Protein AF-A0A2M8CGV4-F1 (afdb_monomer_lite)

pLDDT: mean 88.1, std 16.62, range [22.59, 98.75]

Sequence (521 aa):
MKKNLQKATGMLLLMMVVGSAWGQTTLAPGDLILVTVNSDSPDNFDFVPLVDIASGTVISFTDKPWTGTEISTSSGEGIKIYTASSSINAGTVISFSGITEGDWLPGGGTFNIANNGDNILVFQGSSATPSFILGFGFGSSTPWISVGTPGTENSYIPSTLSEVANTIVTFGTIDNYQYKISSGLTGTKIELLTKAATASNFIGNNTTTYPALDVSFNVISADTPGLWKSTAASSDWSTESNWNTENIPTSGTNVILPTGASNYPTISAAATCNNIIIEDDASLIGVENLTIGGTATMQRSIPAYTTSADGWHLLSSPVGTFSIDGSPFDPAANDDFYGWSEDSYTWMNHKVGDPSQIAPGVGYLV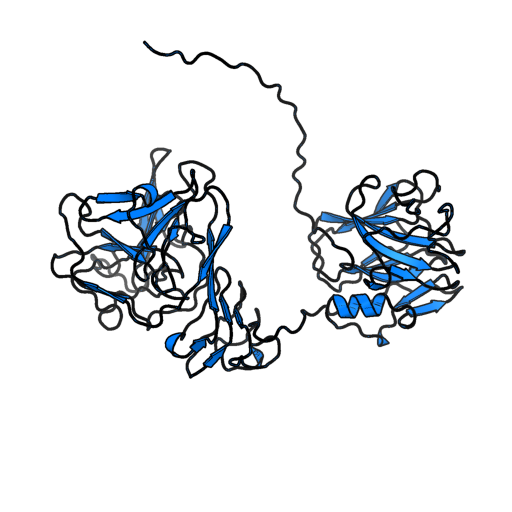SYETTATKDFTGNFNDTDITLSNLSLTAGQGNGWHLLGNPFQSALHWTNNISTWEPTAIGIAAKILNSGGGYTDITSDGINQYIPANQGFFVQATDATNSLTIPLDERTHNSTAFYKSPVQNSLTLKASDGEFYVETWIQMMEGATADFDEQYDV

Structure (mmCIF, N/CA/C/O backbone):
data_AF-A0A2M8CGV4-F1
#
_entry.id   AF-A0A2M8CGV4-F1
#
loop_
_atom_site.group_PDB
_atom_site.id
_atom_site.type_symbol
_atom_site.label_atom_id
_atom_site.label_alt_id
_atom_site.label_comp_id
_atom_site.label_asym_id
_atom_site.label_entity_id
_atom_site.label_seq_id
_atom_site.pdbx_PDB_ins_code
_atom_site.Cartn_x
_atom_site.Cartn_y
_atom_site.Cartn_z
_atom_site.occupancy
_atom_site.B_iso_or_equiv
_atom_site.auth_seq_id
_atom_site.auth_comp_id
_atom_site.auth_asym_id
_atom_site.auth_atom_id
_atom_site.pdbx_PDB_model_num
ATOM 1 N N . MET A 1 1 ? -12.653 32.358 -45.668 1.00 31.91 1 MET A N 1
ATOM 2 C CA . MET A 1 1 ? -12.293 31.138 -44.908 1.00 31.91 1 MET A CA 1
ATOM 3 C C . MET A 1 1 ? -11.135 31.508 -44.005 1.00 31.91 1 MET A C 1
ATOM 5 O O . MET A 1 1 ? -10.209 32.083 -44.543 1.00 31.91 1 MET A O 1
ATOM 9 N N . LYS A 1 2 ? -11.052 31.266 -42.700 1.00 32.47 2 LYS A N 1
ATOM 10 C CA . LYS A 1 2 ? -11.862 30.766 -41.559 1.00 32.47 2 LYS A CA 1
ATOM 11 C C . LYS A 1 2 ? -10.796 30.835 -40.424 1.00 32.47 2 LYS A C 1
ATOM 13 O O . LYS A 1 2 ? -9.673 30.453 -40.702 1.00 32.47 2 LYS A O 1
ATOM 18 N N . LYS A 1 3 ? -10.978 31.261 -39.177 1.00 28.38 3 LYS A N 1
ATOM 19 C CA . LYS A 1 3 ? -12.096 31.762 -38.380 1.00 28.38 3 LYS A CA 1
ATOM 20 C C . LYS A 1 3 ? -11.455 32.372 -37.109 1.00 28.38 3 LYS A C 1
ATOM 22 O O . LYS A 1 3 ? -10.655 31.718 -36.462 1.00 28.38 3 LYS A O 1
ATOM 27 N N . ASN A 1 4 ? -11.819 33.615 -36.824 1.00 29.14 4 ASN A N 1
ATOM 28 C CA . ASN A 1 4 ? -11.877 34.352 -35.556 1.00 29.14 4 ASN A CA 1
ATOM 29 C C . ASN A 1 4 ? -11.573 33.612 -34.233 1.00 29.14 4 ASN A C 1
ATOM 31 O O . ASN A 1 4 ? -12.268 32.654 -33.901 1.00 29.14 4 ASN A O 1
ATOM 35 N N . LEU A 1 5 ? -10.720 34.212 -33.393 1.00 25.80 5 LEU A N 1
ATOM 36 C CA . LEU A 1 5 ? -10.818 34.108 -31.934 1.00 25.80 5 LEU A CA 1
ATOM 37 C C . LEU A 1 5 ? -11.338 35.456 -31.398 1.00 25.80 5 LEU A C 1
ATOM 39 O O . LEU A 1 5 ? -10.634 36.464 -31.416 1.00 25.80 5 LEU A O 1
ATOM 43 N N . GLN A 1 6 ? -12.607 35.495 -30.988 1.00 27.12 6 GLN A N 1
ATOM 44 C CA . GLN A 1 6 ? -13.202 36.600 -30.234 1.00 27.12 6 GLN A CA 1
ATOM 45 C C . GLN A 1 6 ? -13.895 36.037 -28.986 1.00 27.12 6 GLN A C 1
ATOM 47 O O . GLN A 1 6 ? -14.830 35.258 -29.114 1.00 27.12 6 GLN A O 1
ATOM 52 N N . LYS A 1 7 ? -13.446 36.544 -27.829 1.00 26.58 7 LYS A N 1
ATOM 53 C CA . LYS A 1 7 ? -14.195 36.924 -26.613 1.00 26.58 7 LYS A CA 1
ATOM 54 C C . LYS A 1 7 ? -15.044 35.882 -25.855 1.00 26.58 7 LYS A C 1
ATOM 56 O O . LYS A 1 7 ? -16.102 35.481 -26.319 1.00 26.58 7 LYS A O 1
ATOM 61 N N . ALA A 1 8 ? -14.688 35.693 -24.581 1.00 24.66 8 ALA A N 1
ATOM 62 C CA . ALA A 1 8 ? -15.602 35.606 -23.429 1.00 24.66 8 ALA A CA 1
ATOM 63 C C . ALA A 1 8 ? -14.799 36.053 -22.181 1.00 24.66 8 ALA A C 1
ATOM 65 O O . ALA A 1 8 ? -13.858 35.379 -21.793 1.00 24.66 8 ALA A O 1
ATOM 66 N N . THR A 1 9 ? -14.812 37.324 -21.770 1.00 24.84 9 THR A N 1
ATOM 67 C CA . THR A 1 9 ? -15.759 38.004 -20.858 1.00 24.84 9 THR A CA 1
ATOM 68 C C . THR A 1 9 ? -15.929 37.324 -19.492 1.00 24.84 9 THR A C 1
ATOM 70 O O . THR A 1 9 ? -16.678 36.368 -19.373 1.00 24.84 9 THR A O 1
ATOM 73 N N . GLY A 1 10 ? -15.267 37.904 -18.482 1.00 24.58 10 GLY A N 1
ATOM 74 C CA . GLY A 1 10 ? -15.728 38.100 -17.100 1.00 24.58 10 GLY A CA 1
ATOM 75 C C . GLY A 1 10 ? -16.296 36.907 -16.332 1.00 24.58 10 GLY A C 1
ATOM 76 O O . GLY A 1 10 ? -17.476 36.599 -16.465 1.00 24.58 10 GLY A O 1
ATOM 77 N N . MET A 1 11 ? -15.509 36.375 -15.394 1.00 24.06 11 MET A N 1
ATOM 78 C CA . MET A 1 11 ? -16.040 35.623 -14.258 1.00 24.06 11 MET A CA 1
ATOM 79 C C . MET A 1 11 ? -15.674 36.339 -12.957 1.00 24.06 11 MET A C 1
ATOM 81 O O . MET A 1 11 ? -14.519 36.663 -12.691 1.00 24.06 11 MET A O 1
ATOM 85 N N . LEU A 1 12 ? -16.727 36.657 -12.212 1.00 22.59 12 LEU A N 1
ATOM 86 C CA . LEU A 1 12 ? -16.747 37.273 -10.897 1.00 22.59 12 LEU A CA 1
ATOM 87 C C . LEU A 1 12 ? -15.904 36.429 -9.927 1.00 22.59 12 LEU A C 1
ATOM 89 O O . LEU A 1 12 ? -16.210 35.258 -9.708 1.00 22.59 12 LEU A O 1
ATOM 93 N N . LEU A 1 13 ? -14.854 37.021 -9.353 1.00 22.67 13 LEU A N 1
ATOM 94 C CA . LEU A 1 13 ? -14.062 36.412 -8.288 1.00 22.67 13 LEU A CA 1
ATOM 95 C C . LEU A 1 13 ? -14.915 36.382 -7.012 1.00 22.67 13 LEU A C 1
ATOM 97 O O . LEU A 1 13 ? -14.909 37.322 -6.218 1.00 22.67 13 LEU A O 1
ATOM 101 N N . LEU A 1 14 ? -15.693 35.316 -6.834 1.00 24.22 14 LEU A N 1
ATOM 102 C CA . LEU A 1 14 ? -16.221 34.955 -5.528 1.00 24.22 14 LEU A CA 1
ATOM 103 C C . LEU A 1 14 ? -15.023 34.431 -4.728 1.00 24.22 14 LEU A C 1
ATOM 105 O O . LEU A 1 14 ? -14.598 33.295 -4.920 1.00 24.22 14 LEU A O 1
ATOM 109 N N . MET A 1 15 ? -14.435 35.277 -3.878 1.00 23.83 15 MET A N 1
ATOM 110 C CA . MET A 1 15 ? -13.526 34.828 -2.822 1.00 23.83 15 MET A CA 1
ATOM 111 C C . MET A 1 15 ? -14.324 33.922 -1.874 1.00 23.83 15 MET A C 1
ATOM 113 O O . MET A 1 15 ? -14.835 34.365 -0.848 1.00 23.83 15 MET A O 1
ATOM 117 N N . MET A 1 16 ? -14.458 32.643 -2.229 1.00 24.58 16 MET A N 1
ATOM 118 C CA . MET A 1 16 ? -14.548 31.603 -1.220 1.00 24.58 16 MET A CA 1
ATOM 119 C C . MET A 1 16 ? -13.214 31.641 -0.492 1.00 24.58 16 MET A C 1
ATOM 121 O O . MET A 1 16 ? -12.165 31.373 -1.077 1.00 24.58 16 MET A O 1
ATOM 125 N N . VAL A 1 17 ? -13.258 32.018 0.781 1.00 25.62 17 VAL A N 1
ATOM 126 C CA . VAL A 1 17 ? -12.214 31.649 1.727 1.00 25.62 17 VAL A CA 1
ATOM 127 C C . VAL A 1 17 ? -12.246 30.125 1.772 1.00 25.62 17 VAL A C 1
ATOM 129 O O . VAL A 1 17 ? -12.989 29.528 2.544 1.00 25.62 17 VAL A O 1
ATOM 132 N N . VAL A 1 18 ? -11.500 29.487 0.872 1.00 30.05 18 VAL A N 1
ATOM 133 C CA . VAL A 1 18 ? -11.080 28.106 1.052 1.00 30.05 18 VAL A CA 1
ATOM 134 C C . VAL A 1 18 ? -10.082 28.193 2.193 1.00 30.05 18 VAL A C 1
ATOM 136 O O . VAL A 1 18 ? -8.901 28.463 1.992 1.00 30.05 18 VAL A O 1
ATOM 139 N N . GLY A 1 19 ? -10.593 28.101 3.422 1.00 27.34 19 GLY A N 1
ATOM 140 C CA . GLY A 1 19 ? -9.747 27.757 4.546 1.00 27.34 19 GLY A CA 1
ATOM 141 C C . GLY A 1 19 ? -9.072 26.454 4.159 1.00 27.34 19 GLY A C 1
ATOM 142 O O . GLY A 1 19 ? -9.760 25.491 3.825 1.00 27.34 19 GLY A O 1
ATOM 143 N N . SER A 1 20 ? -7.746 26.465 4.093 1.00 31.00 20 SER A N 1
ATOM 144 C CA . SER A 1 20 ? -6.943 25.276 3.866 1.00 31.00 20 SER A CA 1
ATOM 145 C C . SER A 1 20 ? -7.449 24.186 4.808 1.00 31.00 20 SER A C 1
ATOM 147 O O . SER A 1 20 ? -7.295 24.305 6.022 1.00 31.00 20 SER A O 1
ATOM 149 N N . ALA A 1 21 ? -8.114 23.164 4.273 1.00 34.72 21 ALA A N 1
ATOM 150 C CA . ALA A 1 21 ? -8.440 21.978 5.041 1.00 34.72 21 ALA A CA 1
ATOM 151 C C . ALA A 1 21 ? -7.125 21.217 5.204 1.00 34.72 21 ALA A C 1
ATOM 153 O O . ALA A 1 21 ? -6.721 20.452 4.332 1.00 34.72 21 ALA A O 1
ATOM 154 N N . TRP A 1 22 ? -6.406 21.498 6.287 1.00 42.44 22 TRP A N 1
ATOM 155 C CA . TRP A 1 22 ? -5.392 20.575 6.774 1.00 42.44 22 TRP A CA 1
ATOM 156 C C . TRP A 1 22 ? -6.134 19.266 7.063 1.00 42.44 22 TRP A C 1
ATOM 158 O O . TRP A 1 22 ? -7.148 19.283 7.761 1.00 42.44 22 TRP A O 1
ATOM 168 N N . GLY A 1 23 ? -5.722 18.171 6.423 1.00 61.88 23 GLY A N 1
ATOM 169 C CA . GLY A 1 23 ? -6.430 16.896 6.516 1.00 61.88 23 GLY A CA 1
ATOM 170 C C . GLY A 1 23 ? -6.499 16.423 7.967 1.00 61.88 23 GLY A C 1
ATOM 171 O O . GLY A 1 23 ? -5.467 16.122 8.556 1.00 61.88 23 GLY A O 1
ATOM 172 N N . GLN A 1 24 ? -7.702 16.375 8.540 1.00 86.00 24 GLN A N 1
ATOM 173 C CA . GLN A 1 24 ? -7.955 15.677 9.801 1.00 86.00 24 GLN A CA 1
ATOM 174 C C . GLN A 1 24 ? -8.194 14.187 9.549 1.00 86.00 24 GLN A C 1
ATOM 176 O O . GLN A 1 24 ? -8.643 13.805 8.463 1.00 86.00 24 GLN A O 1
ATOM 181 N N . THR A 1 25 ? -7.981 13.350 10.566 1.00 93.50 25 THR A N 1
ATOM 182 C CA . THR A 1 25 ? -8.409 11.949 10.503 1.00 93.50 25 THR A CA 1
ATOM 183 C C . THR A 1 25 ? -9.932 11.895 10.360 1.00 93.50 25 THR A C 1
ATOM 185 O O . THR A 1 25 ? -10.665 12.486 11.156 1.00 93.50 25 THR A O 1
ATOM 188 N N . THR A 1 26 ? -10.418 11.184 9.340 1.00 95.06 26 THR A N 1
ATOM 189 C CA . THR A 1 26 ? -11.845 10.852 9.206 1.00 95.06 26 THR A CA 1
ATOM 190 C C . THR A 1 26 ? -12.115 9.578 9.993 1.00 95.06 26 THR A C 1
ATOM 192 O O . THR A 1 26 ? -11.531 8.544 9.684 1.00 95.06 26 THR A O 1
ATOM 195 N N . LEU A 1 27 ? -12.981 9.659 11.001 1.00 96.62 27 LEU A N 1
ATOM 196 C CA . LEU A 1 27 ? -13.314 8.550 11.891 1.00 96.62 27 LEU A CA 1
ATOM 197 C C . LEU A 1 27 ? -14.604 7.858 11.434 1.00 96.62 27 LEU A C 1
ATOM 199 O O . LEU A 1 27 ? -15.629 8.498 11.183 1.00 96.62 27 LEU A O 1
ATOM 203 N N . ALA A 1 28 ? -14.551 6.535 11.352 1.00 96.12 28 ALA A N 1
ATOM 204 C CA . ALA A 1 28 ? -15.660 5.642 11.060 1.00 96.12 28 ALA A CA 1
ATOM 205 C C . ALA A 1 28 ? -16.309 5.105 12.354 1.00 96.12 28 ALA A C 1
ATOM 207 O O . ALA A 1 28 ? -15.678 5.098 13.416 1.00 96.12 28 ALA A O 1
ATOM 208 N N . PRO A 1 29 ? -17.555 4.593 12.288 1.00 97.75 29 PRO A N 1
ATOM 209 C CA . PRO A 1 29 ? -18.167 3.869 13.397 1.00 97.75 29 PRO A CA 1
ATOM 210 C C . PRO A 1 29 ? -17.233 2.814 14.010 1.00 97.75 29 PRO A C 1
ATOM 212 O O . PRO A 1 29 ? -16.675 1.972 13.302 1.00 97.75 29 PRO A O 1
ATOM 215 N N . GLY A 1 30 ? -17.060 2.870 15.332 1.00 95.00 30 GLY A N 1
ATOM 216 C CA . GLY A 1 30 ? -16.191 1.955 16.079 1.00 95.00 30 GLY A CA 1
ATOM 217 C C . GLY A 1 30 ? -14.695 2.297 16.076 1.00 95.00 30 GLY A C 1
ATOM 218 O O . GLY A 1 30 ? -13.901 1.492 16.556 1.00 95.00 30 GLY A O 1
ATOM 219 N N . ASP A 1 31 ? -14.285 3.461 15.559 1.00 98.19 31 ASP A N 1
ATOM 220 C CA . ASP A 1 31 ? -12.907 3.969 15.710 1.00 98.19 31 ASP A CA 1
ATOM 221 C C . ASP A 1 31 ? -12.596 4.494 17.114 1.00 98.19 31 ASP A C 1
ATOM 223 O O . ASP A 1 31 ? -11.433 4.724 17.432 1.00 98.19 31 ASP A O 1
ATOM 227 N N . LEU A 1 32 ? -13.607 4.676 17.962 1.00 98.25 32 LEU A N 1
ATOM 228 C CA . LEU A 1 32 ? -13.461 5.126 19.342 1.00 98.25 32 LEU A CA 1
ATOM 229 C C . LEU A 1 32 ? -14.182 4.154 20.283 1.00 98.25 32 LEU A C 1
ATOM 231 O O . LEU A 1 32 ? -15.190 3.554 19.909 1.00 98.25 32 LEU A O 1
ATOM 235 N N . ILE A 1 33 ? -13.707 4.067 21.523 1.00 98.12 33 ILE A N 1
ATOM 236 C CA . ILE A 1 33 ? -14.414 3.451 22.654 1.00 98.12 33 ILE A CA 1
ATOM 237 C C . ILE A 1 33 ? -14.500 4.454 23.806 1.00 98.12 33 ILE A C 1
ATOM 239 O O . ILE A 1 33 ? -13.585 5.250 23.986 1.00 98.12 33 ILE A O 1
ATOM 243 N N . LEU A 1 34 ? -15.570 4.418 24.599 1.00 96.38 34 LEU A N 1
ATOM 244 C CA . LEU A 1 34 ? -15.689 5.187 25.844 1.00 96.38 34 LEU A CA 1
ATOM 245 C C . LEU A 1 34 ? -15.466 4.219 27.010 1.00 96.38 34 LEU A C 1
ATOM 247 O O . LEU A 1 34 ? -16.005 3.110 27.022 1.00 96.38 34 LEU A O 1
ATOM 251 N N . VAL A 1 35 ? -14.601 4.601 27.945 1.00 97.88 35 VAL A N 1
ATOM 252 C CA . VAL A 1 35 ? -14.066 3.704 28.985 1.00 97.88 35 VAL A CA 1
ATOM 253 C C . VAL A 1 35 ? -14.383 4.170 30.401 1.00 97.88 35 VAL A C 1
ATOM 255 O O . VAL A 1 35 ? -14.336 3.354 31.318 1.00 97.88 35 VAL A O 1
ATOM 258 N N . THR A 1 36 ? -14.787 5.427 30.569 1.00 97.25 36 THR A N 1
ATOM 259 C CA . THR A 1 36 ? -15.300 5.974 31.829 1.00 97.25 36 THR A CA 1
ATOM 260 C C . THR A 1 36 ? -16.442 6.928 31.518 1.00 97.25 36 THR A C 1
ATOM 262 O O . THR A 1 36 ? -16.317 7.725 30.592 1.00 97.25 36 THR A O 1
ATOM 265 N N . VAL A 1 37 ? -17.519 6.885 32.298 1.00 95.62 37 VAL A N 1
ATOM 266 C CA . VAL A 1 37 ? -18.547 7.930 32.337 1.00 95.62 37 VAL A CA 1
ATOM 267 C C . VAL A 1 37 ? -19.009 8.129 33.774 1.00 95.62 37 VAL A C 1
ATOM 269 O O . VAL A 1 37 ? -19.225 7.152 34.488 1.00 95.62 37 VAL A O 1
ATOM 272 N N . ASN A 1 38 ? -19.139 9.380 34.199 1.00 95.75 38 ASN A N 1
ATOM 273 C CA . ASN A 1 38 ? -19.638 9.757 35.513 1.00 95.75 38 ASN A CA 1
ATOM 274 C C . ASN A 1 38 ? -20.675 10.873 35.361 1.00 95.75 38 ASN A C 1
ATOM 276 O O . ASN A 1 38 ? -20.386 11.878 34.708 1.00 95.75 38 ASN A O 1
ATOM 280 N N . SER A 1 39 ? -21.842 10.702 35.978 1.00 93.69 39 SER A N 1
ATOM 281 C CA . SER A 1 39 ? -22.861 11.749 36.139 1.00 93.69 39 SER A CA 1
ATOM 282 C C . SER A 1 39 ? -22.835 12.388 37.526 1.00 93.69 39 SER A C 1
ATOM 284 O O . SER A 1 39 ? -23.351 13.481 37.719 1.00 93.69 39 SER A O 1
ATOM 286 N N . ASP A 1 40 ? -22.276 11.706 38.531 1.00 92.69 40 ASP A N 1
ATOM 287 C CA . ASP A 1 40 ? -22.024 12.345 39.817 1.00 92.69 40 ASP A CA 1
ATOM 288 C C . ASP A 1 40 ? -20.855 13.331 39.691 1.00 92.69 40 ASP A C 1
ATOM 290 O O . ASP A 1 40 ? -19.903 13.112 38.945 1.00 92.69 40 ASP A O 1
ATOM 294 N N . SER A 1 41 ? -20.894 14.417 40.468 1.00 89.38 41 SER A N 1
ATOM 295 C CA . SER A 1 41 ? -19.894 15.483 40.363 1.00 89.38 41 SER A CA 1
ATOM 296 C C . SER A 1 41 ? -18.471 14.984 40.698 1.00 89.38 41 SER A C 1
ATOM 298 O O . SER A 1 41 ? -18.246 14.480 41.805 1.00 89.38 41 SER A O 1
ATOM 300 N N . PRO A 1 42 ? -17.463 15.251 39.844 1.00 89.25 42 PRO A N 1
ATOM 301 C CA . PRO A 1 42 ? -17.573 15.968 38.572 1.00 89.25 42 PRO A CA 1
ATOM 302 C C . PRO A 1 42 ? -18.081 15.081 37.425 1.00 89.25 42 PRO A C 1
ATOM 304 O O . PRO A 1 42 ? -17.526 14.003 37.209 1.00 89.25 42 PRO A O 1
ATOM 307 N N . ASP A 1 43 ? -19.026 15.596 36.635 1.00 91.81 43 ASP A N 1
ATOM 308 C CA . ASP A 1 43 ? -19.474 14.994 35.377 1.00 91.81 43 ASP A CA 1
ATOM 309 C C . ASP A 1 43 ? -18.286 14.865 34.423 1.00 91.81 43 ASP A C 1
ATOM 311 O O . ASP A 1 43 ? -17.681 15.864 34.029 1.00 91.81 43 ASP A O 1
ATOM 315 N N . ASN A 1 44 ? -17.905 13.646 34.061 1.00 94.38 44 ASN A N 1
ATOM 316 C CA . ASN A 1 44 ? -16.702 13.421 33.267 1.00 94.38 44 ASN A CA 1
ATOM 317 C C . ASN A 1 44 ? -16.816 12.146 32.431 1.00 94.38 44 ASN A C 1
ATOM 319 O O . ASN A 1 44 ? -17.649 11.279 32.700 1.00 94.38 44 ASN A O 1
ATOM 323 N N . PHE A 1 45 ? -15.976 12.037 31.407 1.00 96.38 45 PHE A N 1
ATOM 324 C CA . PHE A 1 45 ? -15.852 10.813 30.631 1.00 96.38 45 PHE A CA 1
ATOM 325 C C . PHE A 1 45 ? -14.461 10.679 30.018 1.00 96.38 45 PHE A C 1
ATOM 327 O O . PHE A 1 45 ? -13.766 11.669 29.780 1.00 96.38 45 PHE A O 1
ATOM 334 N N . ASP A 1 46 ? -14.103 9.440 29.702 1.00 97.81 46 ASP A N 1
ATOM 335 C CA . ASP A 1 46 ? -12.851 9.081 29.047 1.00 97.81 46 ASP A CA 1
ATOM 336 C C . ASP A 1 46 ? -13.137 8.282 27.781 1.00 97.81 46 ASP A C 1
ATOM 338 O O . ASP A 1 46 ? -13.962 7.363 27.796 1.00 97.81 46 ASP A O 1
ATOM 342 N N . PHE A 1 47 ? -12.404 8.563 26.708 1.00 98.06 47 PHE A N 1
ATOM 343 C CA . PHE A 1 47 ? -12.456 7.786 25.474 1.00 98.06 47 PHE A CA 1
ATOM 344 C C . PHE A 1 47 ? -11.062 7.374 25.002 1.00 98.06 47 PHE A C 1
ATOM 346 O O . PHE A 1 47 ? -10.051 7.939 25.412 1.00 98.06 47 PHE A O 1
ATOM 353 N N . VAL A 1 48 ? -11.013 6.362 24.140 1.00 98.62 48 VAL A N 1
ATOM 354 C CA . VAL A 1 48 ? -9.782 5.804 23.576 1.00 98.62 48 VAL A CA 1
ATOM 355 C C . VAL A 1 48 ? -9.970 5.631 22.072 1.00 98.62 48 VAL A C 1
ATOM 357 O O . VAL A 1 48 ? -10.948 4.997 21.662 1.00 98.62 48 VAL A O 1
ATOM 360 N N . PRO A 1 49 ? -9.066 6.156 21.229 1.00 98.19 49 PRO A N 1
ATOM 361 C CA . PRO A 1 49 ? -9.094 5.882 19.809 1.00 98.19 49 PRO A CA 1
ATOM 362 C C . PRO A 1 49 ? -8.499 4.504 19.511 1.00 98.19 49 PRO A C 1
ATOM 364 O O . PRO A 1 49 ? -7.493 4.107 20.089 1.00 98.19 49 PRO A O 1
ATOM 367 N N . LEU A 1 50 ? -9.124 3.760 18.605 1.00 97.50 50 LEU A N 1
ATOM 368 C CA . LEU A 1 50 ? -8.664 2.454 18.120 1.00 97.50 50 LEU A CA 1
ATOM 369 C C . LEU A 1 50 ? -7.928 2.552 16.773 1.00 97.50 50 LEU A C 1
ATOM 371 O O . LEU A 1 50 ? -7.611 1.533 16.162 1.00 97.50 50 LEU A O 1
ATOM 375 N N . VAL A 1 51 ? -7.669 3.781 16.328 1.00 94.81 51 VAL A N 1
ATOM 376 C CA . VAL A 1 51 ? -6.856 4.173 15.170 1.00 94.81 51 VAL A CA 1
ATOM 377 C C . VAL A 1 51 ? -6.039 5.411 15.547 1.00 94.81 51 VAL A C 1
ATOM 379 O O . VAL A 1 51 ? -6.414 6.129 16.475 1.00 94.81 51 VAL A O 1
ATOM 382 N N . ASP A 1 52 ? -4.939 5.678 14.847 1.00 94.25 52 ASP A N 1
ATOM 383 C CA . ASP A 1 52 ? -4.162 6.897 15.083 1.00 94.25 52 ASP A CA 1
ATOM 384 C C . ASP A 1 52 ? -4.955 8.144 14.658 1.00 94.25 52 ASP A C 1
ATOM 386 O O . ASP A 1 52 ? -5.621 8.179 13.618 1.00 94.25 52 ASP A O 1
ATOM 390 N N . ILE A 1 53 ? -4.866 9.197 15.465 1.00 96.00 53 ILE A N 1
ATOM 391 C CA . ILE A 1 53 ? -5.517 10.484 15.226 1.00 96.00 53 ILE A CA 1
ATOM 392 C C . ILE A 1 53 ? -4.454 11.516 14.846 1.00 96.00 53 ILE A C 1
ATOM 394 O O . ILE A 1 53 ? -3.497 11.742 15.583 1.00 96.00 53 ILE A O 1
ATOM 398 N N . ALA A 1 54 ? -4.634 12.190 13.713 1.00 92.12 54 ALA A N 1
ATOM 399 C CA . ALA A 1 54 ? -3.794 13.305 13.300 1.00 92.12 54 ALA A CA 1
ATOM 400 C C . ALA A 1 54 ? -4.100 14.568 14.125 1.00 92.12 54 ALA A C 1
ATOM 402 O O . ALA A 1 54 ? -5.244 14.802 14.529 1.00 92.12 54 ALA A O 1
ATOM 403 N N . SER A 1 55 ? -3.088 15.421 14.316 1.00 93.56 55 SER A N 1
ATOM 404 C CA . SER A 1 55 ? -3.278 16.766 14.881 1.00 93.56 55 SER A CA 1
ATOM 405 C C . SER A 1 55 ? -4.336 17.542 14.084 1.00 93.56 55 SER A C 1
ATOM 407 O O . SER A 1 55 ? -4.421 17.425 12.862 1.00 93.56 55 SER A O 1
ATOM 409 N N . GLY A 1 56 ? -5.160 18.320 14.779 1.00 93.62 56 GLY A N 1
ATOM 410 C CA . GLY A 1 56 ? -6.276 19.074 14.213 1.00 93.62 56 GLY A CA 1
ATOM 411 C C . GLY A 1 56 ? -7.569 18.274 14.045 1.00 93.62 56 GLY A C 1
ATOM 412 O O . GLY A 1 56 ? -8.573 18.853 13.637 1.00 93.62 56 GLY A O 1
ATOM 413 N N . THR A 1 57 ? -7.587 16.977 14.373 1.00 97.12 57 THR A N 1
ATOM 414 C CA . THR A 1 57 ? -8.821 16.180 14.319 1.00 97.12 57 THR A CA 1
ATOM 415 C C . THR A 1 57 ? -9.827 16.653 15.357 1.00 97.12 57 THR A C 1
ATOM 417 O O . THR A 1 57 ? -9.520 16.718 16.548 1.00 97.12 57 THR A O 1
ATOM 420 N N . VAL A 1 58 ? -11.039 16.958 14.892 1.00 97.12 58 VAL A N 1
ATOM 421 C CA . VAL A 1 58 ? -12.149 17.436 15.719 1.00 97.12 58 VAL A CA 1
ATOM 422 C C . VAL A 1 58 ? -13.113 16.287 16.004 1.00 97.12 58 VAL A C 1
ATOM 424 O O . VAL A 1 58 ? -13.510 15.577 15.082 1.00 97.12 58 VAL A O 1
ATOM 427 N N . ILE A 1 59 ? -13.520 16.119 17.262 1.00 98.38 59 ILE A N 1
ATOM 428 C CA . ILE A 1 59 ? -14.496 15.112 17.708 1.00 98.38 59 ILE A CA 1
ATOM 429 C C . ILE A 1 59 ? -15.533 15.809 18.587 1.00 98.38 59 ILE A C 1
ATOM 431 O O . ILE A 1 59 ? -15.178 16.526 19.519 1.00 98.38 59 ILE A O 1
ATOM 435 N N . SER A 1 60 ? -16.816 15.617 18.289 1.00 98.06 60 SER A N 1
ATOM 436 C CA . SER A 1 60 ? -17.921 16.193 19.058 1.00 98.06 60 SER A CA 1
ATOM 437 C C . SER A 1 60 ? -18.634 15.127 19.883 1.00 98.06 60 SER A C 1
ATOM 439 O O . SER A 1 60 ? -18.890 14.029 19.397 1.00 98.06 60 SER A O 1
ATOM 441 N N . PHE A 1 61 ? -18.988 15.484 21.112 1.00 97.69 61 PHE A N 1
ATOM 442 C CA . PHE A 1 61 ? -19.726 14.683 22.083 1.00 97.69 61 PHE A CA 1
ATOM 443 C C . PHE A 1 61 ? -20.994 15.443 22.452 1.00 97.69 61 PHE A C 1
ATOM 445 O O . PHE A 1 61 ? -20.932 16.650 22.695 1.00 97.69 61 PHE A O 1
ATOM 452 N N . THR A 1 62 ? -22.142 14.778 22.480 1.00 96.19 62 THR A N 1
ATOM 453 C CA . THR A 1 62 ? -23.412 15.437 22.796 1.00 96.19 62 THR A CA 1
ATOM 454 C C . THR A 1 62 ? -24.301 14.573 23.674 1.00 96.19 62 THR A C 1
ATOM 456 O O . THR A 1 62 ? -24.427 13.377 23.427 1.00 96.19 62 THR A O 1
ATOM 459 N N . ASP A 1 63 ? -24.893 15.219 24.674 1.00 93.88 63 ASP A N 1
ATOM 460 C CA . ASP A 1 63 ? -26.021 14.768 25.498 1.00 93.88 63 ASP A CA 1
ATOM 461 C C . ASP A 1 63 ? -27.368 15.010 24.783 1.00 93.88 63 ASP A C 1
ATOM 463 O O . ASP A 1 63 ? -28.397 14.452 25.142 1.00 93.88 63 ASP A O 1
ATOM 467 N N . LYS A 1 64 ? -27.375 15.769 23.674 1.00 94.50 64 LYS A N 1
ATOM 468 C CA . LYS A 1 64 ? -28.585 15.996 22.873 1.00 94.50 64 LYS A CA 1
ATOM 469 C C . LYS A 1 64 ? -29.085 14.705 22.230 1.00 94.50 64 LYS A C 1
ATOM 471 O O . LYS A 1 64 ? -28.310 14.022 21.551 1.00 94.50 64 LYS A O 1
ATOM 476 N N . PRO A 1 65 ? -30.400 14.437 22.261 1.00 94.75 65 PRO A N 1
ATOM 477 C CA . PRO A 1 65 ? -30.943 13.273 21.598 1.00 94.75 65 PRO A CA 1
ATOM 478 C C . PRO A 1 65 ? -30.920 13.428 20.077 1.00 94.75 65 PRO A C 1
ATOM 480 O O . PRO A 1 65 ? -31.183 14.500 19.513 1.00 94.75 65 PRO A O 1
ATOM 483 N N . TRP A 1 66 ? -30.686 12.313 19.397 1.00 96.75 66 TRP A N 1
ATOM 484 C CA . TRP A 1 66 ? -30.937 12.157 17.974 1.00 96.75 66 TRP A CA 1
ATOM 485 C C . TRP A 1 66 ? -32.429 11.923 17.723 1.00 96.75 66 TRP A C 1
ATOM 487 O O . TRP A 1 66 ? -33.039 11.010 18.282 1.00 96.75 66 TRP A O 1
ATOM 497 N N . THR A 1 67 ? -33.019 12.726 16.838 1.00 94.31 67 THR A N 1
ATOM 498 C CA . THR A 1 67 ? -34.456 12.676 16.509 1.00 94.31 67 THR A CA 1
ATOM 499 C C . THR A 1 67 ? -34.804 11.679 15.402 1.00 94.31 67 THR A C 1
ATOM 501 O O . THR A 1 67 ? -35.975 11.513 15.067 1.00 94.31 67 THR A O 1
ATOM 504 N N . GLY A 1 68 ? -33.805 10.993 14.841 1.00 92.88 68 GLY A N 1
ATOM 505 C CA . GLY A 1 68 ? -33.944 10.169 13.638 1.00 92.88 68 GLY A CA 1
ATOM 506 C C . GLY A 1 68 ? -33.445 10.884 12.380 1.00 92.88 68 GLY A C 1
ATOM 507 O O . GLY A 1 68 ? -33.032 10.218 11.433 1.00 92.88 68 GLY A O 1
ATOM 508 N N . THR A 1 69 ? -33.433 12.221 12.389 1.00 91.44 69 THR A N 1
ATOM 509 C CA . THR A 1 69 ? -33.008 13.051 11.248 1.00 91.44 69 THR A CA 1
ATOM 510 C C . THR A 1 69 ? -32.030 14.163 11.606 1.00 91.44 69 THR A C 1
ATOM 512 O O . THR A 1 69 ? -31.282 14.598 10.736 1.00 91.44 69 THR A O 1
ATOM 515 N N . GLU A 1 70 ? -32.028 14.637 12.852 1.00 93.81 70 GLU A N 1
ATOM 516 C CA . GLU A 1 70 ? -31.129 15.696 13.319 1.00 93.81 70 GLU A CA 1
ATOM 517 C C . GLU A 1 70 ? -30.802 15.549 14.810 1.00 93.81 70 GLU A C 1
ATOM 519 O O . GLU A 1 70 ? -31.544 14.918 15.570 1.00 93.81 70 GLU A O 1
ATOM 524 N N . ILE A 1 71 ? -29.692 16.153 15.241 1.00 95.38 71 ILE A N 1
ATOM 525 C CA . ILE A 1 71 ? -29.403 16.332 16.666 1.00 95.38 71 ILE A CA 1
ATOM 526 C C . ILE A 1 71 ? -30.335 17.427 17.193 1.00 95.38 71 ILE A C 1
ATOM 528 O O . ILE A 1 71 ? -30.383 18.525 16.635 1.00 95.38 71 ILE A O 1
ATOM 532 N N . SER A 1 72 ? -31.072 17.140 18.268 1.00 92.31 72 SER A N 1
ATOM 533 C CA . SER A 1 72 ? -32.118 18.030 18.777 1.00 92.31 72 SER A CA 1
ATOM 534 C C . SER A 1 72 ? -31.614 19.445 19.089 1.00 92.31 72 SER A C 1
ATOM 536 O O . SER A 1 72 ? -30.623 19.671 19.797 1.00 92.31 72 SER A O 1
ATOM 538 N N . THR A 1 73 ? -32.341 20.442 18.583 1.00 88.06 73 THR A N 1
ATOM 539 C CA . THR A 1 73 ? -32.072 21.865 18.844 1.00 88.06 73 THR A CA 1
ATOM 540 C C . THR A 1 73 ? -32.866 22.414 20.030 1.00 88.06 73 THR A C 1
ATOM 542 O O . THR A 1 73 ? -32.538 23.490 20.526 1.00 88.06 73 THR A O 1
ATOM 545 N N . SER A 1 74 ? -33.862 21.672 20.524 1.00 82.88 74 SER A N 1
ATOM 546 C CA . SER A 1 74 ? -34.822 22.137 21.532 1.00 82.88 74 SER A CA 1
ATOM 547 C C . SER A 1 74 ? -34.687 21.485 22.912 1.00 82.88 74 SER A C 1
ATOM 549 O O . SER A 1 74 ? -35.493 21.801 23.782 1.00 82.88 74 SER A O 1
ATOM 551 N N . SER A 1 75 ? -33.723 20.583 23.133 1.00 79.38 75 SER A N 1
ATOM 552 C CA . SER A 1 75 ? -33.603 19.857 24.411 1.00 79.38 75 SER A CA 1
ATOM 553 C C . SER A 1 75 ? -33.008 20.681 25.561 1.00 79.38 75 SER A C 1
ATOM 555 O O . SER A 1 75 ? -33.216 20.346 26.719 1.00 79.38 75 SER A O 1
ATOM 557 N N . GLY A 1 76 ? -32.314 21.787 25.271 1.00 82.12 76 GLY A N 1
ATOM 558 C CA . GLY A 1 76 ? -31.603 22.584 26.285 1.00 82.12 76 GLY A CA 1
ATOM 559 C C . GLY A 1 76 ? -30.224 22.031 26.683 1.00 82.12 76 GLY A C 1
ATOM 560 O O . GLY A 1 76 ? -29.478 22.732 27.363 1.00 82.12 76 GLY A O 1
ATOM 561 N N . GLU A 1 77 ? -29.876 20.840 26.197 1.00 91.88 77 GLU A N 1
ATOM 562 C CA . GLU A 1 77 ? -28.573 20.163 26.326 1.00 91.88 77 GLU A CA 1
ATOM 563 C C . GLU A 1 77 ? -27.523 20.750 25.379 1.00 91.88 77 GLU A C 1
ATOM 565 O O . GLU A 1 77 ? -27.789 21.734 24.669 1.00 91.88 77 GLU A O 1
ATOM 570 N N . GLY A 1 78 ? -26.322 20.165 25.334 1.00 93.06 78 GLY A N 1
ATOM 571 C CA . GLY A 1 78 ? -25.185 20.756 24.651 1.00 93.06 78 GLY A CA 1
ATOM 572 C C . GLY A 1 78 ? -24.276 19.822 23.866 1.00 93.06 78 GLY A C 1
ATOM 573 O O . GLY A 1 78 ? -24.586 18.693 23.502 1.00 93.06 78 GLY A O 1
ATOM 574 N N . ILE A 1 79 ? -23.148 20.396 23.464 1.00 95.25 79 ILE A N 1
ATOM 575 C CA . ILE A 1 79 ? -22.097 19.728 22.705 1.00 95.25 79 ILE A CA 1
ATOM 576 C C . ILE A 1 79 ? -20.759 20.108 23.336 1.00 95.25 79 ILE A C 1
ATOM 578 O O . ILE A 1 79 ? -20.500 21.289 23.611 1.00 95.25 79 ILE A O 1
ATOM 582 N N . LYS A 1 80 ? -19.888 19.119 23.523 1.00 96.19 80 LYS A N 1
ATOM 583 C CA . LYS A 1 80 ? -18.465 19.307 23.809 1.00 96.19 80 LYS A CA 1
ATOM 584 C C . LYS A 1 80 ? -17.630 18.895 22.619 1.00 96.19 80 LYS A C 1
ATOM 586 O O . LYS A 1 80 ? -17.920 17.904 21.964 1.00 96.19 80 LYS A O 1
ATOM 591 N N . ILE A 1 81 ? -16.609 19.690 22.331 1.00 96.81 81 ILE A N 1
ATOM 592 C CA . ILE A 1 81 ? -15.722 19.496 21.192 1.00 96.81 81 ILE A CA 1
ATOM 593 C C . ILE A 1 81 ? -14.322 19.244 21.729 1.00 96.81 81 ILE A C 1
ATOM 595 O O . ILE A 1 81 ? -13.801 20.069 22.474 1.00 96.81 81 ILE A O 1
ATOM 599 N N . TYR A 1 82 ? -13.723 18.136 21.321 1.00 97.88 82 TYR A N 1
ATOM 600 C CA . TYR A 1 82 ? -12.302 17.860 21.470 1.00 97.88 82 TYR A CA 1
ATOM 601 C C . TYR A 1 82 ? -11.586 18.177 20.156 1.00 97.88 82 TYR A C 1
ATOM 603 O O . TYR A 1 82 ? -12.064 17.783 19.091 1.00 97.88 82 TYR A O 1
ATOM 611 N N . THR A 1 83 ? -10.453 18.877 20.210 1.00 97.12 83 THR A N 1
ATOM 612 C CA . THR A 1 83 ? -9.561 19.069 19.055 1.00 97.12 83 THR A CA 1
ATOM 613 C C . THR A 1 83 ? -8.163 18.586 19.406 1.00 97.12 83 THR A C 1
ATOM 615 O O . THR A 1 83 ? -7.521 19.163 20.276 1.00 97.12 83 THR A O 1
ATOM 618 N N . ALA A 1 84 ? -7.677 17.555 18.715 1.00 96.50 84 ALA A N 1
ATOM 619 C CA . ALA A 1 84 ? -6.354 16.994 18.967 1.00 96.50 84 ALA A CA 1
ATOM 620 C C . ALA A 1 84 ? -5.254 18.036 18.693 1.00 96.50 84 ALA A C 1
ATOM 622 O O . ALA A 1 84 ? -5.022 18.411 17.544 1.00 96.50 84 ALA A O 1
ATOM 623 N N . SER A 1 85 ? -4.556 18.511 19.726 1.00 94.56 85 SER A N 1
ATOM 624 C CA . SER A 1 85 ? -3.464 19.484 19.562 1.00 94.56 85 SER A CA 1
ATOM 625 C C . SER A 1 85 ? -2.205 18.873 18.930 1.00 94.56 85 SER A C 1
ATOM 627 O O . SER A 1 85 ? -1.462 19.561 18.227 1.00 94.56 85 SER A O 1
ATOM 629 N N . SER A 1 86 ? -1.999 17.564 19.079 1.00 93.81 86 SER A N 1
ATOM 630 C CA . SER A 1 86 ? -0.929 16.784 18.441 1.00 93.81 86 SER A CA 1
ATOM 631 C C . SER A 1 86 ? -1.464 15.480 17.846 1.00 93.81 86 SER A C 1
ATOM 633 O O . SER A 1 86 ? -2.631 15.144 18.030 1.00 93.81 86 SER A O 1
ATOM 635 N N . SER A 1 87 ? -0.619 14.737 17.124 1.00 92.06 87 SER A N 1
ATOM 636 C CA . SER A 1 87 ? -0.945 13.358 16.753 1.00 92.06 87 SER A CA 1
ATOM 637 C C . SER A 1 87 ? -1.107 12.498 18.010 1.00 92.06 87 SER A C 1
ATOM 639 O O . SER A 1 87 ? -0.326 12.643 18.954 1.00 92.06 87 SER A O 1
ATOM 641 N N . ILE A 1 88 ? -2.098 11.612 18.013 1.00 95.94 88 ILE A N 1
ATOM 642 C CA . ILE A 1 88 ? -2.418 10.713 19.123 1.00 95.94 88 ILE A CA 1
ATOM 643 C C . ILE A 1 88 ? -2.379 9.283 18.603 1.00 95.94 88 ILE A C 1
ATOM 645 O O . ILE A 1 88 ? -3.075 8.953 17.645 1.00 95.94 88 ILE A O 1
ATOM 649 N N . ASN A 1 89 ? -1.592 8.436 19.257 1.00 94.69 89 ASN A N 1
ATOM 650 C CA . ASN A 1 89 ? -1.526 7.022 18.913 1.00 94.69 89 ASN A CA 1
ATOM 651 C C . ASN A 1 89 ? -2.799 6.299 19.370 1.00 94.69 89 ASN A C 1
ATOM 653 O O . ASN A 1 89 ? -3.337 6.591 20.450 1.00 94.69 89 ASN A O 1
ATOM 657 N N . ALA A 1 90 ? -3.228 5.306 18.595 1.00 96.31 90 ALA A N 1
ATOM 658 C CA . ALA A 1 90 ? -4.265 4.365 18.985 1.00 96.31 90 ALA A CA 1
ATOM 659 C C . ALA A 1 90 ? -3.971 3.781 20.380 1.00 96.31 90 ALA A C 1
ATOM 661 O O . ALA A 1 90 ? -2.835 3.452 20.723 1.00 96.31 90 ALA A O 1
ATOM 662 N N . GLY A 1 91 ? -5.010 3.663 21.199 1.00 97.38 91 GLY A N 1
ATOM 663 C CA . GLY A 1 91 ? -4.941 3.134 22.554 1.00 97.38 91 GLY A CA 1
ATOM 664 C C . GLY A 1 91 ? -4.659 4.162 23.656 1.00 97.38 91 GLY A C 1
ATOM 665 O O . GLY A 1 91 ? -4.670 3.803 24.834 1.00 97.38 91 GLY A O 1
ATOM 666 N N . THR A 1 92 ? -4.457 5.435 23.311 1.00 98.12 92 THR A N 1
ATOM 667 C CA . THR A 1 92 ? -4.276 6.523 24.290 1.00 98.12 92 THR A CA 1
ATOM 668 C C . THR A 1 92 ? -5.603 6.902 24.957 1.00 98.12 92 THR A C 1
ATOM 670 O O . THR A 1 92 ? -6.569 7.203 24.264 1.00 98.12 92 THR A O 1
ATOM 673 N N . VAL A 1 93 ? -5.666 6.939 26.292 1.00 98.25 93 VAL A N 1
ATOM 674 C CA . VAL A 1 93 ? -6.849 7.450 27.009 1.00 98.25 93 VAL A CA 1
ATOM 675 C C . VAL A 1 93 ? -6.869 8.979 26.971 1.00 98.25 93 VAL A C 1
ATOM 677 O O . VAL A 1 93 ? -5.883 9.629 27.315 1.00 98.25 93 VAL A O 1
ATOM 680 N N . ILE A 1 94 ? -8.003 9.546 26.560 1.00 97.88 94 ILE A N 1
ATOM 681 C CA . ILE A 1 94 ? -8.261 10.987 26.510 1.00 97.88 94 ILE A CA 1
ATOM 682 C C . ILE A 1 94 ? -9.443 11.297 27.425 1.00 97.88 94 ILE A C 1
ATOM 684 O O . ILE A 1 94 ? -10.532 10.744 27.259 1.00 97.88 94 ILE A O 1
ATOM 688 N N . SER A 1 95 ? -9.228 12.218 28.360 1.00 96.50 95 SER A N 1
ATOM 689 C CA . SER A 1 95 ? -10.195 12.571 29.400 1.00 96.50 95 SER A CA 1
ATOM 690 C C . SER A 1 95 ? -10.839 13.932 29.165 1.00 96.50 95 SER A C 1
ATOM 692 O O . SER A 1 95 ? -10.148 14.928 28.930 1.00 96.50 95 SER A O 1
ATOM 694 N N . PHE A 1 96 ? -12.159 13.994 29.332 1.00 95.94 96 PHE A N 1
ATOM 695 C CA . PHE A 1 96 ? -12.882 15.224 29.639 1.00 95.94 96 PHE A CA 1
ATOM 696 C C . PHE A 1 96 ? -13.157 15.265 31.140 1.00 95.94 96 PHE A C 1
ATOM 698 O O . PHE A 1 96 ? -13.979 14.505 31.630 1.00 95.94 96 PHE A O 1
ATOM 705 N N . SER A 1 97 ? -12.508 16.166 31.877 1.00 91.88 97 SER A N 1
ATOM 706 C CA . SER A 1 97 ? -12.561 16.231 33.349 1.00 91.88 97 SER A CA 1
ATOM 707 C C . SER A 1 97 ? -13.786 16.957 33.928 1.00 91.88 97 SER A C 1
ATOM 709 O O . SER A 1 97 ? -13.814 17.254 35.123 1.00 91.88 97 SER A O 1
ATOM 711 N N . GLY A 1 98 ? -14.766 17.305 33.091 1.00 87.75 98 GLY A N 1
ATOM 712 C CA . GLY A 1 98 ? -15.926 18.120 33.473 1.00 87.75 98 GLY A CA 1
ATOM 713 C C . GLY A 1 98 ? -15.709 19.628 33.365 1.00 87.75 98 GLY A C 1
ATOM 714 O O . GLY A 1 98 ? -16.650 20.409 33.503 1.00 87.75 98 GLY A O 1
ATOM 715 N N . ILE A 1 99 ? -14.486 20.068 33.059 1.00 86.31 99 ILE A N 1
ATOM 716 C CA . ILE A 1 99 ? -14.159 21.477 32.819 1.00 86.31 99 ILE A CA 1
ATOM 717 C C . ILE A 1 99 ? -13.711 21.704 31.377 1.00 86.31 99 ILE A C 1
ATOM 719 O O . ILE A 1 99 ? -13.091 20.858 30.742 1.00 86.31 99 ILE A O 1
ATOM 723 N N . THR A 1 100 ? -14.057 22.872 30.837 1.00 88.31 100 THR A N 1
ATOM 724 C CA . THR A 1 100 ? -13.654 23.280 29.484 1.00 88.31 100 THR A CA 1
ATOM 725 C C . THR A 1 100 ? -12.300 23.978 29.559 1.00 88.31 100 THR A C 1
ATOM 727 O O . THR A 1 100 ? -12.233 25.162 29.886 1.00 88.31 100 THR A O 1
ATOM 730 N N . GLU A 1 101 ? -11.236 23.228 29.293 1.00 89.31 101 GLU A N 1
ATOM 731 C CA . GLU A 1 101 ? -9.849 23.694 29.304 1.00 89.31 101 GLU A CA 1
ATOM 732 C C . GLU A 1 101 ? -9.018 22.912 28.270 1.00 89.31 101 GLU A C 1
ATOM 734 O O . GLU A 1 101 ? -9.379 21.800 27.880 1.00 89.31 101 GLU A O 1
ATOM 739 N N . GLY A 1 102 ? -7.902 23.494 27.823 1.00 92.56 102 GLY A N 1
ATOM 740 C CA . GLY A 1 102 ? -6.977 22.851 26.890 1.00 92.56 102 GLY A CA 1
ATOM 741 C C . GLY A 1 102 ? -7.629 22.559 25.539 1.00 92.56 102 GLY A C 1
ATOM 742 O O . GLY A 1 102 ? -8.149 23.465 24.889 1.00 92.56 102 GLY A O 1
ATOM 743 N N . ASP A 1 103 ? -7.607 21.288 25.145 1.00 93.81 103 ASP A N 1
ATOM 744 C CA . ASP A 1 103 ? -8.119 20.783 23.864 1.00 93.81 103 ASP A CA 1
ATOM 745 C C . ASP A 1 103 ? -9.661 20.713 23.796 1.00 93.81 103 ASP A C 1
ATOM 747 O O . ASP A 1 103 ? -10.224 20.336 22.763 1.00 93.81 103 ASP A O 1
ATOM 751 N N . TRP A 1 104 ? -10.356 21.073 24.883 1.00 96.19 104 TRP A N 1
ATOM 752 C CA . TRP A 1 104 ? -11.812 21.014 24.997 1.00 96.19 104 TRP A CA 1
ATOM 753 C C . TRP A 1 104 ? -12.475 22.382 24.827 1.00 96.19 104 TRP A C 1
ATOM 755 O O . TRP A 1 104 ? -12.172 23.340 25.539 1.00 96.19 104 TRP A O 1
ATOM 765 N N . LEU A 1 105 ? -13.465 22.454 23.936 1.00 94.56 105 LEU A N 1
ATOM 766 C CA . LEU A 1 105 ? -14.244 23.652 23.624 1.00 94.56 105 LEU A CA 1
ATOM 767 C C . LEU A 1 105 ? -15.759 23.396 23.743 1.00 94.56 105 LEU A C 1
ATOM 769 O O . LEU A 1 105 ? -16.228 22.266 23.578 1.00 94.56 105 LEU A O 1
ATOM 773 N N . PRO A 1 106 ? -16.572 24.433 24.021 1.00 92.25 106 PRO A N 1
ATOM 774 C CA . PRO A 1 106 ? -18.022 24.316 23.944 1.00 92.25 106 PRO A CA 1
ATOM 775 C C . PRO A 1 106 ? -18.484 24.319 22.475 1.00 92.25 106 PRO A C 1
ATOM 777 O O . PRO A 1 106 ? -18.040 25.149 21.687 1.00 92.25 106 PRO A O 1
ATOM 780 N N . GLY A 1 107 ? -19.412 23.426 22.120 1.00 85.62 107 GLY A N 1
ATOM 781 C CA . GLY A 1 107 ? -19.986 23.303 20.771 1.00 85.62 107 GLY A CA 1
ATOM 782 C C . GLY A 1 107 ? -21.409 23.855 20.613 1.00 85.62 107 GLY A C 1
ATOM 783 O O . GLY A 1 107 ? -21.986 23.761 19.533 1.00 85.62 107 GLY A O 1
ATOM 784 N N . GLY A 1 108 ? -21.978 24.430 21.677 1.00 85.88 108 GLY A N 1
ATOM 785 C CA . GLY A 1 108 ? -23.340 24.976 21.724 1.00 85.88 108 GLY A CA 1
ATOM 786 C C . GLY A 1 108 ? -24.207 24.283 22.776 1.00 85.88 108 GLY A C 1
ATOM 787 O O . GLY A 1 108 ? -24.035 23.096 23.026 1.00 85.88 108 GLY A O 1
ATOM 788 N N . GLY A 1 109 ? -25.132 25.028 23.392 1.00 88.38 109 GLY A N 1
ATOM 789 C CA . GLY A 1 109 ? -25.926 24.548 24.531 1.00 88.38 109 GLY A CA 1
ATOM 790 C C . GLY A 1 109 ? -25.091 24.307 25.796 1.00 88.38 109 GLY A C 1
ATOM 791 O O . GLY A 1 109 ? -23.942 24.752 25.877 1.00 88.38 109 GLY A O 1
ATOM 792 N N . THR A 1 110 ? -25.667 23.608 26.774 1.00 89.50 110 THR A N 1
ATOM 793 C CA . THR A 1 110 ? -24.978 23.223 28.015 1.00 89.50 110 THR A CA 1
ATOM 794 C C . THR A 1 110 ? -24.883 21.708 28.066 1.00 89.50 110 THR A C 1
ATOM 796 O O . THR A 1 110 ? -25.902 21.057 28.238 1.00 89.50 110 THR A O 1
ATOM 799 N N . PHE A 1 111 ? -23.674 21.178 27.885 1.00 90.62 111 PHE A N 1
ATOM 800 C CA . PHE A 1 111 ? -23.414 19.744 28.000 1.00 90.62 111 PHE A CA 1
ATOM 801 C C . PHE A 1 111 ? -23.320 19.383 29.478 1.00 90.62 111 PHE A C 1
ATOM 803 O O . PHE A 1 111 ? -22.385 19.849 30.137 1.00 90.62 111 PHE A O 1
ATOM 810 N N . ASN A 1 112 ? -24.274 18.600 29.968 1.00 87.88 112 ASN A N 1
ATOM 811 C CA . ASN A 1 112 ? -24.338 18.118 31.345 1.00 87.88 112 ASN A CA 1
ATOM 812 C C . ASN A 1 112 ? -24.712 16.643 31.322 1.00 87.88 112 ASN A C 1
ATOM 814 O O . ASN A 1 112 ? -25.571 16.265 30.540 1.00 87.88 112 ASN A O 1
ATOM 818 N N . ILE A 1 113 ? -24.118 15.838 32.198 1.00 88.31 113 ILE A N 1
ATOM 819 C CA . ILE A 1 113 ? -24.397 14.406 32.223 1.00 88.31 113 ILE A CA 1
ATOM 820 C C . ILE A 1 113 ? -25.401 14.128 33.344 1.00 88.31 113 ILE A C 1
ATOM 822 O O . ILE A 1 113 ? -25.063 14.203 34.522 1.00 88.31 113 ILE A O 1
ATOM 826 N N . ALA A 1 114 ? -26.655 13.827 33.003 1.00 85.94 114 ALA A N 1
ATOM 827 C CA . ALA A 1 114 ? -27.724 13.748 34.001 1.00 85.94 114 ALA A CA 1
ATOM 828 C C . ALA A 1 114 ? -27.702 12.456 34.852 1.00 85.94 114 ALA A C 1
ATOM 830 O O . ALA A 1 114 ? -27.687 11.344 34.327 1.00 85.94 114 ALA A O 1
ATOM 831 N N . ASN A 1 115 ? -27.844 12.581 36.183 1.00 82.12 115 ASN A N 1
ATOM 832 C CA . ASN A 1 115 ? -27.903 11.431 37.112 1.00 82.12 115 ASN A CA 1
ATOM 833 C C . ASN A 1 115 ? -29.106 10.492 36.886 1.00 82.12 115 ASN A C 1
ATOM 835 O O . ASN A 1 115 ? -29.050 9.321 37.246 1.00 82.12 115 ASN A O 1
ATOM 839 N N . ASN A 1 116 ? -30.213 10.990 36.319 1.00 80.69 116 ASN A N 1
ATOM 840 C CA . ASN A 1 116 ? -31.417 10.181 36.051 1.00 80.69 116 ASN A CA 1
ATOM 841 C C . ASN A 1 116 ? -31.407 9.523 34.660 1.00 80.69 116 ASN A C 1
ATOM 843 O O . ASN A 1 116 ? -32.419 8.973 34.221 1.00 80.69 116 ASN A O 1
ATOM 847 N N . GLY A 1 117 ? -30.255 9.566 33.996 1.00 76.25 117 GLY A N 1
ATOM 848 C CA . GLY A 1 117 ? -29.998 8.892 32.744 1.00 76.25 117 GLY A CA 1
ATOM 849 C C . GLY A 1 117 ? -29.868 9.819 31.560 1.00 76.25 117 GLY A C 1
ATOM 850 O O . GLY A 1 117 ? -30.498 10.869 31.486 1.00 76.25 117 GLY A O 1
ATOM 851 N N . ASP A 1 118 ? -29.001 9.390 30.655 1.00 82.75 118 ASP A N 1
ATOM 852 C CA . ASP A 1 118 ? -28.502 10.192 29.555 1.00 82.75 118 ASP A CA 1
ATOM 853 C C . ASP A 1 118 ? -27.964 9.278 28.443 1.00 82.75 118 ASP A C 1
ATOM 855 O O . ASP A 1 118 ? -27.766 8.064 28.615 1.00 82.75 118 ASP A O 1
ATOM 859 N N . ASN A 1 119 ? -27.698 9.887 27.297 1.00 91.62 119 ASN A N 1
ATOM 860 C CA . ASN A 1 119 ? -26.991 9.300 26.183 1.00 91.62 119 ASN A CA 1
ATOM 861 C C . ASN A 1 119 ? -25.862 10.225 25.724 1.00 91.62 119 ASN A C 1
ATOM 863 O O . ASN A 1 119 ? -26.087 11.378 25.390 1.00 91.62 119 ASN A O 1
ATOM 867 N N . ILE A 1 120 ? -24.658 9.694 25.556 1.00 95.62 120 ILE A N 1
ATOM 868 C CA . ILE A 1 120 ? -23.583 10.418 24.878 1.00 95.62 120 ILE A CA 1
ATOM 869 C C . ILE A 1 120 ? -23.461 9.872 23.462 1.00 95.62 120 ILE A C 1
ATOM 871 O O . ILE A 1 120 ? -23.130 8.701 23.271 1.00 95.62 120 ILE A O 1
ATOM 875 N N . LEU A 1 121 ? -23.703 10.721 22.464 1.00 97.56 121 LEU A N 1
ATOM 876 C CA . LEU A 1 121 ? -23.411 10.439 21.060 1.00 97.56 121 LEU A CA 1
ATOM 877 C C . LEU A 1 121 ? -22.115 11.134 20.642 1.00 97.56 121 LEU A C 1
ATOM 879 O O . LEU A 1 121 ? -21.906 12.314 20.929 1.00 97.56 121 LEU A O 1
ATOM 883 N N . VAL A 1 122 ? -21.262 10.405 19.924 1.00 98.44 122 VAL A N 1
ATOM 884 C CA . VAL A 1 122 ? -19.969 10.888 19.427 1.00 98.44 122 VAL A CA 1
ATOM 885 C C . VAL A 1 122 ? -20.011 10.991 17.909 1.00 98.44 122 VAL A C 1
ATOM 887 O O . VAL A 1 122 ? -20.430 10.046 17.234 1.00 98.44 122 VAL A O 1
ATOM 890 N N . PHE A 1 123 ? -19.582 12.123 17.355 1.00 98.38 123 PHE A N 1
ATOM 891 C CA . PHE A 1 123 ? -19.646 12.370 15.917 1.00 98.38 123 PHE A CA 1
ATOM 892 C C . PHE A 1 123 ? -18.582 13.349 15.408 1.00 98.38 123 PHE A C 1
ATOM 894 O O . PHE A 1 123 ? -18.000 14.138 16.154 1.00 98.38 123 PHE A O 1
ATOM 901 N N . GLN A 1 124 ? -18.372 13.313 14.094 1.00 97.44 124 GLN A N 1
ATOM 902 C CA . GLN A 1 124 ? -17.652 14.319 13.317 1.00 97.44 124 GLN A CA 1
ATOM 903 C C . GLN A 1 124 ? -18.608 15.126 12.432 1.00 97.44 124 GLN A C 1
ATOM 905 O O . GLN A 1 124 ? -19.703 14.675 12.098 1.00 97.44 124 GLN A O 1
ATOM 910 N N . GLY A 1 125 ? -18.181 16.318 12.013 1.00 92.75 125 GLY A N 1
ATOM 911 C CA . GLY A 1 125 ? -18.979 17.207 11.166 1.00 92.75 125 GLY A CA 1
ATOM 912 C C . GLY A 1 125 ? -19.902 18.137 11.956 1.00 92.75 125 GLY A C 1
ATOM 913 O O . GLY A 1 125 ? -19.694 18.397 13.138 1.00 92.75 125 GLY A O 1
ATOM 914 N N . SER A 1 126 ? -20.902 18.699 11.274 1.00 91.00 126 SER A N 1
ATOM 915 C CA . SER A 1 126 ? -21.854 19.636 11.884 1.00 91.00 126 SER A CA 1
ATOM 916 C C . SER A 1 126 ? -23.035 18.902 12.521 1.00 91.00 126 SER A C 1
ATOM 918 O O . SER A 1 126 ? -23.365 17.792 12.113 1.00 91.00 126 SER A O 1
ATOM 920 N N . SER A 1 127 ? -23.748 19.546 13.448 1.00 89.62 127 SER A N 1
ATOM 921 C CA . SER A 1 127 ? -24.983 18.986 14.020 1.00 89.62 127 SER A CA 1
ATOM 922 C C . SER A 1 127 ? -26.107 18.771 12.996 1.00 89.62 127 SER A C 1
ATOM 924 O O . SER A 1 127 ? -27.003 17.964 13.239 1.00 89.62 127 SER A O 1
ATOM 926 N N . ALA A 1 128 ? -26.055 19.460 11.850 1.00 88.25 128 ALA A N 1
ATOM 927 C CA . ALA A 1 128 ? -26.993 19.281 10.742 1.00 88.25 128 ALA A CA 1
ATOM 928 C C . ALA A 1 128 ? -26.644 18.076 9.852 1.00 88.25 128 ALA A C 1
ATOM 930 O O . ALA A 1 128 ? -27.515 17.528 9.183 1.00 88.25 128 ALA A O 1
ATOM 931 N N . THR A 1 129 ? -25.372 17.671 9.822 1.00 90.31 129 THR A N 1
ATOM 932 C CA . THR A 1 129 ? -24.866 16.559 9.002 1.00 90.31 129 THR A CA 1
ATOM 933 C C . THR A 1 129 ? -23.822 15.743 9.781 1.00 90.31 129 THR A C 1
ATOM 935 O O . THR A 1 129 ? -22.644 15.739 9.399 1.00 90.31 129 THR A O 1
ATOM 938 N N . PRO A 1 130 ? -24.207 15.111 10.903 1.00 96.38 130 PRO A N 1
ATOM 939 C CA . PRO A 1 130 ? -23.264 14.399 11.755 1.00 96.38 130 PRO A CA 1
ATOM 940 C C . PRO A 1 130 ? -22.840 13.064 11.129 1.00 96.38 130 PRO A C 1
ATOM 942 O O . PRO A 1 130 ? -23.671 12.296 10.645 1.00 96.38 130 PRO A O 1
ATOM 945 N N . SER A 1 131 ? -21.545 12.760 11.192 1.00 96.81 131 SER A N 1
ATOM 946 C CA . SER A 1 131 ? -20.998 11.420 10.971 1.00 96.81 131 SER A CA 1
ATOM 947 C C . SER A 1 131 ? -20.791 10.754 12.326 1.00 96.81 131 SER A C 1
ATOM 949 O O . SER A 1 131 ? -19.835 11.072 13.033 1.00 96.81 131 SER A O 1
ATOM 951 N N . PHE A 1 132 ? -21.718 9.884 12.724 1.00 98.38 132 PHE A N 1
ATOM 952 C CA . PHE A 1 132 ? -21.685 9.230 14.033 1.00 98.38 132 PHE A CA 1
ATOM 953 C C . PHE A 1 132 ? -20.615 8.143 14.112 1.00 98.38 132 PHE A C 1
ATOM 955 O O . PHE A 1 132 ? -20.463 7.343 13.191 1.00 98.38 132 PHE A O 1
ATOM 962 N N . ILE A 1 133 ? -19.924 8.094 15.248 1.00 98.44 133 ILE A N 1
ATOM 963 C CA . ILE A 1 133 ? -18.791 7.199 15.508 1.00 98.44 133 ILE A CA 1
ATOM 964 C C . ILE A 1 133 ? -19.152 6.163 16.580 1.00 98.44 133 ILE A C 1
ATOM 966 O O . ILE A 1 133 ? -18.772 4.997 16.475 1.00 98.44 133 ILE A O 1
ATOM 970 N N . LEU A 1 134 ? -19.873 6.587 17.622 1.00 98.31 134 LEU A N 1
ATOM 971 C CA . LEU A 1 134 ? -20.077 5.806 18.841 1.00 98.31 134 LEU A CA 1
ATOM 972 C C . LEU A 1 134 ? -21.240 6.374 19.674 1.00 98.31 134 LEU A C 1
ATOM 974 O O . LEU A 1 134 ? -21.530 7.568 19.580 1.00 98.31 134 LEU A O 1
ATOM 978 N N . GLY A 1 135 ? -21.882 5.547 20.506 1.00 97.31 135 GLY A N 1
ATOM 979 C CA . GLY A 1 135 ? -22.886 6.001 21.472 1.00 97.31 135 GLY A CA 1
ATOM 980 C C . GLY A 1 135 ? -22.909 5.202 22.778 1.00 97.31 135 GLY A C 1
ATOM 981 O O . GLY A 1 135 ? -22.682 3.994 22.782 1.00 97.31 135 GLY A O 1
ATOM 982 N N . PHE A 1 136 ? -23.203 5.881 23.887 1.00 95.81 136 PHE A N 1
ATOM 983 C CA . PHE A 1 136 ? -23.287 5.312 25.238 1.00 95.81 136 PHE A CA 1
ATOM 984 C C . PHE A 1 136 ? -24.585 5.738 25.909 1.00 95.81 136 PHE A C 1
ATOM 986 O O . PHE A 1 136 ? -24.883 6.922 25.913 1.00 95.81 136 PHE A O 1
ATOM 993 N N . GLY A 1 137 ? -25.339 4.797 26.476 1.00 95.31 137 GLY A N 1
ATOM 994 C CA . GLY A 1 137 ? -26.554 5.078 27.244 1.00 95.31 137 GLY A CA 1
ATOM 995 C C . GLY A 1 137 ? -26.439 4.540 28.667 1.00 95.31 137 GLY A C 1
ATOM 996 O O . GLY A 1 137 ? -26.028 3.394 28.836 1.00 95.31 137 GLY A O 1
ATOM 997 N N . PHE A 1 138 ? -26.776 5.339 29.681 1.00 94.25 138 PHE A N 1
ATOM 998 C CA . PHE A 1 138 ? -26.617 5.003 31.108 1.00 94.25 138 PHE A CA 1
ATOM 999 C C . PHE A 1 138 ? -27.612 5.772 31.987 1.00 94.25 138 PHE A C 1
ATOM 1001 O O . PHE A 1 138 ? -28.383 6.579 31.478 1.00 94.25 138 PHE A O 1
ATOM 1008 N N . GLY A 1 139 ? -27.657 5.467 33.291 1.00 91.25 139 GLY A N 1
ATOM 1009 C CA . GLY A 1 139 ? -28.511 6.114 34.302 1.00 91.25 139 GLY A CA 1
ATOM 1010 C C . GLY A 1 139 ? -30.024 5.921 34.114 1.00 91.25 139 GLY A C 1
ATOM 1011 O O . GLY A 1 139 ? -30.805 6.283 34.985 1.00 91.25 139 GLY A O 1
ATOM 1012 N N . SER A 1 140 ? -30.457 5.279 33.025 1.00 90.62 140 SER A N 1
ATOM 1013 C CA . SER A 1 140 ? -31.858 5.025 32.677 1.00 90.62 140 SER A CA 1
ATOM 1014 C C . SER A 1 140 ? -32.070 3.566 32.273 1.00 90.62 140 SER A C 1
ATOM 1016 O O . SER A 1 140 ? -31.164 2.880 31.807 1.00 90.62 140 SER A O 1
ATOM 1018 N N . SER A 1 141 ? -33.300 3.069 32.435 1.00 88.50 141 SER A N 1
ATOM 1019 C CA . SER A 1 141 ? -33.702 1.760 31.900 1.00 88.50 141 SER A CA 1
ATOM 1020 C C . SER A 1 141 ? -33.964 1.778 30.390 1.00 88.50 141 SER A C 1
ATOM 1022 O O . SER A 1 141 ? -34.089 0.719 29.779 1.00 88.50 141 SER A O 1
ATOM 1024 N N . THR A 1 142 ? -34.102 2.968 29.799 1.00 91.31 142 THR A N 1
ATOM 1025 C CA . THR A 1 142 ? -34.431 3.164 28.381 1.00 91.31 142 THR A CA 1
ATOM 1026 C C . THR A 1 142 ? -33.669 4.360 27.792 1.00 91.31 142 THR A C 1
ATOM 1028 O O . THR A 1 142 ? -34.312 5.278 27.284 1.00 91.31 142 THR A O 1
ATOM 1031 N N . PRO A 1 143 ? -32.321 4.386 27.846 1.00 93.62 143 PRO A N 1
ATOM 1032 C CA . PRO A 1 143 ? -31.533 5.479 27.262 1.00 93.62 143 PRO A CA 1
ATOM 1033 C C . PRO A 1 143 ? -31.631 5.502 25.726 1.00 93.62 143 PRO A C 1
ATOM 1035 O O . PRO A 1 143 ? -31.375 6.515 25.080 1.00 93.62 143 PRO A O 1
ATOM 1038 N N . TRP A 1 144 ? -32.062 4.387 25.132 1.00 95.25 144 TRP A N 1
ATOM 1039 C CA . TRP A 1 144 ? -32.353 4.268 23.713 1.00 95.25 144 TRP A CA 1
ATOM 1040 C C . TRP A 1 144 ? -33.816 3.893 23.505 1.00 95.25 144 TRP A C 1
ATOM 1042 O O . TRP A 1 144 ? -34.315 2.938 24.105 1.00 95.25 144 TRP A O 1
ATOM 1052 N N . ILE A 1 145 ? -34.498 4.619 22.623 1.00 95.00 145 ILE A N 1
ATOM 1053 C CA . ILE A 1 145 ? -35.873 4.319 22.214 1.00 95.00 145 ILE A CA 1
ATOM 1054 C C . ILE A 1 145 ? -35.930 3.984 20.724 1.00 95.00 145 ILE A C 1
ATOM 1056 O O . ILE A 1 145 ? -35.017 4.293 19.966 1.00 95.00 145 ILE A O 1
ATOM 1060 N N . SER A 1 146 ? -37.006 3.327 20.295 1.00 92.38 146 SER A N 1
ATOM 1061 C CA . SER A 1 146 ? -37.312 3.047 18.879 1.00 92.38 146 SER A CA 1
ATOM 1062 C C . SER A 1 146 ? -38.710 3.520 18.468 1.00 92.38 146 SER A C 1
ATOM 1064 O O . SER A 1 146 ? -39.056 3.511 17.289 1.00 92.38 146 SER A O 1
ATOM 1066 N N . VAL A 1 147 ? -39.503 3.977 19.442 1.00 90.94 147 VAL A N 1
ATOM 1067 C CA . VAL A 1 147 ? -40.832 4.567 19.274 1.00 90.94 147 VAL A CA 1
ATOM 1068 C C . VAL A 1 147 ? -40.987 5.686 20.304 1.00 90.94 147 VAL A C 1
ATOM 1070 O O . VAL A 1 147 ? -40.619 5.501 21.461 1.00 90.94 147 VAL A O 1
ATOM 1073 N N . GLY A 1 148 ? -41.575 6.816 19.907 1.00 92.62 148 GLY A N 1
ATOM 1074 C CA . GLY A 1 148 ? -41.887 7.934 20.801 1.00 92.62 148 GLY A CA 1
ATOM 1075 C C . GLY A 1 148 ? -41.251 9.249 20.355 1.00 92.62 148 GLY A C 1
ATOM 1076 O O . GLY A 1 148 ? -41.006 9.463 19.169 1.00 92.62 148 GLY A O 1
ATOM 1077 N N . THR A 1 149 ? -41.008 10.140 21.311 1.00 92.50 149 THR A N 1
ATOM 1078 C CA . THR A 1 149 ? -40.298 11.402 21.080 1.00 92.50 149 THR A CA 1
ATOM 1079 C C . THR A 1 149 ? -39.050 11.399 21.954 1.00 92.50 149 THR A C 1
ATOM 1081 O O . THR A 1 149 ? -39.213 11.359 23.175 1.00 92.50 149 THR A O 1
ATOM 1084 N N . PRO A 1 150 ? -37.842 11.439 21.365 1.00 94.00 150 PRO A N 1
ATOM 1085 C CA . PRO A 1 150 ? -36.608 11.568 22.127 1.00 94.00 150 PRO A CA 1
ATOM 1086 C C . PRO A 1 150 ? -36.610 12.817 23.006 1.00 94.00 150 PRO A C 1
ATOM 1088 O O . PRO A 1 150 ? -37.143 13.860 22.612 1.00 94.00 150 PRO A O 1
ATOM 1091 N N . GLY A 1 151 ? -36.029 12.701 24.193 1.00 89.94 151 GLY A N 1
ATOM 1092 C CA . GLY A 1 151 ? -36.039 13.741 25.218 1.00 89.94 151 GLY A CA 1
ATOM 1093 C C . GLY A 1 151 ? -34.687 13.873 25.901 1.00 89.94 151 GLY A C 1
ATOM 1094 O O . GLY A 1 151 ? -33.684 13.414 25.376 1.00 89.94 151 GLY A O 1
ATOM 1095 N N . THR A 1 152 ? -34.672 14.476 27.086 1.00 88.00 152 THR A N 1
ATOM 1096 C CA . THR A 1 152 ? -33.428 14.792 27.807 1.00 88.00 152 THR A CA 1
ATOM 1097 C C . THR A 1 152 ? -32.781 13.608 28.536 1.00 88.00 152 THR A C 1
ATOM 1099 O O . THR A 1 152 ? -31.919 13.781 29.381 1.00 88.00 152 THR A O 1
ATOM 1102 N N . GLU A 1 153 ? -33.309 12.401 28.334 1.00 88.56 153 GLU A N 1
ATOM 1103 C CA . GLU A 1 153 ? -32.887 11.181 29.045 1.00 88.56 153 GLU A CA 1
ATOM 1104 C C . GLU A 1 153 ? -32.827 9.975 28.091 1.00 88.56 153 GLU A C 1
ATOM 1106 O O . GLU A 1 153 ? -32.638 8.833 28.519 1.00 88.56 153 GLU A O 1
ATOM 1111 N N . ASN A 1 154 ? -33.118 10.190 26.801 1.00 92.62 154 ASN A N 1
ATOM 1112 C CA . ASN A 1 154 ? -33.133 9.131 25.802 1.00 92.62 154 ASN A CA 1
ATOM 1113 C C . ASN A 1 154 ? -33.037 9.652 24.369 1.00 92.62 154 ASN A C 1
ATOM 1115 O O . ASN A 1 154 ? -33.570 10.706 24.021 1.00 92.62 154 ASN A O 1
ATOM 1119 N N . SER A 1 155 ? -32.462 8.819 23.507 1.00 95.50 155 SER A N 1
ATOM 1120 C CA . SER A 1 155 ? -32.239 9.115 22.097 1.00 95.50 155 SER A CA 1
ATOM 1121 C C . SER A 1 155 ? -32.697 7.967 21.200 1.00 95.50 155 SER A C 1
ATOM 1123 O O . SER A 1 155 ? -32.746 6.806 21.611 1.00 95.50 155 SER A O 1
ATOM 1125 N N . TYR A 1 156 ? -32.981 8.256 19.927 1.00 97.50 156 TYR A N 1
ATOM 1126 C CA . TYR A 1 156 ? -32.893 7.206 18.912 1.00 97.50 156 TYR A CA 1
ATOM 1127 C C . TYR A 1 156 ? -31.427 6.820 18.694 1.00 97.50 156 TYR A C 1
ATOM 1129 O O . TYR A 1 156 ? -30.538 7.668 18.776 1.00 97.50 156 TYR A O 1
ATOM 1137 N N . ILE A 1 157 ? -31.167 5.558 18.360 1.00 97.56 157 ILE A N 1
ATOM 1138 C CA . ILE A 1 157 ? -29.851 5.145 17.860 1.00 97.56 157 ILE A CA 1
ATOM 1139 C C . ILE A 1 157 ? -29.733 5.612 16.398 1.00 97.56 157 ILE A C 1
ATOM 1141 O O . ILE A 1 157 ? -30.606 5.275 15.590 1.00 97.56 157 ILE A O 1
ATOM 1145 N N . PRO A 1 158 ? -28.695 6.385 16.020 1.00 97.38 158 PRO A N 1
ATOM 1146 C CA . PRO A 1 158 ? -28.443 6.710 14.620 1.00 97.38 158 PRO A CA 1
ATOM 1147 C C . PRO A 1 158 ? -28.281 5.447 13.771 1.00 97.38 158 PRO A C 1
ATOM 1149 O O . PRO A 1 158 ? -27.628 4.501 14.192 1.00 97.38 158 PRO A O 1
ATOM 1152 N N . SER A 1 159 ? -28.817 5.435 12.548 1.00 95.81 159 SER A N 1
ATOM 1153 C CA . SER A 1 159 ? -28.849 4.237 11.687 1.00 95.81 159 SER A CA 1
ATOM 1154 C C . SER A 1 159 ? -27.478 3.669 11.307 1.00 95.81 159 SER A C 1
ATOM 1156 O O . SER A 1 159 ? -27.399 2.540 10.831 1.00 95.81 159 SER A O 1
ATOM 1158 N N . THR A 1 160 ? -26.410 4.451 11.464 1.00 95.94 160 THR A N 1
ATOM 1159 C CA . THR A 1 160 ? -25.026 4.018 11.230 1.00 95.94 160 THR A CA 1
ATOM 1160 C C . THR A 1 160 ? -24.408 3.312 12.437 1.00 95.94 160 THR A C 1
ATOM 1162 O O . THR A 1 160 ? -23.324 2.750 12.308 1.00 95.94 160 THR A O 1
ATOM 1165 N N . LEU A 1 161 ? -25.076 3.335 13.595 1.00 97.81 161 LEU A N 1
ATOM 1166 C CA . LEU A 1 161 ? -24.645 2.701 14.833 1.00 97.81 161 LEU A CA 1
ATOM 1167 C C . LEU A 1 161 ? -25.600 1.565 15.220 1.00 97.81 161 LEU A C 1
ATOM 1169 O O . LEU A 1 161 ? -26.787 1.588 14.902 1.00 97.81 161 LEU A O 1
ATOM 1173 N N . SER A 1 162 ? -25.097 0.558 15.934 1.00 96.81 162 SER A N 1
ATOM 1174 C CA . SER A 1 162 ? -25.938 -0.477 16.545 1.00 96.81 162 SER A CA 1
ATOM 1175 C C . SER A 1 162 ? -25.197 -1.239 17.643 1.00 96.81 162 SER A C 1
ATOM 1177 O O . SER A 1 162 ? -23.967 -1.270 17.667 1.00 96.81 162 SER A O 1
ATOM 1179 N N . GLU A 1 163 ? -25.950 -1.918 18.511 1.00 94.44 163 GLU A N 1
ATOM 1180 C CA . GLU A 1 163 ? -25.384 -2.860 19.487 1.00 94.44 163 GLU A CA 1
ATOM 1181 C C . GLU A 1 163 ? -24.702 -4.050 18.790 1.00 94.44 163 GLU A C 1
ATOM 1183 O O . GLU A 1 163 ? -23.635 -4.482 19.206 1.00 94.44 163 GLU A O 1
ATOM 1188 N N . VAL A 1 164 ? -25.262 -4.539 17.674 1.00 92.44 164 VAL A N 1
ATOM 1189 C CA . VAL A 1 164 ? -24.692 -5.665 16.904 1.00 92.44 164 VAL A CA 1
ATOM 1190 C C . VAL A 1 164 ? -23.334 -5.309 16.293 1.00 92.44 164 VAL A C 1
ATOM 1192 O O . VAL A 1 164 ? -22.459 -6.164 16.193 1.00 92.44 164 VAL A O 1
ATOM 1195 N N . ALA A 1 165 ? -23.144 -4.048 15.900 1.00 92.75 165 ALA A N 1
ATOM 1196 C CA . ALA A 1 165 ? -21.865 -3.543 15.408 1.00 92.75 165 ALA A CA 1
ATOM 1197 C C . ALA A 1 165 ? -20.891 -3.152 16.537 1.00 92.75 165 ALA A C 1
ATOM 1199 O O . ALA A 1 165 ? -19.794 -2.687 16.242 1.00 92.75 165 ALA A O 1
ATOM 1200 N N . ASN A 1 166 ? -21.274 -3.323 17.810 1.00 97.69 166 ASN A N 1
ATOM 1201 C CA . ASN A 1 166 ? -20.511 -2.902 18.989 1.00 97.69 166 ASN A CA 1
ATOM 1202 C C . ASN A 1 166 ? -20.210 -1.390 19.039 1.00 97.69 166 ASN A C 1
ATOM 1204 O O . ASN A 1 166 ? -19.282 -0.963 19.716 1.00 97.69 166 ASN A O 1
ATOM 1208 N N . THR A 1 167 ? -20.986 -0.561 18.336 1.00 97.56 167 THR A N 1
ATOM 1209 C CA . THR A 1 167 ? -20.817 0.904 18.329 1.00 97.56 167 THR A CA 1
ATOM 1210 C C . THR A 1 167 ? -21.814 1.618 19.245 1.00 97.56 167 THR A C 1
ATOM 1212 O O . THR A 1 167 ? -21.857 2.847 19.274 1.00 97.56 167 THR A O 1
ATOM 1215 N N . ILE A 1 168 ? -22.647 0.853 19.951 1.00 97.12 168 ILE A N 1
ATOM 1216 C CA . ILE A 1 168 ? -23.537 1.312 21.015 1.00 97.12 168 ILE A CA 1
ATOM 1217 C C . ILE A 1 168 ? -23.269 0.470 22.252 1.00 97.12 168 ILE A C 1
ATOM 1219 O O . ILE A 1 168 ? -23.173 -0.755 22.158 1.00 97.12 168 ILE A O 1
ATOM 1223 N N . VAL A 1 169 ? -23.199 1.132 23.403 1.00 94.38 169 VAL A N 1
ATOM 1224 C CA . VAL A 1 169 ? -23.130 0.483 24.713 1.00 94.38 169 VAL A CA 1
ATOM 1225 C C . VAL A 1 169 ? -24.334 0.918 25.525 1.00 94.38 169 VAL A C 1
ATOM 1227 O O . VAL A 1 169 ? -24.577 2.114 25.701 1.00 94.38 169 VAL A O 1
ATOM 1230 N N . THR A 1 170 ? -25.092 -0.056 26.012 1.00 94.12 170 THR A N 1
ATOM 1231 C CA . THR A 1 170 ? -26.294 0.184 26.810 1.00 94.12 170 THR A CA 1
ATOM 1232 C C . THR A 1 170 ? -26.058 -0.318 28.225 1.00 94.12 170 THR A C 1
ATOM 1234 O O . THR A 1 170 ? -25.898 -1.517 28.465 1.00 94.12 170 THR A O 1
ATOM 1237 N N . PHE A 1 171 ? -26.035 0.612 29.168 1.00 92.62 171 PHE A N 1
ATOM 1238 C CA . PHE A 1 171 ? -25.966 0.343 30.592 1.00 92.62 171 PHE A CA 1
ATOM 1239 C C . PHE A 1 171 ? -27.359 0.375 31.241 1.00 92.62 171 PHE A C 1
ATOM 1241 O O . PHE A 1 171 ? -28.365 0.660 30.595 1.00 92.62 171 PHE A O 1
ATOM 1248 N N . GLY A 1 172 ? -27.419 0.023 32.529 1.00 90.50 172 GLY A N 1
ATOM 1249 C CA . GLY A 1 172 ? -28.646 0.087 33.326 1.00 90.50 172 GLY A CA 1
ATOM 1250 C C . GLY A 1 172 ? -28.832 1.431 34.033 1.00 90.50 172 GLY A C 1
ATOM 1251 O O . GLY A 1 172 ? -28.229 2.434 33.674 1.00 90.50 172 GLY A O 1
ATOM 1252 N N . THR A 1 173 ? -29.608 1.416 35.118 1.00 93.50 173 THR A N 1
ATOM 1253 C CA . THR A 1 173 ? -29.982 2.604 35.911 1.00 93.50 173 THR A CA 1
ATOM 1254 C C . THR A 1 173 ? -28.883 3.137 36.836 1.00 93.50 173 THR A C 1
ATOM 1256 O O . THR A 1 173 ? -29.160 4.018 37.637 1.00 93.50 173 THR A O 1
ATOM 1259 N N . ILE A 1 174 ? -27.682 2.555 36.804 1.00 94.12 174 ILE A N 1
ATOM 1260 C CA . ILE A 1 174 ? -26.507 3.133 37.471 1.00 94.12 174 ILE A CA 1
ATOM 1261 C C . ILE A 1 174 ? -25.942 4.215 36.550 1.00 94.12 174 ILE A C 1
ATOM 1263 O O . ILE A 1 174 ? -26.084 4.118 35.332 1.00 94.12 174 ILE A O 1
ATOM 1267 N N . ASP A 1 175 ? -25.314 5.225 37.129 1.00 92.25 175 ASP A N 1
ATOM 1268 C CA . ASP A 1 175 ? -25.018 6.498 36.481 1.00 92.25 175 ASP A CA 1
ATOM 1269 C C . ASP A 1 175 ? -23.505 6.823 36.433 1.00 92.25 175 ASP A C 1
ATOM 1271 O O . ASP A 1 175 ? -23.076 7.675 35.658 1.00 92.25 175 ASP A O 1
ATOM 1275 N N . ASN A 1 176 ? -22.666 6.039 37.127 1.00 95.69 176 ASN A N 1
ATOM 1276 C CA . ASN A 1 176 ? -21.208 6.051 36.964 1.00 95.69 176 ASN A CA 1
ATOM 1277 C C . ASN A 1 176 ? -20.667 4.671 36.571 1.00 95.69 176 ASN A C 1
ATOM 1279 O O . ASN A 1 176 ? -20.960 3.678 37.246 1.00 95.69 176 ASN A O 1
ATOM 1283 N N . TYR A 1 177 ? -19.822 4.607 35.538 1.00 96.94 177 TYR A N 1
ATOM 1284 C CA . TYR A 1 177 ? -19.168 3.383 35.070 1.00 96.94 177 TYR A CA 1
ATOM 1285 C C . TYR A 1 177 ? -17.703 3.592 34.689 1.00 96.94 177 TYR A C 1
ATOM 1287 O O . TYR A 1 177 ? -17.330 4.614 34.121 1.00 96.94 177 TYR A O 1
ATOM 1295 N N . GLN A 1 178 ? -16.888 2.559 34.912 1.00 98.00 178 GLN A N 1
ATOM 1296 C CA . GLN A 1 178 ? -15.518 2.478 34.405 1.00 98.00 178 GLN A CA 1
ATOM 1297 C C . GLN A 1 178 ? -15.195 1.072 33.892 1.00 98.00 178 GLN A C 1
ATOM 1299 O O . GLN A 1 178 ? -15.598 0.061 34.479 1.00 98.00 178 GLN A O 1
ATOM 1304 N N . TYR A 1 179 ? -14.462 1.000 32.784 1.00 98.44 179 TYR A N 1
ATOM 1305 C CA . TYR A 1 179 ? -14.004 -0.240 32.176 1.00 98.44 179 TYR A CA 1
ATOM 1306 C C . TYR A 1 179 ? -13.061 -0.990 33.124 1.00 98.44 179 TYR A C 1
ATOM 1308 O O . TYR A 1 179 ? -12.112 -0.434 33.679 1.00 98.44 179 TYR A O 1
ATOM 1316 N N . LYS A 1 180 ? -13.298 -2.290 33.311 1.00 98.19 180 LYS A N 1
ATOM 1317 C CA . LYS A 1 180 ? -12.425 -3.143 34.118 1.00 98.19 180 LYS A CA 1
ATOM 1318 C C . LYS A 1 180 ? -11.148 -3.422 33.341 1.00 98.19 180 LYS A C 1
ATOM 1320 O O . LYS A 1 180 ? -11.176 -4.143 32.349 1.00 98.19 180 LYS A O 1
ATOM 1325 N N . ILE A 1 181 ? -10.008 -2.990 33.870 1.00 96.69 181 ILE A N 1
ATOM 1326 C CA . ILE A 1 181 ? -8.685 -3.348 33.330 1.00 96.69 181 ILE A CA 1
ATOM 1327 C C . ILE A 1 181 ? -8.515 -4.879 33.216 1.00 96.69 181 ILE A C 1
ATOM 1329 O O . ILE A 1 181 ? -7.877 -5.373 32.287 1.00 96.69 181 ILE A O 1
ATOM 1333 N N . SER A 1 182 ? -9.149 -5.654 34.106 1.00 97.06 182 SER A N 1
ATOM 1334 C CA . SER A 1 182 ? -9.153 -7.123 34.053 1.00 97.06 182 SER A CA 1
ATOM 1335 C C . SER A 1 182 ? -9.901 -7.724 32.854 1.00 97.06 182 SER A C 1
ATOM 1337 O O . SER A 1 182 ? -9.697 -8.899 32.559 1.00 97.06 182 SER A O 1
ATOM 1339 N N . SER A 1 183 ? -10.712 -6.944 32.133 1.00 97.25 183 SER A N 1
ATOM 1340 C CA . SER A 1 183 ? -11.328 -7.335 30.853 1.00 97.25 183 SER A CA 1
ATOM 1341 C C . SER A 1 183 ? -10.332 -7.283 29.679 1.00 97.25 183 SER A C 1
ATOM 1343 O O . SER A 1 183 ? -10.644 -7.696 28.560 1.00 97.25 183 SER A O 1
ATOM 1345 N N . GLY A 1 184 ? -9.101 -6.829 29.941 1.00 96.44 184 GLY A N 1
ATOM 1346 C CA . GLY A 1 184 ? -7.982 -6.807 29.009 1.00 96.44 184 GLY A CA 1
ATOM 1347 C C . GLY A 1 184 ? -7.837 -5.469 28.290 1.00 96.44 184 GLY A C 1
ATOM 1348 O O . GLY A 1 184 ? -8.822 -4.859 27.880 1.00 96.44 184 GLY A O 1
ATOM 1349 N N . LEU A 1 185 ? -6.583 -5.056 28.113 1.00 97.06 185 LEU A N 1
ATOM 1350 C CA . LEU A 1 185 ? -6.184 -3.803 27.462 1.00 97.06 185 LEU A CA 1
ATOM 1351 C C . LEU A 1 185 ? -5.496 -4.032 26.109 1.00 97.06 185 LEU A C 1
ATOM 1353 O O . LEU A 1 185 ? -5.063 -3.085 25.469 1.00 97.06 185 LEU A O 1
ATOM 1357 N N . THR A 1 186 ? -5.368 -5.285 25.671 1.00 95.94 186 THR A N 1
ATOM 1358 C CA . THR A 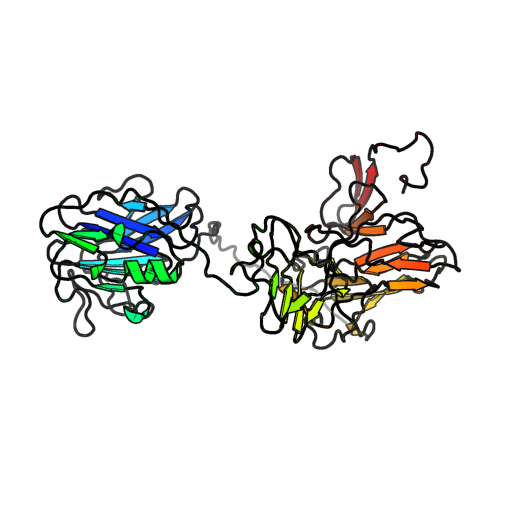1 186 ? -4.718 -5.658 24.410 1.00 95.94 186 THR A CA 1
ATOM 1359 C C . THR A 1 186 ? -5.697 -6.395 23.510 1.00 95.94 186 THR A C 1
ATOM 1361 O O . THR A 1 186 ? -6.496 -7.214 23.987 1.00 95.94 186 THR A O 1
ATOM 1364 N N . GLY A 1 187 ? -5.640 -6.082 22.221 1.00 93.06 187 GLY A N 1
ATOM 1365 C CA . GLY A 1 187 ? -6.431 -6.729 21.186 1.00 93.06 187 GLY A CA 1
ATOM 1366 C C . GLY A 1 187 ? -6.485 -5.892 19.918 1.00 93.06 187 GLY A C 1
ATOM 1367 O O . GLY A 1 187 ? -6.038 -4.745 19.881 1.00 93.06 187 GLY A O 1
ATOM 1368 N N . THR A 1 188 ? -7.039 -6.484 18.875 1.00 91.94 188 THR A N 1
ATOM 1369 C CA . THR A 1 188 ? -7.384 -5.771 17.651 1.00 91.94 188 THR A CA 1
ATOM 1370 C C . THR A 1 188 ? -8.439 -4.705 17.921 1.00 91.94 188 THR A C 1
ATOM 1372 O O . THR A 1 188 ? -9.171 -4.774 18.915 1.00 91.94 188 THR A O 1
ATOM 1375 N N . LYS A 1 189 ? -8.582 -3.740 17.004 1.00 92.94 189 LYS A N 1
ATOM 1376 C CA . LYS A 1 189 ? -9.681 -2.761 17.037 1.00 92.94 189 LYS A CA 1
ATOM 1377 C C . LYS A 1 189 ? -11.036 -3.437 17.304 1.00 92.94 189 LYS A C 1
ATOM 1379 O O . LYS A 1 189 ? -11.771 -3.010 18.185 1.00 92.94 189 LYS A O 1
ATOM 1384 N N . ILE A 1 190 ? -11.356 -4.523 16.597 1.00 92.00 190 ILE A N 1
ATOM 1385 C CA . ILE A 1 190 ? -12.645 -5.221 16.744 1.00 92.00 190 ILE A CA 1
ATOM 1386 C C . ILE A 1 190 ? -12.780 -5.870 18.127 1.00 92.00 190 ILE A C 1
ATOM 1388 O O . ILE A 1 190 ? -13.842 -5.786 18.746 1.00 92.00 190 ILE A O 1
ATOM 1392 N N . GLU A 1 191 ? -11.723 -6.502 18.636 1.00 95.75 191 GLU A N 1
ATOM 1393 C CA . GLU A 1 191 ? -11.748 -7.139 19.957 1.00 95.75 191 GLU A CA 1
ATOM 1394 C C . GLU A 1 191 ? -11.905 -6.113 21.081 1.00 95.75 191 GLU A C 1
ATOM 1396 O O . GLU A 1 191 ? -12.706 -6.324 21.992 1.00 95.75 191 GLU A O 1
ATOM 1401 N N . LEU A 1 192 ? -11.175 -4.996 21.018 1.00 97.69 192 LEU A N 1
ATOM 1402 C CA . LEU A 1 192 ? -11.272 -3.921 22.007 1.00 97.69 192 LEU A CA 1
ATOM 1403 C C . LEU A 1 192 ? -12.625 -3.203 21.935 1.00 97.69 192 LEU A C 1
ATOM 1405 O O . LEU A 1 192 ? -13.230 -2.970 22.980 1.00 97.69 192 LEU A O 1
ATOM 1409 N N . LEU A 1 193 ? -13.149 -2.948 20.730 1.00 97.38 193 LEU A N 1
ATOM 1410 C CA . LEU A 1 193 ? -14.497 -2.410 20.529 1.00 97.38 193 LEU A CA 1
ATOM 1411 C C . LEU A 1 193 ? -15.563 -3.333 21.134 1.00 97.38 193 LEU A C 1
ATOM 1413 O O . LEU A 1 193 ? -16.405 -2.886 21.904 1.00 97.38 193 LEU A O 1
ATOM 1417 N N . THR A 1 194 ? -15.483 -4.639 20.866 1.00 97.00 194 THR A N 1
ATOM 1418 C CA . THR A 1 194 ? -16.414 -5.638 21.423 1.00 97.00 194 THR A CA 1
ATOM 1419 C C . THR A 1 194 ? -16.339 -5.684 22.950 1.00 97.00 194 THR A C 1
ATOM 1421 O O . THR A 1 194 ? -17.365 -5.722 23.635 1.00 97.00 194 THR A O 1
ATOM 1424 N N . LYS A 1 195 ? -15.125 -5.645 23.515 1.00 97.75 195 LYS A N 1
ATOM 1425 C CA . LYS A 1 195 ? -14.927 -5.610 24.968 1.00 97.75 195 LYS A CA 1
ATOM 1426 C C . LYS A 1 195 ? -15.532 -4.353 25.589 1.00 97.75 195 LYS A C 1
ATOM 1428 O O . LYS A 1 195 ? -16.194 -4.475 26.619 1.00 97.75 195 LYS A O 1
ATOM 1433 N N . ALA A 1 196 ? -15.332 -3.188 24.978 1.00 97.06 196 ALA A N 1
ATOM 1434 C CA . ALA A 1 196 ? -15.871 -1.917 25.456 1.00 97.06 196 ALA A CA 1
ATOM 1435 C C . ALA A 1 196 ? -17.384 -1.769 25.213 1.00 97.06 196 ALA A C 1
ATOM 1437 O O . ALA A 1 196 ? -18.035 -1.027 25.936 1.00 97.06 196 ALA A O 1
ATOM 1438 N N . ALA A 1 197 ? -17.965 -2.516 24.269 1.00 96.56 197 ALA A N 1
ATOM 1439 C CA . ALA A 1 197 ? -19.414 -2.577 24.070 1.00 96.56 197 ALA A CA 1
ATOM 1440 C C . ALA A 1 197 ? -20.144 -3.539 25.016 1.00 96.56 197 ALA A C 1
ATOM 1442 O O . ALA A 1 197 ? -21.369 -3.524 25.132 1.00 96.56 197 ALA A O 1
ATOM 1443 N N . THR A 1 198 ? -19.396 -4.372 25.735 1.00 97.06 198 THR A N 1
ATOM 1444 C CA . THR A 1 198 ? -19.959 -5.364 26.646 1.00 97.06 198 THR A CA 1
ATOM 1445 C C . THR A 1 198 ? -20.125 -4.768 28.045 1.00 97.06 198 THR A C 1
ATOM 1447 O O . THR A 1 198 ? -19.161 -4.670 28.803 1.00 97.06 198 THR A O 1
ATOM 1450 N N . ALA A 1 199 ? -21.359 -4.445 28.444 1.00 95.31 199 ALA A N 1
ATOM 1451 C CA . ALA A 1 199 ? -21.647 -3.810 29.737 1.00 95.31 199 ALA A CA 1
ATOM 1452 C C . ALA A 1 199 ? -21.079 -4.570 30.959 1.00 95.31 199 ALA A C 1
ATOM 1454 O O . ALA A 1 199 ? -20.637 -3.953 31.928 1.00 95.31 199 ALA A O 1
ATOM 1455 N N . SER A 1 200 ? -21.004 -5.909 30.922 1.00 96.44 200 SER A N 1
ATOM 1456 C CA . SER A 1 200 ? -20.419 -6.700 32.020 1.00 96.44 200 SER A CA 1
ATOM 1457 C C . SER A 1 200 ? -18.917 -6.471 32.224 1.00 96.44 200 SER A C 1
ATOM 1459 O O . SER A 1 200 ? -18.388 -6.805 33.289 1.00 96.44 200 SER A O 1
ATOM 1461 N N . ASN A 1 201 ? -18.227 -5.883 31.245 1.00 98.06 201 ASN A N 1
ATOM 1462 C CA . ASN A 1 201 ? -16.815 -5.519 31.341 1.00 98.06 201 ASN A CA 1
ATOM 1463 C C . ASN A 1 201 ? -16.590 -4.203 32.094 1.00 98.06 201 ASN A C 1
ATOM 1465 O O . ASN A 1 201 ? -15.439 -3.842 32.317 1.00 98.06 201 ASN A O 1
ATOM 1469 N N . PHE A 1 202 ? -17.652 -3.537 32.554 1.00 98.00 202 PHE A N 1
ATOM 1470 C CA . PHE A 1 202 ? -17.584 -2.334 33.378 1.00 98.00 202 PHE A CA 1
ATOM 1471 C C . PHE A 1 202 ? -17.924 -2.643 34.838 1.00 98.00 202 PHE A C 1
ATOM 1473 O O . PHE A 1 202 ? -18.639 -3.601 35.160 1.00 98.00 202 PHE A O 1
ATOM 1480 N N . ILE A 1 203 ? -17.360 -1.854 35.747 1.00 97.44 203 ILE A N 1
ATOM 1481 C CA . ILE A 1 203 ? -17.868 -1.681 37.112 1.00 97.44 203 ILE A CA 1
ATOM 1482 C C . ILE A 1 203 ? -18.752 -0.439 37.138 1.00 97.44 203 ILE A C 1
ATOM 1484 O O . ILE A 1 203 ? -18.459 0.514 36.423 1.00 97.44 203 ILE A O 1
ATOM 1488 N N . GLY A 1 204 ? -19.817 -0.465 37.939 1.00 96.38 204 GLY A N 1
ATOM 1489 C CA . GLY A 1 204 ? -20.704 0.681 38.112 1.00 96.38 204 GLY A CA 1
ATOM 1490 C C . GLY A 1 204 ? -20.959 1.004 39.581 1.00 96.38 204 GLY A C 1
ATOM 1491 O O . GLY A 1 204 ? -20.969 0.102 40.426 1.00 96.38 204 GLY A O 1
ATOM 1492 N N . ASN A 1 205 ? -21.182 2.283 39.880 1.00 95.81 205 ASN A N 1
ATOM 1493 C CA . ASN A 1 205 ? -21.547 2.786 41.203 1.00 95.81 205 ASN A CA 1
ATOM 1494 C C . ASN A 1 205 ? -22.533 3.958 41.071 1.00 95.81 205 ASN A C 1
ATOM 1496 O O . ASN A 1 205 ? -22.376 4.783 40.188 1.00 95.81 205 ASN A O 1
ATOM 1500 N N . ASN A 1 206 ? -23.539 4.037 41.946 1.00 93.69 206 ASN A N 1
ATOM 1501 C CA . ASN A 1 206 ? -24.598 5.055 41.860 1.00 93.69 206 ASN A CA 1
ATOM 1502 C C . ASN A 1 206 ? -24.324 6.339 42.675 1.00 93.69 206 ASN A C 1
ATOM 1504 O O . ASN A 1 206 ? -25.241 7.095 42.973 1.00 93.69 206 ASN A O 1
ATOM 1508 N N . THR A 1 207 ? -23.133 6.460 43.256 1.00 92.88 207 THR A N 1
ATOM 1509 C CA . THR A 1 207 ? -22.811 7.537 44.216 1.00 92.88 207 THR A CA 1
ATOM 1510 C C . THR A 1 207 ? -21.363 7.994 44.155 1.00 92.88 207 THR A C 1
ATOM 1512 O O . THR A 1 207 ? -21.028 9.086 44.605 1.00 92.88 207 THR A O 1
ATOM 1515 N N . THR A 1 208 ? -20.464 7.099 43.747 1.00 94.88 208 THR A N 1
ATOM 1516 C CA . THR A 1 208 ? -19.023 7.318 43.757 1.00 94.88 208 THR A CA 1
ATOM 1517 C C . THR A 1 208 ? -18.544 7.344 42.324 1.00 94.88 208 THR A C 1
ATOM 1519 O O . THR A 1 208 ? -18.656 6.337 41.624 1.00 94.88 208 THR A O 1
ATOM 1522 N N . THR A 1 209 ? -17.973 8.475 41.930 1.00 95.94 209 THR A N 1
ATOM 1523 C CA . THR A 1 209 ? -17.340 8.636 40.628 1.00 95.94 209 THR A CA 1
ATOM 1524 C C . THR A 1 209 ? -16.060 7.816 40.528 1.00 95.94 209 THR A C 1
ATOM 1526 O O . THR A 1 209 ? -15.386 7.520 41.522 1.00 95.94 209 THR A O 1
ATOM 1529 N N . TYR A 1 210 ? -15.703 7.470 39.300 1.00 96.44 210 TYR A N 1
ATOM 1530 C CA . TYR A 1 210 ? -14.410 6.897 38.969 1.00 96.44 210 TYR A CA 1
ATOM 1531 C C . TYR A 1 210 ? -13.434 7.999 38.537 1.00 96.44 210 TYR A C 1
ATOM 1533 O O . TYR A 1 210 ? -13.837 8.919 37.824 1.00 96.44 210 TYR A O 1
ATOM 1541 N N . PRO A 1 211 ? -12.153 7.933 38.942 1.00 95.12 211 PRO A N 1
ATOM 1542 C CA . PRO A 1 211 ? -11.132 8.818 38.390 1.00 95.12 211 PRO A CA 1
ATOM 1543 C C . PRO A 1 211 ? -10.898 8.502 36.909 1.00 95.12 211 PRO A C 1
ATOM 1545 O O . PRO A 1 211 ? -11.272 7.423 36.447 1.00 95.12 211 PRO A O 1
ATOM 1548 N N . ALA A 1 212 ? -10.208 9.400 36.203 1.00 93.44 212 ALA A N 1
ATOM 1549 C CA . ALA A 1 212 ? -9.740 9.132 34.846 1.00 93.44 212 ALA A CA 1
ATOM 1550 C C . ALA A 1 212 ? -8.986 7.792 34.773 1.00 93.44 212 ALA A C 1
ATOM 1552 O O . ALA A 1 212 ? -8.196 7.460 35.666 1.00 93.44 212 ALA A O 1
ATOM 1553 N N . LEU A 1 213 ? -9.246 7.014 33.725 1.00 95.88 213 LEU A N 1
ATOM 1554 C CA . LEU A 1 213 ? -8.641 5.702 33.545 1.00 95.88 213 LEU A CA 1
ATOM 1555 C C . LEU A 1 213 ? -7.159 5.842 33.140 1.00 95.88 213 LEU A C 1
ATOM 1557 O O . LEU A 1 213 ? -6.829 5.964 31.967 1.00 95.88 213 LEU A O 1
ATOM 1561 N N . ASP A 1 214 ? -6.260 5.801 34.124 1.00 94.62 214 ASP A N 1
ATOM 1562 C CA . ASP A 1 214 ? -4.811 6.005 33.944 1.00 94.62 214 ASP A CA 1
ATOM 1563 C C . ASP A 1 214 ? -4.080 4.730 33.467 1.00 94.62 214 ASP A C 1
ATOM 1565 O O . ASP A 1 214 ? -3.294 4.114 34.191 1.00 94.62 214 ASP A O 1
ATOM 1569 N N . VAL A 1 215 ? -4.397 4.281 32.248 1.00 95.62 215 VAL A N 1
ATOM 1570 C CA . VAL A 1 215 ? -3.698 3.202 31.524 1.00 95.62 215 VAL A CA 1
ATOM 1571 C C . VAL A 1 215 ? -3.640 3.509 30.025 1.00 95.62 215 VAL A C 1
ATOM 1573 O O . VAL A 1 215 ? -4.301 4.421 29.540 1.00 95.62 215 VAL A O 1
ATOM 1576 N N . SER A 1 216 ? -2.890 2.713 29.261 1.00 94.56 216 SER A N 1
ATOM 1577 C CA . SER A 1 216 ? -2.997 2.672 27.801 1.00 94.56 216 SER A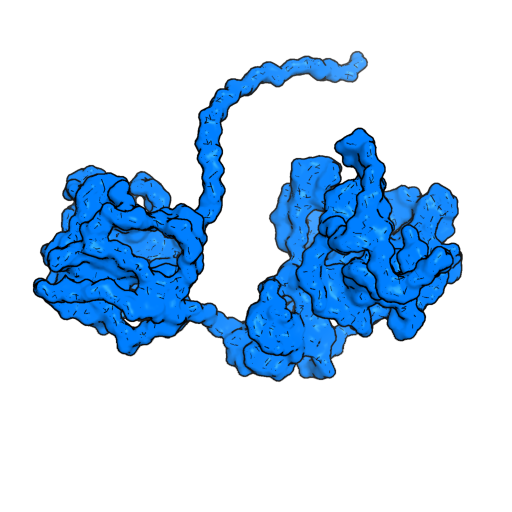 CA 1
ATOM 1578 C C . SER A 1 216 ? -3.532 1.324 27.328 1.00 94.56 216 SER A C 1
ATOM 1580 O O . SER A 1 216 ? -3.310 0.278 27.946 1.00 94.56 216 SER A O 1
ATOM 1582 N N . PHE A 1 217 ? -4.240 1.350 26.205 1.00 97.50 217 PHE A N 1
ATOM 1583 C CA . PHE A 1 217 ? -4.589 0.158 25.452 1.00 97.50 217 PHE A CA 1
ATOM 1584 C C . PHE A 1 217 ? -3.487 -0.136 24.432 1.00 97.50 217 PHE A C 1
ATOM 1586 O O . PHE A 1 217 ? -2.898 0.767 23.847 1.00 97.50 217 PHE A O 1
ATOM 1593 N N . ASN A 1 218 ? -3.218 -1.417 24.206 1.00 95.75 218 ASN A N 1
ATOM 1594 C CA . ASN A 1 218 ? -2.338 -1.887 23.147 1.00 95.75 218 ASN A CA 1
ATOM 1595 C C . ASN A 1 218 ? -3.203 -2.383 21.985 1.00 95.75 218 ASN A C 1
ATOM 1597 O O . ASN A 1 218 ? -3.666 -3.530 21.993 1.00 95.75 218 ASN A O 1
ATOM 1601 N N . VAL A 1 219 ? -3.465 -1.494 21.028 1.00 92.44 219 VAL A N 1
ATOM 1602 C CA . VAL A 1 219 ? -4.216 -1.822 19.814 1.00 92.44 219 VAL A CA 1
ATOM 1603 C C . VAL A 1 219 ? -3.271 -2.534 18.853 1.00 92.44 219 VAL A C 1
ATOM 1605 O O . VAL A 1 219 ? -2.327 -1.935 18.347 1.00 92.44 219 VAL A O 1
ATOM 1608 N N . ILE A 1 220 ? -3.511 -3.821 18.619 1.00 85.56 220 ILE A N 1
ATOM 1609 C CA . ILE A 1 220 ? -2.714 -4.624 17.685 1.00 85.56 220 ILE A CA 1
ATOM 1610 C C . ILE A 1 220 ? -3.422 -4.737 16.332 1.00 85.56 220 ILE A C 1
ATOM 1612 O O . ILE A 1 220 ? -4.642 -4.598 16.230 1.00 85.56 220 ILE A O 1
ATOM 1616 N N . SER A 1 221 ? -2.663 -4.990 15.271 1.00 79.38 221 SER A N 1
ATOM 1617 C CA . SER A 1 221 ? -3.255 -5.352 13.980 1.00 79.38 221 SER A CA 1
ATOM 1618 C C . SER A 1 221 ? -3.800 -6.779 14.037 1.00 79.38 221 SER A C 1
ATOM 1620 O O . SER A 1 221 ? -3.318 -7.593 14.820 1.00 79.38 221 SER A O 1
ATOM 1622 N N . ALA A 1 222 ? -4.815 -7.089 13.231 1.00 75.94 222 ALA A N 1
ATOM 1623 C CA . ALA A 1 222 ? -5.305 -8.459 13.130 1.00 75.94 222 ALA A CA 1
ATOM 1624 C C . ALA A 1 222 ? -4.263 -9.361 12.457 1.00 75.94 222 ALA A C 1
ATOM 1626 O O . ALA A 1 222 ? -3.678 -8.992 11.431 1.00 75.94 222 ALA A O 1
ATOM 1627 N N . ASP A 1 223 ? -4.074 -10.558 13.008 1.00 81.19 223 ASP A N 1
ATOM 1628 C CA . ASP A 1 223 ? -3.236 -11.583 12.400 1.00 81.19 223 ASP A CA 1
ATOM 1629 C C . ASP A 1 223 ? -3.779 -11.937 11.013 1.00 81.19 223 ASP A C 1
ATOM 1631 O O . ASP A 1 223 ? -4.935 -12.320 10.834 1.00 81.19 223 ASP A O 1
ATOM 1635 N N . THR A 1 224 ? -2.924 -11.788 10.009 1.00 86.38 224 THR A N 1
ATOM 1636 C CA . THR A 1 224 ? -3.254 -12.014 8.602 1.00 86.38 224 THR A CA 1
ATOM 1637 C C . THR A 1 224 ? -2.295 -13.070 8.061 1.00 86.38 224 THR A C 1
ATOM 1639 O O . THR A 1 224 ? -1.104 -12.779 7.907 1.00 86.38 224 THR A O 1
ATOM 1642 N N . PRO A 1 225 ? -2.757 -14.311 7.810 1.00 91.38 225 PRO A N 1
ATOM 1643 C CA . PRO A 1 225 ? -1.924 -15.347 7.209 1.00 91.38 225 PRO A CA 1
ATOM 1644 C C . PRO A 1 225 ? -1.276 -14.859 5.911 1.00 91.38 225 PRO A C 1
ATOM 1646 O O . PRO A 1 225 ? -1.964 -14.317 5.052 1.00 91.38 225 PRO A O 1
ATOM 1649 N N . GLY A 1 226 ? 0.039 -15.050 5.781 1.00 95.38 226 GLY A N 1
ATOM 1650 C CA . GLY A 1 226 ? 0.806 -14.632 4.602 1.00 95.38 226 GLY A CA 1
ATOM 1651 C C . GLY A 1 226 ? 1.080 -13.131 4.471 1.00 95.38 226 GLY A C 1
ATOM 1652 O O . GLY A 1 226 ? 1.687 -12.728 3.484 1.00 95.38 226 GLY A O 1
ATOM 1653 N N . LEU A 1 227 ? 0.701 -12.297 5.444 1.00 96.62 227 LEU A N 1
ATOM 1654 C CA . LEU A 1 227 ? 1.172 -10.911 5.490 1.00 96.62 227 LEU A CA 1
ATOM 1655 C C . LEU A 1 227 ? 2.606 -10.865 6.029 1.00 96.62 227 LEU A C 1
ATOM 1657 O O . LEU A 1 227 ? 2.865 -11.317 7.149 1.00 96.62 227 LEU A O 1
ATOM 1661 N N . TRP A 1 228 ? 3.524 -10.303 5.248 1.00 97.50 228 TRP A N 1
ATOM 1662 C CA . TRP A 1 228 ? 4.875 -9.986 5.704 1.00 97.50 228 TRP A CA 1
ATOM 1663 C C . TRP A 1 228 ? 4.840 -8.788 6.662 1.00 97.50 228 TRP A C 1
ATOM 1665 O O . TRP A 1 228 ? 4.153 -7.802 6.400 1.00 97.50 228 TRP A O 1
ATOM 1675 N N . LYS A 1 229 ? 5.547 -8.854 7.794 1.00 93.44 229 LYS A N 1
ATOM 1676 C CA . LYS A 1 229 ? 5.545 -7.765 8.781 1.00 93.44 229 LYS A CA 1
ATOM 1677 C C . LYS A 1 229 ? 6.317 -6.561 8.247 1.00 93.44 229 LYS A C 1
ATOM 1679 O O . LYS A 1 229 ? 7.458 -6.689 7.809 1.00 93.44 229 LYS A O 1
ATOM 1684 N N . SER A 1 230 ? 5.769 -5.360 8.431 1.00 91.06 230 SER A N 1
ATOM 1685 C CA . SER A 1 230 ? 6.523 -4.115 8.213 1.00 91.06 230 SER A CA 1
ATOM 1686 C C . SER A 1 230 ? 7.759 -4.007 9.123 1.00 91.06 230 SER A C 1
ATOM 1688 O O . SER A 1 230 ? 8.726 -3.315 8.811 1.00 91.06 230 SER A O 1
ATOM 1690 N N . THR A 1 231 ? 7.759 -4.747 10.233 1.00 91.75 231 THR A N 1
ATOM 1691 C CA . THR A 1 231 ? 8.839 -4.850 11.221 1.00 91.75 231 THR A CA 1
ATOM 1692 C C . THR A 1 231 ? 9.633 -6.158 11.129 1.00 91.75 231 THR A C 1
ATOM 1694 O O . THR A 1 231 ? 10.283 -6.538 12.103 1.00 91.75 231 THR A O 1
ATOM 1697 N N . ALA A 1 232 ? 9.578 -6.869 9.994 1.00 95.38 232 ALA A N 1
ATOM 1698 C CA . ALA A 1 232 ? 10.355 -8.091 9.781 1.00 95.38 232 ALA A CA 1
ATOM 1699 C C . ALA A 1 232 ? 11.831 -7.887 10.166 1.00 95.38 232 ALA A C 1
ATOM 1701 O O . ALA A 1 232 ? 12.470 -6.909 9.767 1.00 95.38 232 ALA A O 1
ATOM 1702 N N . ALA A 1 233 ? 12.365 -8.804 10.972 1.00 95.06 233 ALA A N 1
ATOM 1703 C CA . ALA A 1 233 ? 13.685 -8.669 11.586 1.00 95.06 233 ALA A CA 1
ATOM 1704 C C . ALA A 1 233 ? 14.829 -9.025 10.624 1.00 95.06 233 ALA A C 1
ATOM 1706 O O . ALA A 1 233 ? 15.982 -8.680 10.878 1.00 95.06 233 ALA A O 1
ATOM 1707 N N . SER A 1 234 ? 14.517 -9.735 9.541 1.00 98.00 234 SER A N 1
ATOM 1708 C CA . SER A 1 234 ? 15.464 -10.149 8.510 1.00 98.00 234 SER A CA 1
ATOM 1709 C C . SER A 1 234 ? 14.779 -10.202 7.145 1.00 98.00 234 SER A C 1
ATOM 1711 O O . SER A 1 234 ? 13.555 -10.170 7.054 1.00 98.00 234 SER A O 1
ATOM 1713 N N . SER A 1 235 ? 15.576 -10.337 6.087 1.00 98.25 235 SER A N 1
ATOM 1714 C CA . SER A 1 235 ? 15.088 -10.617 4.733 1.00 98.25 235 SER A CA 1
ATOM 1715 C C . SER A 1 235 ? 14.806 -12.098 4.475 1.00 98.25 235 SER A C 1
ATOM 1717 O O . SER A 1 235 ? 14.453 -12.459 3.367 1.00 98.25 235 SER A O 1
ATOM 1719 N N . ASP A 1 236 ? 14.968 -13.005 5.435 1.00 98.44 236 ASP A N 1
ATOM 1720 C CA . ASP A 1 236 ? 14.789 -14.434 5.156 1.00 98.44 236 ASP A CA 1
ATOM 1721 C C . ASP A 1 236 ? 13.299 -14.814 5.102 1.00 98.44 236 ASP A C 1
ATOM 1723 O O . ASP A 1 236 ? 12.607 -14.777 6.125 1.00 98.44 236 ASP A O 1
ATOM 1727 N N . TRP A 1 237 ? 12.814 -15.215 3.918 1.00 98.50 237 TRP A N 1
ATOM 1728 C CA . TRP A 1 237 ? 11.440 -15.697 3.706 1.00 98.50 237 TRP A CA 1
ATOM 1729 C C . TRP A 1 237 ? 11.053 -16.826 4.673 1.00 98.50 237 TRP A C 1
ATOM 1731 O O . TRP A 1 237 ? 9.901 -16.921 5.101 1.00 98.50 237 TRP A O 1
ATOM 1741 N N . SER A 1 238 ? 12.009 -17.691 5.023 1.00 97.88 238 SER A N 1
ATOM 1742 C CA . SER A 1 238 ? 11.778 -18.881 5.848 1.00 97.88 238 SER A CA 1
ATOM 1743 C C . SER A 1 238 ? 11.790 -18.612 7.356 1.00 97.88 238 SER A C 1
ATOM 1745 O O . SER A 1 238 ? 11.525 -19.514 8.148 1.00 97.88 238 SER A O 1
ATOM 1747 N N . THR A 1 239 ? 12.036 -17.371 7.782 1.00 98.12 239 THR A N 1
ATOM 1748 C CA . THR A 1 239 ? 11.949 -16.991 9.193 1.00 98.12 239 THR A CA 1
ATOM 1749 C C . THR A 1 239 ? 10.482 -16.764 9.582 1.00 98.12 239 THR A C 1
ATOM 1751 O O . THR A 1 239 ? 9.875 -15.762 9.211 1.00 98.12 239 THR A O 1
ATOM 1754 N N . GLU A 1 240 ? 9.907 -17.685 10.365 1.00 97.81 240 GLU A N 1
ATOM 1755 C CA . GLU A 1 240 ? 8.508 -17.643 10.833 1.00 97.81 240 GLU A CA 1
ATOM 1756 C C . GLU A 1 240 ? 8.115 -16.284 11.425 1.00 97.81 240 GLU A C 1
ATOM 1758 O O . GLU A 1 240 ? 7.087 -15.723 11.053 1.00 97.81 240 GLU A O 1
ATOM 1763 N N . SER A 1 241 ? 8.964 -15.702 12.277 1.00 95.31 241 SER A N 1
ATOM 1764 C CA . SER A 1 241 ? 8.674 -14.445 12.975 1.00 95.31 241 SER A CA 1
ATOM 1765 C C . SER A 1 241 ? 8.554 -13.220 12.061 1.00 95.31 241 SER A C 1
ATOM 1767 O O . SER A 1 241 ? 8.013 -12.208 12.515 1.00 95.31 241 SER A O 1
ATOM 1769 N N . ASN A 1 242 ? 8.986 -13.302 10.795 1.00 97.12 242 ASN A N 1
ATOM 1770 C CA . ASN A 1 242 ? 8.784 -12.250 9.793 1.00 97.12 242 ASN A CA 1
ATOM 1771 C C . ASN A 1 242 ? 7.342 -12.208 9.256 1.00 97.12 242 ASN A C 1
ATOM 1773 O O . ASN A 1 242 ? 6.926 -11.191 8.703 1.00 97.12 242 ASN A O 1
ATOM 1777 N N . TRP A 1 243 ? 6.555 -13.268 9.451 1.00 96.75 243 TRP A N 1
ATOM 1778 C CA . TRP A 1 243 ? 5.158 -13.352 9.025 1.00 96.75 243 TRP A CA 1
ATOM 1779 C C . TRP A 1 243 ? 4.213 -12.959 10.154 1.00 96.75 243 TRP A C 1
ATOM 1781 O O . TRP A 1 243 ? 4.443 -13.291 11.317 1.00 96.75 243 TRP A O 1
ATOM 1791 N N . ASN A 1 244 ? 3.119 -12.271 9.823 1.00 92.31 244 ASN A N 1
ATOM 1792 C CA . ASN A 1 244 ? 2.175 -11.728 10.805 1.00 92.31 244 ASN A CA 1
ATOM 1793 C C . ASN A 1 244 ? 1.567 -12.811 11.719 1.00 92.31 244 ASN A C 1
ATOM 1795 O O . ASN A 1 244 ? 1.357 -12.571 12.896 1.00 92.31 244 ASN A O 1
ATOM 1799 N N . THR A 1 245 ? 1.375 -14.025 11.195 1.00 90.62 245 THR A N 1
ATOM 1800 C CA . THR A 1 245 ? 0.865 -15.201 11.937 1.00 90.62 245 THR A CA 1
ATOM 1801 C C . THR A 1 245 ? 1.956 -16.110 12.501 1.00 90.62 245 THR A C 1
ATOM 1803 O O . THR A 1 245 ? 1.651 -17.174 13.022 1.00 90.62 245 THR A O 1
ATOM 1806 N N . GLU A 1 246 ? 3.230 -15.735 12.361 1.00 94.12 246 GLU A N 1
ATOM 1807 C CA . GLU A 1 246 ? 4.375 -16.583 12.723 1.00 94.12 246 GLU A CA 1
ATOM 1808 C C . GLU A 1 246 ? 4.381 -17.944 12.001 1.00 94.12 246 GLU A C 1
ATOM 1810 O O . GLU A 1 246 ? 4.884 -18.949 12.497 1.00 94.12 246 GLU A O 1
ATOM 1815 N N . ASN A 1 247 ? 3.813 -17.987 10.794 1.00 94.19 247 ASN A N 1
ATOM 1816 C CA . ASN A 1 247 ? 3.792 -19.167 9.943 1.00 94.19 247 ASN A CA 1
ATOM 1817 C C . ASN A 1 247 ? 4.318 -18.824 8.550 1.00 94.19 247 ASN A C 1
ATOM 1819 O O . ASN A 1 247 ? 3.844 -17.884 7.910 1.00 94.19 247 ASN A O 1
ATOM 1823 N N . ILE A 1 248 ? 5.255 -19.637 8.060 1.00 97.81 248 ILE A N 1
ATOM 1824 C CA . ILE A 1 248 ? 5.757 -19.544 6.687 1.00 97.81 248 ILE A CA 1
ATOM 1825 C C . ILE A 1 248 ? 4.608 -19.878 5.715 1.00 97.81 248 ILE A C 1
ATOM 1827 O O . ILE A 1 248 ? 3.895 -20.866 5.934 1.00 97.81 248 ILE A O 1
ATOM 1831 N N . PRO A 1 249 ? 4.412 -19.100 4.635 1.00 98.00 249 PRO A N 1
ATOM 1832 C CA . PRO A 1 249 ? 3.398 -19.376 3.631 1.00 98.00 249 PRO A CA 1
ATOM 1833 C C . PRO A 1 249 ? 3.533 -20.767 3.014 1.00 98.00 249 PRO A C 1
ATOM 1835 O O . PRO A 1 249 ? 4.626 -21.290 2.792 1.00 98.00 249 PRO A O 1
ATOM 1838 N N . THR A 1 250 ? 2.380 -21.345 2.694 1.00 97.12 250 THR A N 1
ATOM 1839 C CA . THR A 1 250 ? 2.264 -22.608 1.960 1.00 97.12 250 THR A CA 1
ATOM 1840 C C . THR A 1 250 ? 1.464 -22.382 0.681 1.00 97.12 250 THR A C 1
ATOM 1842 O O . THR A 1 250 ? 0.868 -21.324 0.496 1.00 97.12 250 THR A O 1
ATOM 1845 N N . SER A 1 251 ? 1.347 -23.402 -0.169 1.00 97.25 251 SER A N 1
ATOM 1846 C CA . SER A 1 251 ? 0.475 -23.379 -1.360 1.00 97.25 251 SER A CA 1
ATOM 1847 C C . SER A 1 251 ? -0.997 -22.992 -1.112 1.00 97.25 251 SER A C 1
ATOM 1849 O O . SER A 1 251 ? -1.693 -22.671 -2.067 1.00 97.25 251 SER A O 1
ATOM 1851 N N . GLY A 1 252 ? -1.486 -23.002 0.137 1.00 95.44 252 GLY A N 1
ATOM 1852 C CA . GLY A 1 252 ? -2.825 -22.519 0.505 1.00 95.44 252 GLY A CA 1
ATOM 1853 C C . GLY A 1 252 ? -2.876 -21.070 1.009 1.00 95.44 252 GLY A C 1
ATOM 1854 O O . GLY A 1 252 ? -3.957 -20.563 1.298 1.00 95.44 252 GLY A O 1
ATOM 1855 N N . THR A 1 253 ? -1.729 -20.404 1.144 1.00 97.81 253 THR A N 1
ATOM 1856 C CA . THR A 1 253 ? -1.595 -19.087 1.776 1.00 97.81 253 THR A CA 1
ATOM 1857 C C . THR A 1 253 ? -1.442 -17.996 0.719 1.00 97.81 253 THR A C 1
ATOM 1859 O O . THR A 1 253 ? -0.530 -18.057 -0.102 1.00 97.81 253 THR A O 1
ATOM 1862 N N . ASN A 1 254 ? -2.299 -16.974 0.749 1.00 97.75 254 ASN A N 1
ATOM 1863 C CA . ASN A 1 254 ? -2.094 -15.758 -0.044 1.00 97.75 254 ASN A CA 1
ATOM 1864 C C . ASN A 1 254 ? -1.049 -14.882 0.644 1.00 97.75 254 ASN A C 1
ATOM 1866 O O . ASN A 1 254 ? -1.179 -14.617 1.835 1.00 97.75 254 ASN A O 1
ATOM 1870 N N . VAL A 1 255 ? -0.042 -14.440 -0.097 1.00 98.62 255 VAL A N 1
ATOM 1871 C CA . VAL A 1 255 ? 1.038 -13.596 0.406 1.00 98.62 255 VAL A CA 1
ATOM 1872 C C . VAL A 1 255 ? 0.785 -12.137 0.056 1.00 98.62 255 VAL A C 1
ATOM 1874 O O . VAL A 1 255 ? 0.392 -11.825 -1.067 1.00 98.62 255 VAL A O 1
ATOM 1877 N N . ILE A 1 256 ? 1.051 -11.252 1.014 1.00 98.12 256 ILE A N 1
ATOM 1878 C CA . ILE A 1 256 ? 1.081 -9.803 0.817 1.00 98.12 256 ILE A CA 1
ATOM 1879 C C . ILE A 1 256 ? 2.418 -9.298 1.352 1.00 98.12 256 ILE A C 1
ATOM 1881 O O . ILE A 1 256 ? 2.736 -9.506 2.527 1.00 98.12 256 ILE A O 1
ATOM 1885 N N . LEU A 1 257 ? 3.197 -8.652 0.488 1.00 98.19 257 LEU A N 1
ATOM 1886 C CA . LEU A 1 257 ? 4.394 -7.910 0.861 1.00 98.19 257 LEU A CA 1
ATOM 1887 C C . LEU A 1 257 ? 4.016 -6.427 0.900 1.00 98.19 257 LEU A C 1
ATOM 1889 O O . LEU A 1 257 ? 3.836 -5.840 -0.170 1.00 98.19 257 LEU A O 1
ATOM 1893 N N . PRO A 1 258 ? 3.829 -5.843 2.096 1.00 95.00 258 PRO A N 1
ATOM 1894 C CA . PRO A 1 258 ? 3.314 -4.494 2.204 1.00 95.00 258 PRO A CA 1
ATOM 1895 C C . PRO A 1 258 ? 4.399 -3.463 1.922 1.00 95.00 258 PRO A C 1
ATOM 1897 O O . PRO A 1 258 ? 5.586 -3.722 2.137 1.00 95.00 258 PRO A O 1
ATOM 1900 N N . THR A 1 259 ? 3.981 -2.270 1.517 1.00 90.81 259 THR A N 1
ATOM 1901 C CA . THR A 1 259 ? 4.895 -1.131 1.410 1.00 90.81 259 THR A CA 1
ATOM 1902 C C . THR A 1 259 ? 5.523 -0.772 2.768 1.00 90.81 259 THR A C 1
ATOM 1904 O O . THR A 1 259 ? 4.960 -1.023 3.838 1.00 90.81 259 THR A O 1
ATOM 1907 N N . GLY A 1 260 ? 6.710 -0.164 2.740 1.00 88.12 260 GLY A N 1
ATOM 1908 C CA . GLY A 1 260 ? 7.393 0.355 3.929 1.00 88.12 260 GLY A CA 1
ATOM 1909 C C . GLY A 1 260 ? 7.953 -0.694 4.897 1.00 88.12 260 GLY A C 1
ATOM 1910 O O . GLY A 1 260 ? 8.221 -0.359 6.053 1.00 88.12 260 GLY A O 1
ATOM 1911 N N . ALA A 1 261 ? 8.134 -1.952 4.478 1.00 91.50 261 ALA A N 1
ATOM 1912 C CA . ALA A 1 261 ? 8.762 -2.951 5.339 1.00 91.50 261 ALA A CA 1
ATOM 1913 C C . ALA A 1 261 ? 10.246 -2.638 5.600 1.00 91.50 261 ALA A C 1
ATOM 1915 O O . ALA A 1 261 ? 10.982 -2.229 4.705 1.00 91.50 261 ALA A O 1
ATOM 1916 N N . SER A 1 262 ? 10.694 -2.878 6.835 1.00 92.62 262 SER A N 1
ATOM 1917 C CA . SER A 1 262 ? 12.081 -2.629 7.264 1.00 92.62 262 SER A CA 1
ATOM 1918 C C . SER A 1 262 ? 13.079 -3.537 6.543 1.00 92.62 262 SER A C 1
ATOM 1920 O O . SER A 1 262 ? 14.188 -3.118 6.231 1.00 92.62 262 SER A O 1
ATOM 1922 N N . ASN A 1 263 ? 12.673 -4.781 6.284 1.00 96.94 263 ASN A N 1
ATOM 1923 C CA . ASN A 1 263 ? 13.401 -5.750 5.477 1.00 96.94 263 ASN A CA 1
ATOM 1924 C C . ASN A 1 263 ? 12.397 -6.443 4.560 1.00 96.94 263 ASN A C 1
ATOM 1926 O O . ASN A 1 263 ? 11.373 -6.932 5.037 1.00 96.94 263 ASN A O 1
ATOM 1930 N N . TYR A 1 264 ? 12.691 -6.503 3.266 1.00 98.31 264 TYR A N 1
ATOM 1931 C CA . TYR A 1 264 ? 11.902 -7.260 2.296 1.00 98.31 264 TYR A CA 1
ATOM 1932 C C . TYR A 1 264 ? 12.435 -8.685 2.137 1.00 98.31 264 TYR A C 1
ATOM 1934 O O . TYR A 1 264 ? 13.609 -8.920 2.432 1.00 98.31 264 TYR A O 1
ATOM 1942 N N . PRO A 1 265 ? 11.599 -9.644 1.706 1.00 98.44 265 PRO A N 1
ATOM 1943 C CA . PRO A 1 265 ? 12.001 -11.036 1.638 1.00 98.44 265 PRO A CA 1
ATOM 1944 C C . PRO A 1 265 ? 12.921 -11.364 0.452 1.00 98.44 265 PRO A C 1
ATOM 1946 O O . PRO A 1 265 ? 12.682 -10.994 -0.698 1.00 98.44 265 PRO A O 1
ATOM 1949 N N . THR A 1 266 ? 13.913 -12.191 0.749 1.00 98.62 266 THR A N 1
ATOM 1950 C CA . THR A 1 266 ? 14.781 -12.941 -0.149 1.00 98.62 266 THR A CA 1
ATOM 1951 C C . THR A 1 266 ? 14.477 -14.430 0.023 1.00 98.62 266 THR A C 1
ATOM 1953 O O . THR A 1 266 ? 14.469 -14.957 1.141 1.00 98.62 266 THR A O 1
ATOM 1956 N N . ILE A 1 267 ? 14.247 -15.124 -1.088 1.00 98.69 267 ILE A N 1
ATOM 1957 C CA . ILE A 1 267 ? 13.972 -16.561 -1.135 1.00 98.69 267 ILE A CA 1
ATOM 1958 C C . ILE A 1 267 ? 15.223 -17.288 -1.637 1.00 98.69 267 ILE A C 1
ATOM 1960 O O . ILE A 1 267 ? 15.544 -17.264 -2.822 1.00 98.69 267 ILE A O 1
ATOM 1964 N N . SER A 1 268 ? 15.932 -17.956 -0.729 1.00 97.19 268 SER A N 1
ATOM 1965 C CA . SER A 1 268 ? 17.184 -18.678 -1.018 1.00 97.19 268 SER A CA 1
ATOM 1966 C C . SER A 1 268 ? 17.013 -20.197 -1.171 1.00 97.19 268 SER A C 1
ATOM 1968 O O . SER A 1 268 ? 17.974 -20.906 -1.470 1.00 97.19 268 SER A O 1
ATOM 1970 N N . ALA A 1 269 ? 15.801 -20.710 -0.948 1.00 97.62 269 ALA A N 1
ATOM 1971 C CA . ALA A 1 269 ? 15.438 -22.119 -1.064 1.00 97.62 269 ALA A CA 1
ATOM 1972 C C . ALA A 1 269 ? 13.968 -22.257 -1.485 1.00 97.62 269 ALA A C 1
ATOM 1974 O O . ALA A 1 269 ? 13.208 -21.296 -1.401 1.00 97.62 269 ALA A O 1
ATOM 1975 N N . ALA A 1 270 ? 13.563 -23.457 -1.910 1.00 98.44 270 ALA A N 1
ATOM 1976 C CA . ALA A 1 270 ? 12.213 -23.715 -2.409 1.00 98.44 270 ALA A CA 1
ATOM 1977 C C . ALA A 1 270 ? 11.115 -23.223 -1.442 1.00 98.44 270 ALA A C 1
ATOM 1979 O O . ALA A 1 270 ? 11.039 -23.664 -0.293 1.00 98.44 270 ALA A O 1
ATOM 1980 N N . ALA A 1 271 ? 10.238 -22.354 -1.941 1.00 98.44 271 ALA A N 1
ATOM 1981 C CA . ALA A 1 271 ? 9.102 -21.780 -1.230 1.00 98.44 271 ALA A CA 1
ATOM 1982 C C . ALA A 1 271 ? 7.814 -21.925 -2.052 1.00 98.44 271 ALA A C 1
ATOM 1984 O O . ALA A 1 271 ? 7.845 -22.136 -3.266 1.00 98.44 271 ALA A O 1
ATOM 1985 N N . THR A 1 272 ? 6.656 -21.810 -1.395 1.00 98.44 272 THR A N 1
ATOM 1986 C CA . THR A 1 272 ? 5.352 -21.891 -2.071 1.00 98.44 272 THR A CA 1
ATOM 1987 C C . THR A 1 272 ? 4.359 -20.885 -1.505 1.00 98.44 272 THR A C 1
ATOM 1989 O O . THR A 1 272 ? 4.339 -20.661 -0.296 1.00 98.44 272 THR A O 1
ATOM 1992 N N . CYS A 1 273 ? 3.489 -20.345 -2.354 1.00 98.56 273 CYS A N 1
ATOM 1993 C CA . CYS A 1 273 ? 2.301 -19.595 -1.946 1.00 98.56 273 CYS A CA 1
ATOM 1994 C C . CYS A 1 273 ? 1.117 -19.894 -2.882 1.00 98.56 273 CYS A C 1
ATOM 1996 O O . CYS A 1 273 ? 1.286 -20.504 -3.940 1.00 98.56 273 CYS A O 1
ATOM 1998 N N . ASN A 1 274 ? -0.094 -19.493 -2.487 1.00 98.31 274 ASN A N 1
ATOM 1999 C CA . ASN A 1 274 ? -1.256 -19.503 -3.374 1.00 98.31 274 ASN A CA 1
ATOM 2000 C C . ASN A 1 274 ? -1.183 -18.307 -4.332 1.00 98.31 274 ASN A C 1
ATOM 2002 O O . ASN A 1 274 ? -0.745 -18.452 -5.463 1.00 98.31 274 ASN A O 1
ATOM 2006 N N . ASN A 1 275 ? -1.543 -17.114 -3.858 1.00 98.19 275 ASN A N 1
ATOM 2007 C CA . ASN A 1 275 ? -1.348 -15.853 -4.576 1.00 98.19 275 ASN A CA 1
ATOM 2008 C C . ASN A 1 275 ? -0.221 -15.048 -3.922 1.00 98.19 275 ASN A C 1
ATOM 2010 O O . ASN A 1 275 ? 0.068 -15.259 -2.743 1.00 98.19 275 ASN A O 1
ATOM 2014 N N . ILE A 1 276 ? 0.351 -14.085 -4.639 1.00 98.75 276 ILE A N 1
ATOM 2015 C CA . ILE A 1 276 ? 1.258 -13.086 -4.070 1.00 98.75 276 ILE A CA 1
ATOM 2016 C C . ILE A 1 276 ? 0.946 -11.690 -4.607 1.00 98.75 276 ILE A C 1
ATOM 2018 O O . ILE A 1 276 ? 0.785 -11.502 -5.812 1.00 98.75 276 ILE A O 1
ATOM 2022 N N . ILE A 1 277 ? 0.881 -10.722 -3.695 1.00 98.56 277 ILE A N 1
ATOM 2023 C CA . ILE A 1 277 ? 0.810 -9.293 -3.993 1.00 98.56 277 ILE A CA 1
ATOM 2024 C C . ILE A 1 277 ? 2.056 -8.633 -3.409 1.00 98.56 277 ILE A C 1
ATOM 2026 O O . ILE A 1 277 ? 2.332 -8.763 -2.217 1.00 98.56 277 ILE A O 1
ATOM 2030 N N . ILE A 1 278 ? 2.797 -7.936 -4.260 1.00 98.56 278 ILE A N 1
ATOM 2031 C CA . ILE A 1 278 ? 3.896 -7.049 -3.889 1.00 98.56 278 ILE A CA 1
ATOM 2032 C C . ILE A 1 278 ? 3.354 -5.631 -4.040 1.00 98.56 278 ILE A C 1
ATOM 2034 O O . ILE A 1 278 ? 3.073 -5.209 -5.161 1.00 98.56 278 ILE A O 1
ATOM 2038 N N . GLU A 1 279 ? 3.123 -4.939 -2.926 1.00 96.81 279 GLU A N 1
ATOM 2039 C CA . GLU A 1 279 ? 2.595 -3.572 -2.948 1.00 96.81 279 GLU A CA 1
ATOM 2040 C C . GLU A 1 279 ? 3.606 -2.575 -3.542 1.00 96.81 279 GLU A C 1
ATOM 2042 O O . GLU A 1 279 ? 4.766 -2.902 -3.795 1.00 96.81 279 GLU A O 1
ATOM 2047 N N . ASP A 1 280 ? 3.154 -1.346 -3.788 1.00 92.81 280 ASP A N 1
ATOM 2048 C CA . ASP A 1 280 ? 3.996 -0.287 -4.344 1.00 92.81 280 ASP A CA 1
ATOM 2049 C C . ASP A 1 280 ? 5.247 -0.045 -3.483 1.00 92.81 280 ASP A C 1
ATOM 2051 O O . ASP A 1 280 ? 5.186 -0.029 -2.249 1.00 92.81 280 ASP A O 1
ATOM 2055 N N . ASP A 1 281 ? 6.390 0.109 -4.150 1.00 89.19 281 ASP A N 1
ATOM 2056 C CA . ASP A 1 281 ? 7.729 0.220 -3.551 1.00 89.19 281 ASP A CA 1
ATOM 2057 C C . ASP A 1 281 ? 8.156 -0.964 -2.649 1.00 89.19 281 ASP A C 1
ATOM 2059 O O . ASP A 1 281 ? 9.200 -0.903 -1.984 1.00 89.19 281 ASP A O 1
ATOM 2063 N N . ALA A 1 282 ? 7.400 -2.070 -2.644 1.00 96.06 282 ALA A N 1
ATOM 2064 C CA . ALA A 1 282 ? 7.827 -3.322 -2.036 1.00 96.06 282 ALA A CA 1
ATOM 2065 C C . ALA A 1 282 ? 8.764 -4.118 -2.952 1.00 96.06 282 ALA A C 1
ATOM 2067 O O . ALA A 1 282 ? 8.878 -3.874 -4.155 1.00 96.06 282 ALA A O 1
ATOM 2068 N N . SER A 1 283 ? 9.486 -5.070 -2.361 1.00 97.19 283 SER A N 1
ATOM 2069 C CA . SER A 1 283 ? 10.523 -5.825 -3.060 1.00 97.19 283 SER A CA 1
ATOM 2070 C C . SER A 1 283 ? 10.459 -7.318 -2.750 1.00 97.19 283 SER A C 1
ATOM 2072 O O . SER A 1 283 ? 10.106 -7.724 -1.645 1.00 97.19 283 SER A O 1
ATOM 2074 N N . LEU A 1 284 ? 10.836 -8.136 -3.731 1.00 98.38 284 LEU A N 1
ATOM 2075 C CA . LEU A 1 284 ? 11.032 -9.573 -3.598 1.00 98.38 284 LEU A CA 1
ATOM 2076 C C . LEU A 1 284 ? 12.249 -10.006 -4.419 1.00 98.38 284 LEU A C 1
ATOM 2078 O O . LEU A 1 284 ? 12.379 -9.637 -5.585 1.00 98.38 284 LEU A O 1
ATOM 2082 N N . ILE A 1 285 ? 13.116 -10.820 -3.819 1.00 98.56 285 ILE A N 1
ATOM 2083 C CA . ILE A 1 285 ? 14.264 -11.443 -4.492 1.00 98.56 285 ILE A CA 1
ATOM 2084 C C . ILE A 1 285 ? 14.142 -12.962 -4.365 1.00 98.56 285 ILE A C 1
ATOM 2086 O O . ILE A 1 285 ? 13.696 -13.465 -3.333 1.00 98.56 285 ILE A O 1
ATOM 2090 N N . GLY A 1 286 ? 14.554 -13.701 -5.397 1.00 98.00 286 GLY A N 1
ATOM 2091 C CA . GLY A 1 286 ? 14.566 -15.165 -5.370 1.00 98.00 286 GLY A CA 1
ATOM 2092 C C . GLY A 1 286 ? 13.286 -15.821 -5.894 1.00 98.00 286 GLY A C 1
ATOM 2093 O O . GLY A 1 286 ? 12.963 -16.937 -5.492 1.00 98.00 286 GLY A O 1
ATOM 2094 N N . VAL A 1 287 ? 12.528 -15.140 -6.762 1.00 97.19 287 VAL A N 1
ATOM 2095 C CA . VAL A 1 287 ? 11.300 -15.685 -7.374 1.00 97.19 287 VAL A CA 1
ATOM 2096 C C . VAL A 1 287 ? 11.536 -17.016 -8.094 1.00 97.19 287 VAL A C 1
ATOM 2098 O O . VAL A 1 287 ? 10.650 -17.862 -8.077 1.00 97.19 287 VAL A O 1
ATOM 2101 N N . GLU A 1 288 ? 12.729 -17.260 -8.633 1.00 97.88 288 GLU A N 1
ATOM 2102 C CA . GLU A 1 288 ? 13.134 -18.536 -9.237 1.00 97.88 288 GLU A CA 1
ATOM 2103 C C . GLU A 1 288 ? 13.038 -19.735 -8.269 1.00 97.88 288 GLU A C 1
ATOM 2105 O O . GLU A 1 288 ? 12.990 -20.890 -8.692 1.00 97.88 288 GLU A O 1
ATOM 2110 N N . ASN A 1 289 ? 12.969 -19.474 -6.959 1.00 98.38 289 ASN A N 1
ATOM 2111 C CA . ASN A 1 289 ? 12.768 -20.472 -5.911 1.00 98.38 289 ASN A CA 1
ATOM 2112 C C . ASN A 1 289 ? 11.313 -20.535 -5.401 1.00 98.38 289 ASN A C 1
ATOM 2114 O O . ASN A 1 289 ? 11.006 -21.349 -4.526 1.00 98.38 289 ASN A O 1
ATOM 2118 N N . LEU A 1 290 ? 10.407 -19.691 -5.906 1.00 98.56 290 LEU A N 1
ATOM 2119 C CA . LEU A 1 290 ? 9.023 -19.572 -5.449 1.00 98.56 290 LEU A CA 1
ATOM 2120 C C . LEU A 1 290 ? 8.048 -20.229 -6.430 1.00 98.56 290 LEU A C 1
ATOM 2122 O O . LEU A 1 290 ? 7.898 -19.807 -7.570 1.00 98.56 290 LEU A O 1
ATOM 2126 N N . THR A 1 291 ? 7.288 -21.215 -5.957 1.00 98.50 291 THR A N 1
ATOM 2127 C CA . THR A 1 291 ? 6.126 -21.725 -6.699 1.00 98.50 291 THR A CA 1
ATOM 2128 C C . THR A 1 291 ? 4.860 -20.980 -6.284 1.00 98.50 291 THR A C 1
ATOM 2130 O O . THR A 1 291 ? 4.428 -21.072 -5.133 1.00 98.50 291 THR A O 1
ATOM 2133 N N . ILE A 1 292 ? 4.237 -20.288 -7.236 1.00 98.56 292 ILE A N 1
ATOM 2134 C CA . ILE A 1 292 ? 2.982 -19.550 -7.050 1.00 98.56 292 ILE A CA 1
ATOM 2135 C C . ILE A 1 292 ? 1.850 -20.389 -7.656 1.00 98.56 292 ILE A C 1
ATOM 2137 O O . ILE A 1 292 ? 1.864 -20.684 -8.849 1.00 98.56 292 ILE A O 1
ATOM 2141 N N . GLY A 1 293 ? 0.896 -20.829 -6.831 1.00 97.31 293 GLY A N 1
ATOM 2142 C CA . GLY A 1 293 ? -0.219 -21.677 -7.279 1.00 97.31 293 GLY A CA 1
ATOM 2143 C C . GLY A 1 293 ? -1.325 -20.928 -8.035 1.00 97.31 293 GLY A C 1
ATOM 2144 O O . GLY A 1 293 ? -2.076 -21.539 -8.795 1.00 97.31 293 GLY A O 1
ATOM 2145 N N . GLY A 1 294 ? -1.426 -19.621 -7.813 1.00 97.50 294 GLY A N 1
ATOM 2146 C CA . GLY A 1 294 ? -2.426 -18.712 -8.356 1.00 97.50 294 GLY A CA 1
ATOM 2147 C C . GLY A 1 294 ? -1.786 -17.482 -8.998 1.00 97.50 294 GLY A C 1
ATOM 2148 O O . GLY A 1 294 ? -0.900 -17.595 -9.840 1.00 97.50 294 GLY A O 1
ATOM 2149 N N . THR A 1 295 ? -2.266 -16.298 -8.634 1.00 97.38 295 THR A N 1
ATOM 2150 C CA . THR A 1 295 ? -1.902 -15.023 -9.258 1.00 97.38 295 THR A CA 1
ATOM 2151 C C . THR A 1 295 ? -0.685 -14.386 -8.590 1.00 97.38 295 THR A C 1
ATOM 2153 O O . THR A 1 295 ? -0.613 -14.319 -7.361 1.00 97.38 295 THR A O 1
ATOM 2156 N N . ALA A 1 296 ? 0.226 -13.853 -9.405 1.00 98.62 296 ALA A N 1
ATOM 2157 C CA . ALA A 1 296 ? 1.302 -12.975 -8.966 1.00 98.62 296 ALA A CA 1
ATOM 2158 C C . ALA A 1 296 ? 1.052 -11.549 -9.469 1.00 98.62 296 ALA A C 1
ATOM 2160 O O . ALA A 1 296 ? 0.826 -11.339 -10.666 1.00 98.62 296 ALA A O 1
ATOM 2161 N N . THR A 1 297 ? 1.088 -10.588 -8.550 1.00 98.69 297 THR A N 1
ATOM 2162 C CA . THR A 1 297 ? 0.843 -9.176 -8.836 1.00 98.69 297 THR A CA 1
ATOM 2163 C C . THR A 1 297 ? 1.910 -8.315 -8.175 1.00 98.69 297 THR A C 1
ATOM 2165 O O . THR A 1 297 ? 2.187 -8.472 -6.987 1.00 98.69 297 THR A O 1
ATOM 2168 N N . MET A 1 298 ? 2.489 -7.387 -8.933 1.00 98.38 298 MET A N 1
ATOM 2169 C CA . MET A 1 298 ? 3.312 -6.303 -8.401 1.00 98.38 298 MET A CA 1
ATOM 2170 C C . MET A 1 298 ? 2.659 -4.965 -8.722 1.00 98.38 298 MET A C 1
ATOM 2172 O O . MET A 1 298 ? 2.286 -4.713 -9.869 1.00 98.38 298 MET A O 1
ATOM 2176 N N . GLN A 1 299 ? 2.515 -4.123 -7.710 1.00 97.56 299 GLN A N 1
ATOM 2177 C CA . GLN A 1 299 ? 1.864 -2.831 -7.827 1.00 97.56 299 GLN A CA 1
ATOM 2178 C C . GLN A 1 299 ? 2.876 -1.725 -8.096 1.00 97.56 299 GLN A C 1
ATOM 2180 O O . GLN A 1 299 ? 4.006 -1.764 -7.615 1.00 97.56 299 GLN A O 1
ATOM 2185 N N . ARG A 1 300 ? 2.443 -0.715 -8.850 1.00 94.44 300 ARG A N 1
ATOM 2186 C CA . ARG A 1 300 ? 3.216 0.499 -9.092 1.00 94.44 300 ARG A CA 1
ATOM 2187 C C . ARG A 1 300 ? 2.313 1.719 -9.081 1.00 94.44 300 ARG A C 1
ATOM 2189 O O . ARG A 1 300 ? 1.417 1.828 -9.920 1.00 94.44 300 ARG A O 1
ATOM 2196 N N . SER A 1 301 ? 2.553 2.653 -8.169 1.00 92.94 301 SER A N 1
ATOM 2197 C CA . SER A 1 301 ? 1.888 3.954 -8.175 1.00 92.94 301 SER A CA 1
ATOM 2198 C C . SER A 1 301 ? 2.451 4.828 -9.290 1.00 92.94 301 SER A C 1
ATOM 2200 O O . SER A 1 301 ? 3.664 5.016 -9.410 1.00 92.94 301 SER A O 1
ATOM 2202 N N . ILE A 1 302 ? 1.565 5.367 -10.128 1.00 91.94 302 ILE A N 1
ATOM 2203 C CA . ILE A 1 302 ? 1.922 6.294 -11.200 1.00 91.94 302 ILE A CA 1
ATOM 2204 C C . ILE A 1 302 ? 1.206 7.625 -10.955 1.00 91.94 302 ILE A C 1
ATOM 2206 O O . ILE A 1 302 ? 0.003 7.733 -11.208 1.00 91.94 302 ILE A O 1
ATOM 2210 N N . PRO A 1 303 ? 1.923 8.645 -10.448 1.00 88.81 303 PRO A N 1
ATOM 2211 C CA . PRO A 1 303 ? 1.403 10.001 -10.309 1.00 88.81 303 PRO A CA 1
ATOM 2212 C C . PRO A 1 303 ? 0.924 10.598 -11.635 1.00 88.81 303 PRO A C 1
ATOM 2214 O O . PRO A 1 303 ? 1.617 10.469 -12.649 1.00 88.81 303 PRO A O 1
ATOM 2217 N N . ALA A 1 304 ? -0.209 11.305 -11.594 1.00 88.88 304 ALA A N 1
ATOM 2218 C CA . ALA A 1 304 ? -0.715 12.067 -12.730 1.00 88.88 304 ALA A CA 1
ATOM 2219 C C . ALA A 1 304 ? 0.220 13.205 -13.149 1.00 88.88 304 ALA A C 1
ATOM 2221 O O . ALA A 1 304 ? 0.947 13.767 -12.323 1.00 88.88 304 ALA A O 1
ATOM 2222 N N . TYR A 1 305 ? 0.122 13.606 -14.416 1.00 84.81 305 TYR A N 1
ATOM 2223 C CA . TYR A 1 305 ? 0.604 14.917 -14.839 1.00 84.81 305 TYR A CA 1
ATOM 2224 C C . TYR A 1 305 ? -0.276 16.035 -14.262 1.00 84.81 305 TYR A C 1
ATOM 2226 O O . TYR A 1 305 ? -1.472 15.859 -14.019 1.00 84.81 305 TYR A O 1
ATOM 2234 N N . THR A 1 306 ? 0.306 17.217 -14.065 1.00 82.00 306 THR A N 1
ATOM 2235 C CA . THR A 1 306 ? -0.441 18.425 -13.667 1.00 82.00 306 THR A CA 1
ATOM 2236 C C . THR A 1 306 ? -0.459 19.483 -14.770 1.00 82.00 306 THR A C 1
ATOM 2238 O O . THR A 1 306 ? -1.332 20.352 -14.809 1.00 82.00 306 THR A O 1
ATOM 2241 N N . THR A 1 307 ? 0.479 19.378 -15.705 1.00 77.25 307 THR A N 1
ATOM 2242 C CA . THR A 1 307 ? 0.697 20.237 -16.862 1.00 77.25 307 THR A CA 1
ATOM 2243 C C . THR A 1 307 ? 1.117 19.379 -18.058 1.00 77.25 307 THR A C 1
ATOM 2245 O O . THR A 1 307 ? 1.351 18.184 -17.937 1.00 77.25 307 THR A O 1
ATOM 2248 N N . SER A 1 308 ? 1.271 19.981 -19.235 1.00 70.00 308 SER A N 1
ATOM 2249 C CA . SER A 1 308 ? 1.830 19.273 -20.395 1.00 70.00 308 SER A CA 1
ATOM 2250 C C . SER A 1 308 ? 3.346 19.031 -20.308 1.00 70.00 308 SER A C 1
ATOM 2252 O O . SER A 1 308 ? 3.908 18.421 -21.212 1.00 70.00 308 SER A O 1
ATOM 2254 N N . ALA A 1 309 ? 4.022 19.564 -19.284 1.00 66.44 309 ALA A N 1
ATOM 2255 C CA . ALA A 1 309 ? 5.477 19.521 -19.141 1.00 66.44 309 ALA A CA 1
ATOM 2256 C C . ALA A 1 309 ? 5.963 18.534 -18.060 1.00 66.44 309 ALA A C 1
ATOM 2258 O O . ALA A 1 309 ? 7.168 18.361 -17.901 1.00 66.44 309 ALA A O 1
ATOM 2259 N N . ASP A 1 310 ? 5.058 17.885 -17.321 1.00 73.50 310 ASP A N 1
ATOM 2260 C CA . ASP A 1 310 ? 5.376 16.974 -16.216 1.00 73.50 310 ASP A CA 1
ATOM 2261 C C . ASP A 1 310 ? 4.614 15.638 -16.322 1.00 73.50 310 ASP A C 1
ATOM 2263 O O . ASP A 1 310 ? 3.984 15.336 -17.331 1.00 73.50 310 ASP A O 1
ATOM 2267 N N . GLY A 1 311 ? 4.733 14.792 -15.293 1.00 77.06 311 GLY A N 1
ATOM 2268 C CA . GLY A 1 311 ? 4.008 13.515 -15.204 1.00 77.06 311 GLY A CA 1
ATOM 2269 C C . GLY A 1 311 ? 4.542 12.376 -16.074 1.00 77.06 311 GLY A C 1
ATOM 2270 O O . GLY A 1 311 ? 3.944 11.307 -16.102 1.00 77.06 311 GLY A O 1
ATOM 2271 N N . TRP A 1 312 ? 5.688 12.565 -16.724 1.00 85.75 312 TRP A N 1
ATOM 2272 C CA . TRP A 1 312 ? 6.380 11.515 -17.467 1.00 85.75 312 TRP A CA 1
ATOM 2273 C C . TRP A 1 312 ? 7.087 10.520 -16.536 1.00 85.75 312 TRP A C 1
ATOM 2275 O O . TRP A 1 312 ? 7.736 10.912 -15.556 1.00 85.75 312 TRP A O 1
ATOM 2285 N N . HIS A 1 313 ? 6.981 9.228 -16.856 1.00 89.62 313 HIS A N 1
ATOM 2286 C CA . HIS A 1 313 ? 7.645 8.138 -16.134 1.00 89.62 313 HIS A CA 1
ATOM 2287 C C . HIS A 1 313 ? 8.185 7.095 -17.114 1.00 89.62 313 HIS A C 1
ATOM 2289 O O . HIS A 1 313 ? 7.481 6.700 -18.044 1.00 89.62 313 HIS A O 1
ATOM 2295 N N . LEU A 1 314 ? 9.414 6.623 -16.889 1.00 93.50 314 LEU A N 1
ATOM 2296 C CA . LEU A 1 314 ? 9.951 5.476 -17.622 1.00 93.50 314 LEU A CA 1
ATOM 2297 C C . LEU A 1 314 ? 9.539 4.181 -16.926 1.00 93.50 314 LEU A C 1
ATOM 2299 O O . LEU A 1 314 ? 10.009 3.905 -15.830 1.00 93.50 314 LEU A O 1
ATOM 2303 N N . LEU A 1 315 ? 8.698 3.381 -17.562 1.00 95.88 315 LEU A N 1
ATOM 2304 C CA . LEU A 1 315 ? 8.076 2.182 -17.011 1.00 95.88 315 LEU A CA 1
ATOM 2305 C C . LEU A 1 315 ? 8.738 0.903 -17.547 1.00 95.88 315 LEU A C 1
ATOM 2307 O O . LEU A 1 315 ? 9.144 0.858 -18.704 1.00 95.88 315 LEU A O 1
ATOM 2311 N N . SER A 1 316 ? 8.779 -0.152 -16.736 1.00 97.31 316 SER A N 1
ATOM 2312 C CA . SER A 1 316 ? 9.177 -1.509 -17.135 1.00 97.31 316 SER A CA 1
ATOM 2313 C C . SER A 1 316 ? 8.298 -2.563 -16.463 1.00 97.31 316 SER A C 1
ATOM 2315 O O . SER A 1 316 ? 7.745 -2.319 -15.388 1.00 97.31 316 SER A O 1
ATOM 2317 N N . SER A 1 317 ? 8.181 -3.743 -17.078 1.00 97.75 317 SER A N 1
ATOM 2318 C CA . SER A 1 317 ? 7.397 -4.852 -16.536 1.00 97.75 317 SER A CA 1
ATOM 2319 C C . SER A 1 317 ? 8.232 -5.835 -15.718 1.00 97.75 317 SER A C 1
ATOM 2321 O O . SER A 1 317 ? 9.248 -6.304 -16.225 1.00 97.75 317 SER A O 1
ATOM 2323 N N . PRO A 1 318 ? 7.773 -6.228 -14.514 1.00 97.88 318 PRO A N 1
ATOM 2324 C CA . PRO A 1 318 ? 8.356 -7.312 -13.741 1.00 97.88 318 PRO A CA 1
ATOM 2325 C C . PRO A 1 318 ? 7.758 -8.686 -14.107 1.00 97.88 318 PRO A C 1
ATOM 2327 O O . PRO A 1 318 ? 8.053 -9.682 -13.452 1.00 97.88 318 PRO A O 1
ATOM 2330 N N . VAL A 1 319 ? 6.832 -8.754 -15.068 1.00 98.50 319 VAL A N 1
ATOM 2331 C CA . VAL A 1 319 ? 6.136 -9.985 -15.465 1.00 98.50 319 VAL A CA 1
ATOM 2332 C C . VAL A 1 319 ? 6.390 -10.292 -16.939 1.00 98.50 319 VAL A C 1
ATOM 2334 O O . VAL A 1 319 ? 6.874 -9.450 -17.695 1.00 98.50 319 VAL A O 1
ATOM 2337 N N . GLY A 1 320 ? 6.057 -11.512 -17.355 1.00 97.50 320 GLY A N 1
ATOM 2338 C CA . GLY A 1 320 ? 6.076 -11.911 -18.759 1.00 97.50 320 GLY A CA 1
ATOM 2339 C C . GLY A 1 320 ? 5.184 -11.032 -19.645 1.00 97.50 320 GLY A C 1
ATOM 2340 O O . GLY A 1 320 ? 4.322 -10.298 -19.167 1.00 97.50 320 GLY A O 1
ATOM 2341 N N . THR A 1 321 ? 5.389 -11.125 -20.959 1.00 98.25 321 THR A N 1
ATOM 2342 C CA . THR A 1 321 ? 4.733 -10.264 -21.951 1.00 98.25 321 THR A CA 1
ATOM 2343 C C . THR A 1 321 ? 3.202 -10.309 -21.889 1.00 98.25 321 THR A C 1
ATOM 2345 O O . THR A 1 321 ? 2.606 -11.387 -21.869 1.00 98.25 321 THR A O 1
ATOM 2348 N N . PHE A 1 322 ? 2.560 -9.139 -21.963 1.00 98.31 322 PHE A N 1
ATOM 2349 C CA . PHE A 1 322 ? 1.103 -9.002 -22.068 1.00 98.31 322 PHE A CA 1
ATOM 2350 C C . PHE A 1 322 ? 0.698 -7.834 -22.983 1.00 98.31 322 PHE A C 1
ATOM 2352 O O . PHE A 1 322 ? 1.484 -6.924 -23.247 1.00 98.31 322 PHE A O 1
ATOM 2359 N N . SER A 1 323 ? -0.531 -7.879 -23.505 1.00 98.38 323 SER A N 1
ATOM 2360 C CA . SER A 1 323 ? -1.095 -6.826 -24.363 1.00 98.38 323 SER A CA 1
ATOM 2361 C C . SER A 1 323 ? -1.380 -5.548 -23.582 1.00 98.38 323 SER A C 1
ATOM 2363 O O . SER A 1 323 ? -1.902 -5.621 -22.474 1.00 98.38 323 SER A O 1
ATOM 2365 N N . ILE A 1 324 ? -1.077 -4.388 -24.173 1.00 98.50 324 ILE A N 1
ATOM 2366 C CA . ILE A 1 324 ? -1.408 -3.088 -23.566 1.00 98.50 324 ILE A CA 1
ATOM 2367 C C . ILE A 1 324 ? -2.929 -2.894 -23.555 1.00 98.50 324 ILE A C 1
ATOM 2369 O O . ILE A 1 324 ? -3.481 -2.606 -22.493 1.00 98.50 324 ILE A O 1
ATOM 2373 N N . ASP A 1 325 ? -3.598 -3.145 -24.687 1.00 98.00 325 ASP A N 1
ATOM 2374 C CA . ASP A 1 325 ? -5.059 -3.077 -24.821 1.00 98.00 325 ASP A CA 1
ATOM 2375 C C . ASP A 1 325 ? -5.765 -3.924 -23.749 1.00 98.00 325 ASP A C 1
ATOM 2377 O O . ASP A 1 325 ? -5.534 -5.132 -23.626 1.00 98.00 325 ASP A O 1
ATOM 2381 N N . GLY A 1 326 ? -6.664 -3.297 -22.990 1.00 96.31 326 GLY A N 1
ATOM 2382 C CA . GLY A 1 326 ? -7.438 -3.940 -21.927 1.00 96.31 326 GLY A CA 1
ATOM 2383 C C . GLY A 1 326 ? -6.662 -4.249 -20.642 1.00 96.31 326 GLY A C 1
ATOM 2384 O O . GLY A 1 326 ? -7.238 -4.826 -19.717 1.00 96.31 326 GLY A O 1
ATOM 2385 N N . SER A 1 327 ? -5.383 -3.876 -20.556 1.00 97.38 327 SER A N 1
ATOM 2386 C CA . SER A 1 327 ? -4.598 -3.966 -19.320 1.00 97.38 327 SER A CA 1
ATOM 2387 C C . SER A 1 327 ? -4.793 -2.725 -18.433 1.00 97.38 327 SER A C 1
ATOM 2389 O O . SER A 1 327 ? -5.290 -1.700 -18.903 1.00 97.38 327 SER A O 1
ATOM 2391 N N . PRO A 1 328 ? -4.321 -2.739 -17.170 1.00 97.00 328 PRO A N 1
ATOM 2392 C CA . PRO A 1 328 ? -4.253 -1.528 -16.347 1.00 97.00 328 PRO A CA 1
ATOM 2393 C C . PRO A 1 328 ? -3.415 -0.391 -16.959 1.00 97.00 328 PRO A C 1
ATOM 2395 O O . PRO A 1 328 ? -3.498 0.744 -16.492 1.00 97.00 328 PRO A O 1
ATOM 2398 N N . PHE A 1 329 ? -2.597 -0.679 -17.978 1.00 97.56 329 PHE A N 1
ATOM 2399 C CA . PHE A 1 329 ? -1.705 0.265 -18.656 1.00 97.56 329 PHE A CA 1
ATOM 2400 C C . PHE A 1 329 ? -2.252 0.779 -19.995 1.00 97.56 329 PHE A C 1
ATOM 2402 O O . PHE A 1 329 ? -1.580 1.584 -20.632 1.00 97.56 329 PHE A O 1
ATOM 2409 N N . ASP A 1 330 ? -3.451 0.352 -2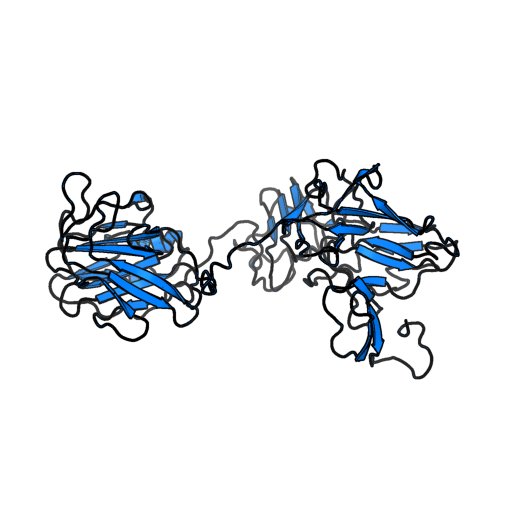0.402 1.00 97.62 330 ASP A N 1
ATOM 2410 C CA . ASP A 1 330 ? -4.143 0.867 -21.588 1.00 97.62 330 ASP A CA 1
ATOM 2411 C C . ASP A 1 330 ? -4.405 2.383 -21.430 1.00 97.62 330 ASP A C 1
ATOM 2413 O O . ASP A 1 330 ? -5.097 2.781 -20.482 1.00 97.62 330 ASP A O 1
ATOM 2417 N N . PRO A 1 331 ? -3.810 3.255 -22.269 1.00 96.56 331 PRO A N 1
ATOM 2418 C CA . PRO A 1 331 ? -3.957 4.696 -22.119 1.00 96.56 331 PRO A CA 1
ATOM 2419 C C . PRO A 1 331 ? -5.340 5.172 -22.582 1.00 96.56 331 PRO A C 1
ATOM 2421 O O . PRO A 1 331 ? -5.736 4.986 -23.736 1.00 96.56 331 PRO A O 1
ATOM 2424 N N . ALA A 1 332 ? -6.049 5.910 -21.723 1.00 95.31 332 ALA A N 1
ATOM 2425 C CA . ALA A 1 332 ? -7.264 6.609 -22.115 1.00 95.31 332 ALA A CA 1
ATOM 2426 C C . ALA A 1 332 ? -6.981 7.728 -23.139 1.00 95.31 332 ALA A C 1
ATOM 2428 O O . ALA A 1 332 ? -5.854 7.973 -23.583 1.00 95.31 332 ALA A O 1
ATOM 2429 N N . ALA A 1 333 ? -8.029 8.458 -23.535 1.00 93.81 333 ALA A N 1
ATOM 2430 C CA . ALA A 1 333 ? -7.944 9.474 -24.586 1.00 93.81 333 ALA A CA 1
ATOM 2431 C C . ALA A 1 333 ? -6.843 10.526 -24.343 1.00 93.81 333 ALA A C 1
ATOM 2433 O O . ALA A 1 333 ? -6.161 10.894 -25.302 1.00 93.81 333 ALA A O 1
ATOM 2434 N N . ASN A 1 334 ? -6.638 10.937 -23.087 1.00 93.00 334 ASN A N 1
ATOM 2435 C CA . ASN A 1 334 ? -5.653 11.948 -22.686 1.00 93.00 334 ASN A CA 1
ATOM 2436 C C . ASN A 1 334 ? -4.368 11.364 -22.079 1.00 93.00 334 ASN A C 1
ATOM 2438 O O . ASN A 1 334 ? -3.465 12.125 -21.751 1.00 93.00 334 ASN A O 1
ATOM 2442 N N . ASP A 1 335 ? -4.283 10.044 -21.934 1.00 95.31 335 ASP A N 1
ATOM 2443 C CA . ASP A 1 335 ? -3.083 9.384 -21.429 1.00 95.31 335 ASP A CA 1
ATOM 2444 C C . ASP A 1 335 ? -2.106 9.090 -22.568 1.00 95.31 335 ASP A C 1
ATOM 2446 O O . ASP A 1 335 ? -2.467 9.062 -23.748 1.00 95.31 335 ASP A O 1
ATOM 2450 N N . ASP A 1 336 ? -0.869 8.799 -22.211 1.00 93.19 336 ASP A N 1
ATOM 2451 C CA . ASP A 1 336 ? 0.221 8.584 -23.140 1.00 93.19 336 ASP A CA 1
ATOM 2452 C C . ASP A 1 336 ? 0.966 7.290 -22.809 1.00 93.19 336 ASP A C 1
ATOM 2454 O O . ASP A 1 336 ? 1.306 7.023 -21.654 1.00 93.19 336 ASP A O 1
ATOM 2458 N N . PHE A 1 337 ? 1.242 6.498 -23.847 1.00 97.81 337 PHE A N 1
ATOM 2459 C CA . PHE A 1 337 ? 2.056 5.290 -23.765 1.00 97.81 337 PHE A CA 1
ATOM 2460 C C . PHE A 1 337 ? 2.927 5.185 -25.017 1.00 97.81 337 PHE A C 1
ATOM 2462 O O . PHE A 1 337 ? 2.412 5.079 -26.136 1.00 97.81 337 PHE A O 1
ATOM 2469 N N . TYR A 1 338 ? 4.245 5.194 -24.825 1.00 97.06 338 TYR A N 1
ATOM 2470 C CA . TYR A 1 338 ? 5.216 5.184 -25.910 1.00 97.06 338 TYR A CA 1
ATOM 2471 C C . TYR A 1 338 ? 6.297 4.116 -25.745 1.00 97.06 338 TYR A C 1
ATOM 2473 O O . TYR A 1 338 ? 6.791 3.867 -24.645 1.00 97.06 338 TYR A O 1
ATOM 2481 N N . GLY A 1 339 ? 6.711 3.540 -26.872 1.00 97.06 339 GLY A N 1
ATOM 2482 C CA . GLY A 1 339 ? 7.982 2.829 -27.015 1.00 97.06 339 GLY A CA 1
ATOM 2483 C C . GLY A 1 339 ? 9.059 3.748 -27.595 1.00 97.06 339 GLY A C 1
ATOM 2484 O O . GLY A 1 339 ? 8.743 4.757 -28.223 1.00 97.06 339 GLY A O 1
ATOM 2485 N N . TRP A 1 340 ? 10.332 3.414 -27.407 1.00 96.50 340 TRP A N 1
ATOM 2486 C CA . TRP A 1 340 ? 11.448 4.151 -28.006 1.00 96.50 340 TRP A CA 1
ATOM 2487 C C . TRP A 1 340 ? 11.986 3.427 -29.244 1.00 96.50 340 TRP A C 1
ATOM 2489 O O . TRP A 1 340 ? 12.243 2.227 -29.185 1.00 96.50 340 TRP A O 1
ATOM 2499 N N . SER A 1 341 ? 12.194 4.155 -30.345 1.00 95.62 341 SER A N 1
ATOM 2500 C CA . SER A 1 341 ? 12.882 3.643 -31.534 1.00 95.62 341 SER A CA 1
ATOM 2501 C C . SER A 1 341 ? 14.197 4.385 -31.764 1.00 95.62 341 SER A C 1
ATOM 2503 O O . SER A 1 341 ? 14.204 5.584 -32.057 1.00 95.62 341 SER A O 1
ATOM 2505 N N . GLU A 1 342 ? 15.308 3.654 -31.656 1.00 95.31 342 GLU A N 1
ATOM 2506 C CA . GLU A 1 342 ? 16.656 4.160 -31.937 1.00 95.31 342 GLU A CA 1
ATOM 2507 C C . GLU A 1 342 ? 16.827 4.478 -33.431 1.00 95.31 342 GLU A C 1
ATOM 2509 O O . GLU A 1 342 ? 17.271 5.574 -33.779 1.00 95.31 342 GLU A O 1
ATOM 2514 N N . ASP A 1 343 ? 16.385 3.574 -34.312 1.00 93.69 343 ASP A N 1
ATOM 2515 C CA . ASP A 1 343 ? 16.563 3.692 -35.765 1.00 93.69 343 ASP A CA 1
ATOM 2516 C C . ASP A 1 343 ? 15.922 4.959 -36.341 1.00 93.69 343 ASP A C 1
ATOM 2518 O O . ASP A 1 343 ? 16.499 5.636 -37.197 1.00 93.69 343 ASP A O 1
ATOM 2522 N N . SER A 1 344 ? 14.711 5.301 -35.897 1.00 90.19 344 SER A N 1
ATOM 2523 C CA . SER A 1 344 ? 13.999 6.490 -36.374 1.00 90.19 344 SER A CA 1
ATOM 2524 C C . SER A 1 344 ? 14.167 7.708 -35.473 1.00 90.19 344 SER A C 1
ATOM 2526 O O . SER A 1 344 ? 13.761 8.795 -35.881 1.00 90.19 344 SER A O 1
ATOM 2528 N N . TYR A 1 345 ? 14.781 7.555 -34.295 1.00 89.00 345 TYR A N 1
ATOM 2529 C CA . TYR A 1 345 ? 14.880 8.589 -33.262 1.00 89.00 345 TYR A CA 1
ATOM 2530 C C . TYR A 1 345 ? 13.511 9.160 -32.865 1.00 89.00 345 TYR A C 1
ATOM 2532 O O . TYR A 1 345 ? 13.280 10.372 -32.869 1.00 89.00 345 TYR A O 1
ATOM 2540 N N . THR A 1 346 ? 12.559 8.272 -32.571 1.00 88.44 346 THR A N 1
ATOM 2541 C CA . THR A 1 346 ? 11.173 8.663 -32.277 1.00 88.44 346 THR A CA 1
ATOM 2542 C C . THR A 1 346 ? 10.557 7.859 -31.145 1.00 88.44 346 THR A C 1
ATOM 2544 O O . THR A 1 346 ? 10.761 6.651 -31.033 1.00 88.44 346 THR A O 1
ATOM 2547 N N . TRP A 1 347 ? 9.695 8.526 -30.376 1.00 91.88 347 TRP A N 1
ATOM 2548 C CA . TRP A 1 347 ? 8.727 7.875 -29.500 1.00 91.88 347 TRP A CA 1
ATOM 2549 C C . TRP A 1 347 ? 7.565 7.308 -30.329 1.00 91.88 347 TRP A C 1
ATOM 2551 O O . TRP A 1 347 ? 6.841 8.052 -30.994 1.00 91.88 347 TRP A O 1
ATOM 2561 N N . MET A 1 348 ? 7.401 5.988 -30.300 1.00 95.88 348 MET A N 1
ATOM 2562 C CA . MET A 1 348 ? 6.360 5.236 -31.003 1.00 95.88 348 MET A CA 1
ATOM 2563 C C . MET A 1 348 ? 5.093 5.199 -30.156 1.00 95.88 348 MET A C 1
ATOM 2565 O O . MET A 1 348 ? 5.138 4.749 -29.015 1.00 95.88 348 MET A O 1
ATOM 2569 N N . ASN A 1 349 ? 3.984 5.728 -30.678 1.00 94.69 349 ASN A N 1
ATOM 2570 C CA . ASN A 1 349 ? 2.743 5.876 -29.919 1.00 94.69 349 ASN A CA 1
ATOM 2571 C C . ASN A 1 349 ? 1.901 4.594 -29.971 1.00 94.69 349 ASN A C 1
ATOM 2573 O O . ASN A 1 349 ? 1.415 4.216 -31.039 1.00 94.69 349 ASN A O 1
ATOM 2577 N N . HIS A 1 350 ? 1.619 3.995 -28.814 1.00 97.69 350 HIS A N 1
ATOM 2578 C CA . HIS A 1 350 ? 0.759 2.815 -28.719 1.00 97.69 350 HIS A CA 1
ATOM 2579 C C . HIS A 1 350 ? -0.602 3.003 -29.420 1.00 97.69 350 HIS A C 1
ATOM 2581 O O . HIS A 1 350 ? -1.093 2.086 -30.074 1.00 97.69 350 HIS A O 1
ATOM 2587 N N . LYS A 1 351 ? -1.177 4.215 -29.408 1.00 94.69 351 LYS A N 1
ATOM 2588 C CA . LYS A 1 351 ? -2.462 4.526 -30.067 1.00 94.69 351 LYS A CA 1
ATOM 2589 C C . LYS A 1 351 ? -2.428 4.382 -31.593 1.00 94.69 351 LYS A C 1
ATOM 2591 O O . LYS A 1 351 ? -3.486 4.357 -32.221 1.00 94.69 351 LYS A O 1
ATOM 2596 N N . VAL A 1 352 ? -1.242 4.299 -32.206 1.00 94.94 352 VAL A N 1
ATOM 2597 C CA . VAL A 1 352 ? -1.079 3.958 -33.632 1.00 94.94 352 VAL A CA 1
ATOM 2598 C C . VAL A 1 352 ? -0.718 2.484 -33.865 1.00 94.94 352 VAL A C 1
ATOM 2600 O O . VAL A 1 352 ? -0.489 2.090 -35.007 1.00 94.94 352 VAL A O 1
ATOM 2603 N N . GLY A 1 353 ? -0.723 1.669 -32.807 1.00 93.81 353 GLY A N 1
ATOM 2604 C CA . GLY A 1 353 ? -0.523 0.220 -32.827 1.00 93.81 353 GLY A CA 1
ATOM 2605 C C . GLY A 1 353 ? 0.878 -0.256 -32.432 1.00 93.81 353 GLY A C 1
ATOM 2606 O O . GLY A 1 353 ? 1.127 -1.459 -32.501 1.00 93.81 353 GLY A O 1
ATOM 2607 N N . ASP A 1 354 ? 1.787 0.644 -32.042 1.00 93.69 354 ASP A N 1
ATOM 2608 C CA . ASP A 1 354 ? 3.176 0.301 -31.713 1.00 93.69 354 ASP A CA 1
ATOM 2609 C C . ASP A 1 354 ? 3.717 1.169 -30.560 1.00 93.69 354 ASP A C 1
ATOM 2611 O O . ASP A 1 354 ? 3.791 2.390 -30.721 1.00 93.69 354 ASP A O 1
ATOM 2615 N N . PRO A 1 355 ? 4.085 0.590 -29.401 1.00 97.50 355 PRO A N 1
ATOM 2616 C CA . PRO A 1 355 ? 4.078 -0.843 -29.078 1.00 97.50 355 PRO A CA 1
ATOM 2617 C C . PRO A 1 355 ? 2.660 -1.391 -28.889 1.00 97.50 355 PRO A C 1
ATOM 2619 O O . PRO A 1 355 ? 1.764 -0.648 -28.518 1.00 97.50 355 PRO A O 1
ATOM 2622 N N . SER A 1 356 ? 2.440 -2.692 -29.101 1.00 98.00 356 SER A N 1
ATOM 2623 C CA . SER A 1 356 ? 1.154 -3.368 -28.798 1.00 98.00 356 SER A CA 1
ATOM 2624 C C . SER A 1 356 ? 1.186 -4.200 -27.509 1.00 98.00 356 SER A C 1
ATOM 2626 O O . SER A 1 356 ? 0.145 -4.611 -26.989 1.00 98.00 356 SER A O 1
ATOM 2628 N N . GLN A 1 357 ? 2.384 -4.452 -26.978 1.00 98.25 357 GLN A N 1
ATOM 2629 C CA . GLN A 1 357 ? 2.617 -5.273 -25.797 1.00 98.25 357 GLN A CA 1
ATOM 2630 C C . GLN A 1 357 ? 3.682 -4.640 -24.903 1.00 98.25 357 GLN A C 1
ATOM 2632 O O . GLN A 1 357 ? 4.589 -3.958 -25.387 1.00 98.25 357 GLN A O 1
ATOM 2637 N N . ILE A 1 358 ? 3.584 -4.926 -23.608 1.00 98.25 358 ILE A N 1
ATOM 2638 C CA . ILE A 1 358 ? 4.652 -4.691 -22.639 1.00 98.25 358 ILE A CA 1
ATOM 2639 C C . ILE A 1 358 ? 5.447 -5.989 -22.507 1.00 98.25 358 ILE A C 1
ATOM 2641 O O . ILE A 1 358 ? 4.845 -7.054 -22.373 1.00 98.25 358 ILE A O 1
ATOM 2645 N N . ALA A 1 359 ? 6.775 -5.918 -22.551 1.00 97.44 359 ALA A N 1
ATOM 2646 C CA . ALA A 1 359 ? 7.663 -7.065 -22.387 1.00 97.44 359 ALA A CA 1
ATOM 2647 C C . ALA A 1 359 ? 8.717 -6.807 -21.293 1.00 97.44 359 ALA A C 1
ATOM 2649 O O . ALA A 1 359 ? 9.137 -5.660 -21.117 1.00 97.44 359 ALA A O 1
ATOM 2650 N N . PRO A 1 360 ? 9.162 -7.849 -20.566 1.00 97.19 360 PRO A N 1
ATOM 2651 C CA . PRO A 1 360 ? 10.266 -7.717 -19.622 1.00 97.19 360 PRO A CA 1
ATOM 2652 C C . PRO A 1 360 ? 11.552 -7.314 -20.357 1.00 97.19 360 PRO A C 1
ATOM 2654 O O . PRO A 1 360 ? 11.805 -7.746 -21.482 1.00 97.19 360 PRO A O 1
ATOM 2657 N N . GLY A 1 361 ? 12.357 -6.461 -19.723 1.00 97.56 361 GLY A N 1
ATOM 2658 C CA . GLY A 1 361 ? 13.626 -5.967 -20.269 1.00 97.56 361 GLY A CA 1
ATOM 2659 C C . GLY A 1 361 ? 13.493 -4.764 -21.205 1.00 97.56 361 GLY A C 1
ATOM 2660 O O . GLY A 1 361 ? 14.500 -4.147 -21.546 1.00 97.56 361 GLY A O 1
ATOM 2661 N N . VAL A 1 362 ? 12.268 -4.395 -21.587 1.00 98.00 362 VAL A N 1
ATOM 2662 C CA . VAL A 1 362 ? 11.972 -3.231 -22.431 1.00 98.00 362 VAL A CA 1
ATOM 2663 C C . VAL A 1 362 ? 11.435 -2.101 -21.562 1.00 98.00 362 VAL A C 1
ATOM 2665 O O . VAL A 1 362 ? 10.591 -2.327 -20.692 1.00 98.00 362 VAL A O 1
ATOM 2668 N N . GLY A 1 363 ? 11.917 -0.881 -21.793 1.00 97.75 363 GLY A N 1
ATOM 2669 C CA . GLY A 1 363 ? 11.373 0.299 -21.136 1.00 97.75 363 GLY A CA 1
ATOM 2670 C C . GLY A 1 363 ? 10.376 1.043 -22.025 1.00 97.75 363 GLY A C 1
ATOM 2671 O O . GLY A 1 363 ? 10.446 1.015 -23.254 1.00 97.75 363 GLY A O 1
ATOM 2672 N N . TYR A 1 364 ? 9.456 1.746 -21.380 1.00 98.00 364 TYR A N 1
ATOM 2673 C CA . TYR A 1 364 ? 8.379 2.506 -22.009 1.00 98.00 364 TYR A CA 1
ATOM 2674 C C . TYR A 1 364 ? 8.282 3.887 -21.374 1.00 98.00 364 TYR A C 1
ATOM 2676 O O . TYR A 1 364 ? 8.696 4.070 -20.235 1.00 98.00 364 TYR A O 1
ATOM 2684 N N . LEU A 1 365 ? 7.709 4.858 -22.077 1.00 94.56 365 LEU A N 1
ATOM 2685 C CA . LEU A 1 365 ? 7.414 6.179 -21.527 1.00 94.56 365 LEU A CA 1
ATOM 2686 C C . LEU A 1 365 ? 5.904 6.330 -21.373 1.00 94.56 365 LEU A C 1
ATOM 2688 O O . LEU A 1 365 ? 5.164 6.156 -22.341 1.00 94.56 365 LEU A O 1
ATOM 2692 N N . VAL A 1 366 ? 5.454 6.662 -20.166 1.00 95.38 366 VAL A N 1
ATOM 2693 C CA . VAL A 1 366 ? 4.028 6.798 -19.855 1.00 95.38 366 VAL A CA 1
ATOM 2694 C C . VAL A 1 366 ? 3.715 8.111 -19.149 1.00 95.38 366 VAL A C 1
ATOM 2696 O O . VAL A 1 366 ? 4.556 8.654 -18.429 1.00 95.38 366 VAL A O 1
ATOM 2699 N N . SER A 1 367 ? 2.489 8.593 -19.336 1.00 91.94 367 SER A N 1
ATOM 2700 C CA . SER A 1 367 ? 1.902 9.711 -18.592 1.00 91.94 367 SER A CA 1
ATOM 2701 C C . SER A 1 367 ? 0.389 9.516 -18.505 1.00 91.94 367 SER A C 1
ATOM 2703 O O . SER A 1 367 ? -0.226 9.068 -19.471 1.00 91.94 367 SER A O 1
ATOM 2705 N N . TYR A 1 368 ? -0.209 9.803 -17.348 1.00 94.81 368 TYR A N 1
ATOM 2706 C CA . TYR A 1 368 ? -1.638 9.571 -17.101 1.00 94.81 368 TYR A CA 1
ATOM 2707 C C . TYR A 1 368 ? -2.308 10.794 -16.473 1.00 94.81 368 TYR A C 1
ATOM 2709 O O . TYR A 1 368 ? -1.683 11.510 -15.692 1.00 94.81 368 TYR A O 1
ATOM 2717 N N . GLU A 1 369 ? -3.587 11.017 -16.776 1.00 95.12 369 GLU A N 1
ATOM 2718 C CA . GLU A 1 369 ? -4.364 12.156 -16.261 1.00 95.12 369 GLU A CA 1
ATOM 2719 C C . GLU A 1 369 ? -4.801 11.979 -14.796 1.00 95.12 369 GLU A C 1
ATOM 2721 O O . GLU A 1 369 ? -5.088 12.952 -14.095 1.00 95.12 369 GLU A O 1
ATOM 2726 N N . THR A 1 370 ? -4.833 10.734 -14.312 1.00 91.44 370 THR A N 1
ATOM 2727 C CA . THR A 1 370 ? -5.185 10.387 -12.929 1.00 91.44 370 THR A CA 1
ATOM 2728 C C . THR A 1 370 ? -4.081 9.596 -12.249 1.00 91.44 370 THR A C 1
ATOM 2730 O O . THR A 1 370 ? -3.597 8.606 -12.798 1.00 91.44 370 THR A O 1
ATOM 2733 N N . THR A 1 371 ? -3.749 9.984 -11.015 1.00 91.12 371 THR A N 1
ATOM 2734 C CA . THR A 1 371 ? -2.872 9.191 -10.155 1.00 91.12 371 THR A CA 1
ATOM 2735 C C . THR A 1 371 ? -3.556 7.867 -9.863 1.00 91.12 371 THR A C 1
ATOM 2737 O O . THR A 1 371 ? -4.681 7.853 -9.361 1.00 91.12 371 THR A O 1
ATOM 2740 N N . ALA A 1 372 ? -2.876 6.765 -10.159 1.00 90.25 372 ALA A N 1
ATOM 2741 C CA . ALA A 1 372 ? -3.396 5.430 -9.918 1.00 90.25 372 ALA A CA 1
ATOM 2742 C C . ALA A 1 372 ? -2.273 4.455 -9.571 1.00 90.25 372 ALA A C 1
ATOM 2744 O O . ALA A 1 372 ? -1.177 4.527 -10.129 1.00 90.25 372 ALA A O 1
ATOM 2745 N N . THR A 1 373 ? -2.584 3.502 -8.697 1.00 94.25 373 THR A N 1
ATOM 2746 C CA . THR A 1 373 ? -1.779 2.295 -8.517 1.00 94.25 373 THR A CA 1
ATOM 2747 C C . THR A 1 373 ? -2.168 1.295 -9.595 1.00 94.25 373 THR A C 1
ATOM 2749 O O . THR A 1 373 ? -3.339 0.933 -9.714 1.00 94.25 373 THR A O 1
ATOM 2752 N N . LYS A 1 374 ? -1.194 0.892 -10.410 1.00 96.06 374 LYS A N 1
ATOM 2753 C CA . LYS A 1 374 ? -1.372 -0.061 -11.505 1.00 96.06 374 LYS A CA 1
ATOM 2754 C C . LYS A 1 374 ? -0.780 -1.412 -11.140 1.00 96.06 374 LYS A C 1
ATOM 2756 O O . LYS A 1 374 ? 0.284 -1.479 -10.531 1.00 96.06 374 LYS A O 1
ATOM 2761 N N . ASP A 1 375 ? -1.448 -2.471 -11.582 1.00 98.19 375 ASP A N 1
ATOM 2762 C CA . ASP A 1 375 ? -1.066 -3.846 -11.281 1.00 98.19 375 ASP A CA 1
ATOM 2763 C C . ASP A 1 375 ? -0.379 -4.501 -12.484 1.00 98.19 375 ASP A C 1
ATOM 2765 O O . ASP A 1 375 ? -0.988 -4.717 -13.535 1.00 98.19 375 ASP A O 1
ATOM 2769 N N . PHE A 1 376 ? 0.878 -4.898 -12.313 1.00 98.50 376 PHE A N 1
ATOM 2770 C CA . PHE A 1 376 ? 1.526 -5.878 -13.175 1.00 98.50 376 PHE A CA 1
ATOM 2771 C C . PHE A 1 376 ? 1.124 -7.275 -12.720 1.00 98.50 376 PHE A C 1
ATOM 2773 O O . PHE A 1 376 ? 1.621 -7.757 -11.705 1.00 98.50 376 PHE A O 1
ATOM 2780 N N . THR A 1 377 ? 0.224 -7.920 -13.460 1.00 98.25 377 THR A N 1
ATOM 2781 C CA . THR A 1 377 ? -0.263 -9.267 -13.137 1.00 98.25 377 THR A CA 1
ATOM 2782 C C . THR A 1 377 ? 0.150 -10.262 -14.210 1.00 98.25 377 THR A C 1
ATOM 2784 O O . THR A 1 377 ? -0.148 -10.073 -15.387 1.00 98.25 377 THR A O 1
ATOM 2787 N N . GLY A 1 378 ? 0.817 -11.336 -13.802 1.00 97.69 378 GLY A N 1
ATOM 2788 C CA . GLY A 1 378 ? 1.327 -12.361 -14.707 1.00 97.69 378 GLY A CA 1
ATOM 2789 C C . GLY A 1 378 ? 2.412 -13.196 -14.043 1.00 97.69 378 GLY A C 1
ATOM 2790 O O . GLY A 1 378 ? 2.631 -13.099 -12.842 1.00 97.69 378 GLY A O 1
ATOM 2791 N N . ASN A 1 379 ? 3.112 -14.012 -14.825 1.00 97.50 379 ASN A N 1
ATOM 2792 C CA . ASN A 1 379 ? 4.266 -14.743 -14.306 1.00 97.50 379 ASN A CA 1
ATOM 2793 C C . ASN A 1 379 ? 5.403 -13.752 -14.071 1.00 97.50 379 ASN A C 1
ATOM 2795 O O . ASN A 1 379 ? 5.799 -13.067 -15.013 1.00 97.50 379 ASN A O 1
ATOM 2799 N N . PHE A 1 380 ? 5.914 -13.671 -12.845 1.00 98.50 380 PHE A N 1
ATOM 2800 C CA . PHE A 1 380 ? 7.108 -12.886 -12.551 1.00 98.50 380 PHE A CA 1
ATOM 2801 C C . PHE A 1 380 ? 8.295 -13.374 -13.382 1.00 98.50 380 PHE A C 1
ATOM 2803 O O . PHE A 1 380 ? 8.473 -14.577 -13.558 1.00 98.50 380 PHE A O 1
ATOM 2810 N N . ASN A 1 381 ? 9.091 -12.439 -13.900 1.00 98.31 381 ASN A N 1
ATOM 2811 C CA . ASN A 1 381 ? 10.322 -12.788 -14.594 1.00 98.31 381 ASN A CA 1
ATOM 2812 C C . ASN A 1 381 ? 11.358 -13.292 -13.580 1.00 98.31 381 ASN A C 1
ATOM 2814 O O . ASN A 1 381 ? 11.705 -12.578 -12.636 1.00 98.31 381 ASN A O 1
ATOM 2818 N N . ASP A 1 382 ? 11.838 -14.509 -13.801 1.00 97.19 382 ASP A N 1
ATOM 2819 C CA . ASP A 1 382 ? 12.721 -15.269 -12.917 1.00 97.19 382 ASP A CA 1
ATOM 2820 C C . ASP A 1 382 ? 14.002 -15.734 -13.627 1.00 97.19 382 ASP A C 1
ATOM 2822 O O . ASP A 1 382 ? 14.706 -16.611 -13.133 1.00 97.19 382 ASP A O 1
ATOM 2826 N N . THR A 1 383 ? 14.317 -15.128 -14.776 1.00 97.44 383 THR A N 1
ATOM 2827 C CA . THR A 1 383 ? 15.511 -15.407 -15.583 1.00 97.44 383 THR A CA 1
ATOM 2828 C C . THR A 1 383 ? 16.206 -14.126 -16.026 1.00 97.44 383 THR A C 1
ATOM 2830 O O . THR A 1 383 ? 15.574 -13.073 -16.144 1.00 97.44 383 THR A O 1
ATOM 2833 N N . ASP A 1 384 ? 17.492 -14.234 -16.352 1.00 97.88 384 ASP A N 1
ATOM 2834 C CA . ASP A 1 384 ? 18.251 -13.169 -17.010 1.00 97.88 384 ASP A CA 1
ATOM 2835 C C . ASP A 1 384 ? 17.596 -12.737 -18.331 1.00 97.88 384 ASP A C 1
ATOM 2837 O O . ASP A 1 384 ? 16.999 -13.550 -19.045 1.00 97.88 384 ASP A O 1
ATOM 2841 N N . ILE A 1 385 ? 17.762 -11.461 -18.691 1.00 97.88 385 ILE A N 1
ATOM 2842 C CA . ILE A 1 385 ? 17.378 -10.940 -20.008 1.00 97.88 385 ILE A CA 1
ATOM 2843 C C . ILE A 1 385 ? 18.635 -10.557 -20.784 1.00 97.88 385 ILE A C 1
ATOM 2845 O O . ILE A 1 385 ? 19.277 -9.558 -20.476 1.00 97.88 385 ILE A O 1
ATOM 2849 N N . THR A 1 386 ? 18.968 -11.322 -21.824 1.00 97.31 386 THR A N 1
ATOM 2850 C CA . THR A 1 386 ? 20.084 -11.003 -22.726 1.00 97.31 386 THR A CA 1
ATOM 2851 C C . THR A 1 386 ? 19.592 -10.282 -23.978 1.00 97.31 386 THR A C 1
ATOM 2853 O O . THR A 1 386 ? 18.735 -10.774 -24.713 1.00 97.31 386 THR A O 1
ATOM 2856 N N . LEU A 1 387 ? 20.193 -9.129 -24.247 1.00 96.12 387 LEU A N 1
ATOM 2857 C CA . LEU A 1 387 ? 19.965 -8.270 -25.401 1.00 96.12 387 LEU A CA 1
ATOM 2858 C C . LEU A 1 387 ? 21.216 -8.296 -26.282 1.00 96.12 387 LEU A C 1
ATOM 2860 O O . LEU A 1 387 ? 22.340 -8.263 -25.786 1.00 96.12 387 LEU A O 1
ATOM 2864 N N . SER A 1 388 ? 21.040 -8.371 -27.597 1.00 96.06 388 SER A N 1
ATOM 2865 C CA . SER A 1 388 ? 22.153 -8.370 -28.551 1.00 96.06 388 SER A CA 1
ATOM 2866 C C . SER A 1 388 ? 21.739 -7.732 -29.864 1.00 96.06 388 SER A C 1
ATOM 2868 O O . SER A 1 388 ? 20.552 -7.712 -30.193 1.00 96.06 388 SER A O 1
ATOM 2870 N N . ASN A 1 389 ? 22.723 -7.261 -30.631 1.00 94.19 389 ASN A N 1
ATOM 2871 C CA . ASN A 1 389 ? 22.499 -6.589 -31.913 1.00 94.19 389 ASN A CA 1
ATOM 2872 C C . ASN A 1 389 ? 21.564 -5.375 -31.778 1.00 94.19 389 ASN A C 1
ATOM 2874 O O . ASN A 1 389 ? 20.705 -5.150 -32.633 1.00 94.19 389 ASN A O 1
ATOM 2878 N N . LEU A 1 390 ? 21.712 -4.611 -30.693 1.00 96.62 390 LEU A N 1
ATOM 2879 C CA . LEU A 1 390 ? 21.026 -3.335 -30.546 1.00 96.62 390 LEU A CA 1
ATOM 2880 C C . LEU A 1 390 ? 21.456 -2.418 -31.694 1.00 96.62 390 LEU A C 1
ATOM 2882 O O . LEU A 1 390 ? 22.636 -2.371 -32.054 1.00 96.62 390 LEU A O 1
ATOM 2886 N N . SER A 1 391 ? 20.503 -1.720 -32.300 1.00 96.75 391 SER A N 1
ATOM 2887 C CA . SER A 1 391 ? 20.788 -0.877 -33.456 1.00 96.75 391 SER A CA 1
ATOM 2888 C C . SER A 1 391 ? 21.684 0.313 -33.093 1.00 96.75 391 SER A C 1
ATOM 2890 O O . SER A 1 391 ? 21.680 0.801 -31.960 1.00 96.75 391 SER A O 1
ATOM 2892 N N . LEU A 1 392 ? 22.473 0.763 -34.068 1.00 96.56 392 LEU A N 1
ATOM 2893 C CA . LEU A 1 392 ? 23.339 1.933 -33.962 1.00 96.56 392 LEU A CA 1
ATOM 2894 C C . LEU A 1 392 ? 23.204 2.755 -35.241 1.00 96.56 392 LEU A C 1
ATOM 2896 O O . LEU A 1 392 ? 23.858 2.484 -36.254 1.00 96.56 392 LEU A O 1
ATOM 2900 N N . THR A 1 393 ? 22.357 3.775 -35.184 1.00 95.88 393 THR A N 1
ATOM 2901 C CA . THR A 1 393 ? 21.975 4.566 -36.346 1.00 95.88 393 THR A CA 1
ATOM 2902 C C . THR A 1 393 ? 22.519 5.988 -36.227 1.00 95.88 393 THR A C 1
ATOM 2904 O O . THR A 1 393 ? 21.978 6.857 -35.535 1.00 95.88 393 THR A O 1
ATOM 2907 N N . ALA A 1 394 ? 23.647 6.221 -36.905 1.00 92.56 394 ALA A N 1
ATOM 2908 C CA . ALA A 1 394 ? 24.379 7.483 -36.860 1.00 92.56 394 ALA A CA 1
ATOM 2909 C C . ALA A 1 394 ? 23.531 8.667 -37.358 1.00 92.56 394 ALA A C 1
ATOM 2911 O O . ALA A 1 394 ? 23.021 8.658 -38.475 1.00 92.56 394 ALA A O 1
ATOM 2912 N N . GLY A 1 395 ? 23.434 9.718 -36.542 1.00 83.38 395 GLY A N 1
ATOM 2913 C CA . GLY A 1 395 ? 22.612 10.900 -36.823 1.00 83.38 395 GLY A CA 1
ATOM 2914 C C . GLY A 1 395 ? 21.130 10.754 -36.450 1.00 83.38 395 GLY A C 1
ATOM 2915 O O . GLY A 1 395 ? 20.396 11.733 -36.577 1.00 83.38 395 GLY A O 1
ATOM 2916 N N . GLN A 1 396 ? 20.708 9.582 -35.965 1.00 91.19 396 GLN A N 1
ATOM 2917 C CA . GLN A 1 396 ? 19.384 9.312 -35.393 1.00 91.19 396 GLN A CA 1
ATOM 2918 C C . GLN A 1 396 ? 19.529 9.019 -33.891 1.00 91.19 396 GLN A C 1
ATOM 2920 O O . GLN A 1 396 ? 20.002 9.883 -33.151 1.00 91.19 396 GLN A O 1
ATOM 2925 N N . GLY A 1 397 ? 19.147 7.824 -33.429 1.00 87.94 397 GLY A N 1
ATOM 2926 C CA . GLY A 1 397 ? 19.257 7.418 -32.031 1.00 87.94 397 GLY A CA 1
ATOM 2927 C C . GLY A 1 397 ? 20.684 7.278 -31.521 1.00 87.94 397 GLY A C 1
ATOM 2928 O O . GLY A 1 397 ? 20.879 7.336 -30.311 1.00 87.94 397 GLY A O 1
ATOM 2929 N N . ASN A 1 398 ? 21.683 7.176 -32.406 1.00 92.81 398 ASN A N 1
ATOM 2930 C CA . ASN A 1 398 ? 23.100 7.051 -32.051 1.00 92.81 398 ASN A CA 1
ATOM 2931 C C . ASN A 1 398 ? 23.358 5.980 -30.972 1.00 92.81 398 ASN A C 1
ATOM 2933 O O . ASN A 1 398 ? 24.163 6.184 -30.060 1.00 92.81 398 ASN A O 1
ATOM 2937 N N . GLY A 1 399 ? 22.646 4.857 -31.073 1.00 95.38 399 GLY A N 1
ATOM 2938 C CA . GLY A 1 399 ? 22.785 3.698 -30.203 1.00 95.38 399 GLY A CA 1
ATOM 2939 C C . GLY A 1 399 ? 22.034 3.785 -28.880 1.00 95.38 399 GLY A C 1
ATOM 2940 O O . GLY A 1 399 ? 22.168 2.871 -28.078 1.00 95.38 399 GLY A O 1
ATOM 2941 N N . TRP A 1 400 ? 21.263 4.838 -28.603 1.00 95.56 400 TRP A N 1
ATOM 2942 C CA . TRP A 1 400 ? 20.493 4.920 -27.359 1.00 95.56 400 TRP A CA 1
ATOM 2943 C C . TRP A 1 400 ? 19.251 4.030 -27.410 1.00 95.56 400 TRP A C 1
ATOM 2945 O O . TRP A 1 400 ? 18.365 4.247 -28.235 1.00 95.56 400 TRP A O 1
ATOM 2955 N N . HIS A 1 401 ? 19.162 3.074 -26.485 1.00 97.69 401 HIS A N 1
ATOM 2956 C CA . HIS A 1 401 ? 18.045 2.139 -26.325 1.00 97.69 401 HIS A CA 1
ATOM 2957 C C . HIS A 1 401 ? 17.398 2.300 -24.959 1.00 97.69 401 HIS A C 1
ATOM 2959 O O . HIS A 1 401 ? 18.100 2.455 -23.962 1.00 97.69 401 HIS A O 1
ATOM 2965 N N . LEU A 1 402 ? 16.067 2.232 -24.914 1.00 97.38 402 LEU A N 1
ATOM 2966 C CA . LEU A 1 402 ? 15.304 2.249 -23.671 1.00 97.38 402 LEU A CA 1
ATOM 2967 C C . LEU A 1 402 ? 15.029 0.811 -23.217 1.00 97.38 402 LEU A C 1
ATOM 2969 O O . LEU A 1 402 ? 14.181 0.112 -23.772 1.00 97.38 402 LEU A O 1
ATOM 2973 N N . LEU A 1 403 ? 15.752 0.389 -22.189 1.00 98.25 403 LEU A N 1
ATOM 2974 C CA . LEU A 1 403 ? 15.596 -0.899 -21.528 1.00 98.25 403 LEU A CA 1
ATOM 2975 C C . LEU A 1 403 ? 14.783 -0.742 -20.244 1.00 98.25 403 LEU A C 1
ATOM 2977 O O . LEU A 1 403 ? 14.428 0.367 -19.837 1.00 98.25 403 LEU A O 1
ATOM 2981 N N . GLY A 1 404 ? 14.462 -1.859 -19.605 1.00 97.44 404 GLY A N 1
ATOM 2982 C CA . GLY A 1 404 ? 13.634 -1.872 -18.410 1.00 97.44 404 GLY A CA 1
ATOM 2983 C C . GLY A 1 404 ? 14.103 -2.878 -17.377 1.00 97.44 404 GLY A C 1
ATOM 2984 O O . GLY A 1 404 ? 14.531 -3.969 -17.736 1.00 97.44 404 GLY A O 1
ATOM 2985 N N . ASN A 1 405 ? 14.013 -2.522 -16.092 1.00 97.69 405 ASN A N 1
ATOM 2986 C CA . ASN A 1 405 ? 14.222 -3.475 -15.006 1.00 97.69 405 ASN A CA 1
ATOM 2987 C C . ASN A 1 405 ? 13.102 -4.537 -15.043 1.00 97.69 405 ASN A C 1
ATOM 2989 O O . ASN A 1 405 ? 11.934 -4.173 -14.842 1.00 97.69 405 ASN A O 1
ATOM 2993 N N . PRO A 1 406 ? 13.421 -5.818 -15.313 1.00 98.12 406 PRO A N 1
ATOM 2994 C CA . PRO A 1 406 ? 12.431 -6.868 -15.479 1.00 98.12 406 PRO A CA 1
ATOM 2995 C C . PRO A 1 406 ? 12.056 -7.560 -14.163 1.00 98.12 406 PRO A C 1
ATOM 2997 O O . PRO A 1 406 ? 11.339 -8.552 -14.197 1.00 98.12 406 PRO A O 1
ATOM 3000 N N . PHE A 1 407 ? 12.548 -7.109 -13.008 1.00 98.25 407 PHE A N 1
ATOM 3001 C CA . PHE A 1 407 ? 12.453 -7.858 -11.754 1.00 98.25 407 PHE A CA 1
ATOM 3002 C C . PHE A 1 407 ? 11.570 -7.181 -10.702 1.00 98.25 407 PHE A C 1
ATOM 3004 O O . PHE A 1 407 ? 11.235 -5.998 -10.784 1.00 98.25 407 PHE A O 1
ATOM 3011 N N . GLN A 1 408 ? 11.213 -7.953 -9.672 1.00 97.31 408 GLN A N 1
ATOM 3012 C CA . GLN A 1 408 ? 10.381 -7.530 -8.536 1.00 97.31 408 GLN A CA 1
ATOM 3013 C C . GLN A 1 408 ? 11.204 -6.822 -7.442 1.00 97.31 408 GLN A C 1
ATOM 3015 O O . GLN A 1 408 ? 10.831 -6.771 -6.270 1.00 97.31 408 GLN A O 1
ATOM 3020 N N . SER A 1 409 ? 12.362 -6.289 -7.816 1.00 97.38 409 SER A N 1
ATOM 3021 C CA . SER A 1 409 ? 13.308 -5.589 -6.958 1.00 97.38 409 SER A CA 1
ATOM 3022 C C . SER A 1 409 ? 14.068 -4.558 -7.782 1.00 97.38 409 SER A C 1
ATOM 3024 O O . SER A 1 409 ? 13.997 -4.556 -9.012 1.00 97.38 409 SER A O 1
ATOM 3026 N N . ALA A 1 410 ? 14.835 -3.698 -7.120 1.00 96.25 410 ALA A N 1
ATOM 3027 C CA . ALA A 1 410 ? 15.806 -2.883 -7.830 1.00 96.25 410 ALA A CA 1
ATOM 3028 C C . ALA A 1 410 ? 16.933 -3.756 -8.407 1.00 96.25 410 ALA A C 1
ATOM 3030 O O . ALA A 1 410 ? 17.131 -4.899 -7.983 1.00 96.25 410 ALA A O 1
ATOM 3031 N N . LEU A 1 411 ? 17.668 -3.185 -9.353 1.00 95.75 411 LEU A N 1
ATOM 3032 C CA . LEU A 1 411 ? 18.928 -3.695 -9.883 1.00 95.75 411 LEU A CA 1
ATOM 3033 C C . LEU A 1 411 ? 20.083 -2.816 -9.414 1.00 95.75 411 LEU A C 1
ATOM 3035 O O . LEU A 1 411 ? 19.935 -1.596 -9.385 1.00 95.75 411 LEU A O 1
ATOM 3039 N N . HIS A 1 412 ? 21.230 -3.414 -9.108 1.00 93.94 412 HIS A N 1
ATOM 3040 C CA . HIS A 1 412 ? 22.507 -2.724 -8.946 1.00 93.94 412 HIS A CA 1
ATOM 3041 C C . HIS A 1 412 ? 23.219 -2.656 -10.303 1.00 93.94 412 HIS A C 1
ATOM 3043 O O . HIS A 1 412 ? 23.571 -3.664 -10.911 1.00 93.94 412 HIS A O 1
ATOM 3049 N N . TRP A 1 413 ? 23.400 -1.446 -10.825 1.00 92.56 413 TRP A N 1
ATOM 3050 C CA . TRP A 1 413 ? 24.185 -1.214 -12.029 1.00 92.56 413 TRP A CA 1
ATOM 3051 C C . TRP A 1 413 ? 25.673 -1.257 -11.686 1.00 92.56 413 TRP A C 1
ATOM 3053 O O . TRP A 1 413 ? 26.227 -0.299 -11.148 1.00 92.56 413 TRP A O 1
ATOM 3063 N N . THR A 1 414 ? 26.323 -2.368 -12.014 1.00 87.81 414 THR A N 1
ATOM 3064 C CA . THR A 1 414 ? 27.769 -2.541 -11.823 1.00 87.81 414 THR A CA 1
ATOM 3065 C C . THR A 1 414 ? 28.540 -2.429 -13.134 1.00 87.81 414 THR A C 1
ATOM 3067 O O . THR A 1 414 ? 29.753 -2.243 -13.105 1.00 87.81 414 THR A O 1
ATOM 3070 N N . ASN A 1 415 ? 27.857 -2.561 -14.282 1.00 82.19 415 ASN A N 1
ATOM 3071 C CA . ASN A 1 415 ? 28.470 -2.684 -15.610 1.00 82.19 415 ASN A CA 1
ATOM 3072 C C . ASN A 1 415 ? 29.599 -3.742 -15.652 1.00 82.19 415 ASN A C 1
ATOM 3074 O O . ASN A 1 415 ? 30.547 -3.651 -16.431 1.00 82.19 415 ASN A O 1
ATOM 3078 N N . ASN A 1 416 ? 29.530 -4.733 -14.759 1.00 85.75 416 ASN A N 1
ATOM 3079 C CA . ASN A 1 416 ? 30.594 -5.700 -14.553 1.00 85.75 416 ASN A CA 1
ATOM 3080 C C . ASN A 1 416 ? 30.527 -6.793 -15.621 1.00 85.75 416 ASN A C 1
ATOM 3082 O O . ASN A 1 416 ? 29.463 -7.353 -15.894 1.00 85.75 416 ASN A O 1
ATOM 3086 N N . ILE A 1 417 ? 31.687 -7.138 -16.185 1.00 83.81 417 ILE A N 1
ATOM 3087 C CA . ILE A 1 417 ? 31.798 -8.209 -17.170 1.00 83.81 417 ILE A CA 1
ATOM 3088 C C . ILE A 1 417 ? 31.287 -9.546 -16.646 1.00 83.81 417 ILE A C 1
ATOM 3090 O O . ILE A 1 417 ? 30.735 -10.272 -17.438 1.00 83.81 417 ILE A O 1
ATOM 3094 N N . SER A 1 418 ? 31.388 -9.863 -15.352 1.00 87.25 418 SER A N 1
ATOM 3095 C CA . SER A 1 418 ? 30.952 -11.167 -14.828 1.00 87.25 418 SER A CA 1
ATOM 3096 C C . SER A 1 418 ? 29.449 -11.302 -14.575 1.00 87.25 418 SER A C 1
ATOM 3098 O O . SER A 1 418 ? 29.006 -12.393 -14.228 1.00 87.25 418 SER A O 1
ATOM 3100 N N . THR A 1 419 ? 28.686 -10.208 -14.638 1.00 90.06 419 THR A N 1
ATOM 3101 C CA . THR A 1 419 ? 27.242 -10.208 -14.342 1.00 90.06 419 THR A CA 1
ATOM 3102 C C . THR A 1 419 ? 26.446 -9.595 -15.488 1.00 90.06 419 THR A C 1
ATOM 3104 O O . THR A 1 419 ? 25.617 -10.267 -16.096 1.00 90.06 419 THR A O 1
ATOM 3107 N N . TRP A 1 420 ? 26.723 -8.338 -15.835 1.00 94.25 420 TRP A N 1
ATOM 3108 C CA . TRP A 1 420 ? 26.058 -7.629 -16.933 1.00 94.25 420 TRP A CA 1
ATOM 3109 C C . TRP A 1 420 ? 26.591 -8.033 -18.317 1.00 94.25 420 TRP A C 1
ATOM 3111 O O . TRP A 1 420 ? 25.906 -7.823 -19.317 1.00 94.25 420 TRP A O 1
ATOM 3121 N N . GLU A 1 421 ? 27.800 -8.608 -18.390 1.00 94.50 421 GLU A N 1
ATOM 3122 C CA . GLU A 1 421 ? 28.446 -9.088 -19.626 1.00 94.50 421 GLU A CA 1
ATOM 3123 C C . GLU A 1 421 ? 28.375 -8.072 -20.807 1.00 94.50 421 GLU A C 1
ATOM 3125 O O . GLU A 1 421 ? 28.000 -8.439 -21.931 1.00 94.50 421 GLU A O 1
ATOM 3130 N N . PRO A 1 422 ? 28.686 -6.770 -20.598 1.00 94.50 422 PRO A N 1
ATOM 3131 C CA . PRO A 1 422 ? 28.546 -5.760 -21.639 1.00 94.50 422 PRO A CA 1
ATOM 3132 C C . PRO A 1 422 ? 29.579 -5.960 -22.755 1.00 94.50 422 PRO A C 1
ATOM 3134 O O . PRO A 1 422 ? 30.783 -6.062 -22.520 1.00 94.50 422 PRO A O 1
ATOM 3137 N N . THR A 1 423 ? 29.119 -5.935 -24.004 1.00 96.50 423 THR A N 1
ATOM 3138 C CA . THR A 1 423 ? 29.967 -5.836 -25.200 1.00 96.50 423 THR A CA 1
ATOM 3139 C C . THR A 1 423 ? 29.560 -4.596 -25.978 1.00 96.50 423 THR A C 1
ATOM 3141 O O . THR A 1 423 ? 28.426 -4.520 -26.441 1.00 96.50 423 THR A O 1
ATOM 3144 N N . ALA A 1 424 ? 30.480 -3.637 -26.129 1.00 95.44 424 ALA A N 1
ATOM 3145 C CA . ALA A 1 424 ? 30.239 -2.364 -26.818 1.00 95.44 424 ALA A CA 1
ATOM 3146 C C . ALA A 1 424 ? 28.977 -1.626 -26.322 1.00 95.44 424 ALA A C 1
ATOM 3148 O O . ALA A 1 424 ? 28.158 -1.150 -27.111 1.00 95.44 424 ALA A O 1
ATOM 3149 N N . ILE A 1 425 ? 28.832 -1.548 -24.996 1.00 95.50 425 ILE A N 1
ATOM 3150 C CA . ILE A 1 425 ? 27.801 -0.770 -24.306 1.00 95.50 425 ILE A CA 1
ATOM 3151 C C . ILE A 1 425 ? 28.482 0.371 -23.547 1.00 95.50 425 ILE A C 1
ATOM 3153 O O . ILE A 1 425 ? 29.578 0.201 -23.012 1.00 95.50 425 ILE A O 1
ATOM 3157 N N . GLY A 1 426 ? 27.854 1.544 -23.541 1.00 90.50 426 GLY A N 1
ATOM 3158 C CA . GLY A 1 426 ? 28.283 2.695 -22.759 1.00 90.50 426 GLY A CA 1
ATOM 3159 C C . GLY A 1 426 ? 28.330 2.379 -21.264 1.00 90.50 426 GLY A C 1
ATOM 3160 O O . GLY A 1 426 ? 27.572 1.560 -20.756 1.00 90.50 426 GLY A O 1
ATOM 3161 N N . ILE A 1 427 ? 29.226 3.055 -20.556 1.00 84.75 427 ILE A N 1
ATOM 3162 C CA . ILE A 1 427 ? 29.572 2.761 -19.156 1.00 84.75 427 ILE A CA 1
ATOM 3163 C C . ILE A 1 427 ? 28.450 3.056 -18.149 1.00 84.75 427 ILE A C 1
ATOM 3165 O O . ILE A 1 427 ? 28.396 2.460 -17.072 1.00 84.75 427 ILE A O 1
ATOM 3169 N N . ALA A 1 428 ? 27.541 3.961 -18.510 1.00 86.94 428 ALA A N 1
ATOM 3170 C CA . ALA A 1 428 ? 26.449 4.408 -17.662 1.00 86.94 428 ALA A CA 1
ATOM 3171 C C . ALA A 1 428 ? 25.090 4.069 -18.267 1.00 86.94 428 ALA A C 1
ATOM 3173 O O . ALA A 1 428 ? 24.861 4.241 -19.470 1.00 86.94 428 ALA A O 1
ATOM 3174 N N . ALA A 1 429 ? 24.166 3.686 -17.392 1.00 92.25 429 ALA A N 1
ATOM 3175 C CA . ALA A 1 429 ? 22.744 3.774 -17.677 1.00 92.25 429 ALA A CA 1
ATOM 3176 C C . ALA A 1 429 ? 22.241 5.197 -17.386 1.00 92.25 429 ALA A C 1
ATOM 3178 O O . ALA A 1 429 ? 22.858 5.944 -16.630 1.00 92.25 429 ALA A O 1
ATOM 3179 N N . LYS A 1 430 ? 21.110 5.594 -17.974 1.00 89.56 430 LYS A N 1
ATOM 3180 C CA . LYS A 1 430 ? 20.503 6.914 -17.746 1.00 89.56 430 LYS A CA 1
ATOM 3181 C C . LYS A 1 430 ? 19.019 6.796 -17.414 1.00 89.56 430 LYS A C 1
ATOM 3183 O O . LYS A 1 430 ? 18.271 6.138 -18.132 1.00 89.56 430 LYS A O 1
ATOM 3188 N N . ILE A 1 431 ? 18.563 7.456 -16.354 1.00 88.12 431 ILE A N 1
ATOM 3189 C CA . ILE A 1 431 ? 17.151 7.472 -15.936 1.00 88.12 431 ILE A CA 1
ATOM 3190 C C . ILE A 1 431 ? 16.582 8.886 -16.073 1.00 88.12 431 ILE A C 1
ATOM 3192 O O . ILE A 1 431 ? 17.267 9.867 -15.798 1.00 88.12 431 ILE A O 1
ATOM 3196 N N . LEU A 1 432 ? 15.326 8.996 -16.510 1.00 81.06 432 LEU A N 1
ATOM 3197 C CA . LEU A 1 432 ? 14.598 10.264 -16.593 1.00 81.06 432 LEU A CA 1
ATOM 3198 C C . LEU A 1 432 ? 14.421 10.884 -15.199 1.00 81.06 432 LEU A C 1
ATOM 3200 O O . LEU A 1 432 ? 13.893 10.230 -14.304 1.00 81.06 432 LEU A O 1
ATOM 3204 N N . ASN A 1 433 ? 14.788 12.155 -15.039 1.00 73.19 433 ASN A N 1
ATOM 3205 C CA . ASN A 1 433 ? 14.584 12.910 -13.803 1.00 73.19 433 ASN A CA 1
ATOM 3206 C C . ASN A 1 433 ? 13.324 13.800 -13.853 1.00 73.19 433 ASN A C 1
ATOM 3208 O O . ASN A 1 433 ? 12.674 13.949 -14.888 1.00 73.19 433 ASN A O 1
ATOM 3212 N N . SER A 1 434 ? 12.955 14.398 -12.713 1.00 63.72 434 SER A N 1
ATOM 3213 C CA . SER A 1 434 ? 11.683 15.127 -12.551 1.00 63.72 434 SER A CA 1
ATOM 3214 C C . SER A 1 434 ? 11.496 16.346 -13.447 1.00 63.72 434 SER A C 1
ATOM 3216 O O . SER A 1 434 ? 10.353 16.743 -13.658 1.00 63.72 434 SER A O 1
ATOM 3218 N N . GLY A 1 435 ? 12.564 16.941 -13.971 1.00 59.81 435 GLY A N 1
ATOM 3219 C CA . GLY A 1 435 ? 12.449 18.096 -14.857 1.00 59.81 435 GLY A CA 1
ATOM 3220 C C . GLY A 1 435 ? 12.780 17.799 -16.313 1.00 59.81 435 GLY A C 1
ATOM 3221 O O . GLY A 1 435 ? 13.139 18.711 -17.053 1.00 59.81 435 GLY A O 1
ATOM 3222 N N . GLY A 1 436 ? 12.651 16.534 -16.722 1.00 63.53 436 GLY A N 1
ATOM 3223 C CA . GLY A 1 436 ? 12.744 16.120 -18.123 1.00 63.53 436 GLY A CA 1
ATOM 3224 C C . GLY A 1 436 ? 14.169 15.896 -18.633 1.00 63.53 436 GLY A C 1
ATOM 3225 O O . GLY A 1 436 ? 14.348 15.613 -19.816 1.00 63.53 436 GLY A O 1
ATOM 3226 N N . GLY A 1 437 ? 15.174 16.012 -17.762 1.00 70.75 437 GLY A N 1
ATOM 3227 C CA . GLY A 1 437 ? 16.555 15.637 -18.052 1.00 70.75 437 GLY A CA 1
ATOM 3228 C C . GLY A 1 437 ? 16.841 14.177 -17.704 1.00 70.75 437 GLY A C 1
ATOM 3229 O O . GLY A 1 437 ? 15.947 13.421 -17.327 1.00 70.75 437 GLY A O 1
ATOM 3230 N N . TYR A 1 438 ? 18.113 13.789 -17.779 1.00 80.31 438 TYR A N 1
ATOM 3231 C CA . TYR A 1 438 ? 18.559 12.443 -17.429 1.00 80.31 438 TYR A CA 1
ATOM 3232 C C . TYR A 1 438 ? 19.594 12.478 -16.309 1.00 80.31 438 TYR A C 1
ATOM 3234 O O . TYR A 1 438 ? 20.399 13.404 -16.215 1.00 80.31 438 TYR A O 1
ATOM 3242 N N . THR A 1 439 ? 19.544 11.464 -15.455 1.00 80.94 439 THR A N 1
ATOM 3243 C CA . THR A 1 439 ? 20.509 11.208 -14.393 1.00 80.94 439 THR A CA 1
ATOM 3244 C C . THR A 1 439 ? 21.263 9.933 -14.711 1.00 80.94 439 THR A C 1
ATOM 3246 O O . THR A 1 439 ? 20.654 8.906 -15.017 1.00 80.94 439 THR A O 1
ATOM 3249 N N . ASP A 1 440 ? 22.581 10.015 -14.612 1.00 85.12 440 ASP A N 1
ATOM 3250 C CA . ASP A 1 440 ? 23.466 8.898 -14.899 1.00 85.12 440 ASP A CA 1
ATOM 3251 C C . ASP A 1 440 ? 23.517 7.944 -13.711 1.00 85.12 440 ASP A C 1
ATOM 3253 O O . ASP A 1 440 ? 23.545 8.364 -12.549 1.00 85.12 440 ASP A O 1
ATOM 3257 N N . ILE A 1 441 ? 23.501 6.660 -14.043 1.00 85.75 441 ILE A N 1
ATOM 3258 C CA . ILE A 1 441 ? 23.643 5.533 -13.141 1.00 85.75 441 ILE A CA 1
ATOM 3259 C C . ILE A 1 441 ? 24.968 4.865 -13.498 1.00 85.75 441 ILE A C 1
ATOM 3261 O O . ILE A 1 441 ? 25.112 4.299 -14.585 1.00 85.75 441 ILE A O 1
ATOM 3265 N N . THR A 1 442 ? 25.942 4.977 -12.604 1.00 83.94 442 THR A N 1
ATOM 3266 C CA . THR A 1 442 ? 27.312 4.491 -12.803 1.00 83.94 442 THR A CA 1
ATOM 3267 C C . THR A 1 442 ? 27.655 3.429 -11.769 1.00 83.94 442 THR A C 1
ATOM 3269 O O . THR A 1 442 ? 27.064 3.380 -10.687 1.00 83.94 442 THR A O 1
ATOM 3272 N N . SER A 1 443 ? 28.618 2.567 -12.103 1.00 78.81 443 SER A N 1
ATOM 3273 C CA . SER A 1 443 ? 29.167 1.606 -11.145 1.00 78.81 443 SER A CA 1
ATOM 3274 C C . SER A 1 443 ? 29.768 2.354 -9.956 1.00 78.81 443 SER A C 1
ATOM 32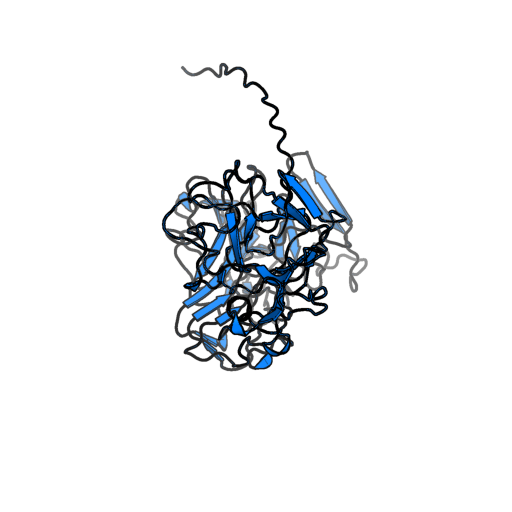76 O O . SER A 1 443 ? 30.550 3.281 -10.166 1.00 78.81 443 SER A O 1
ATOM 3278 N N . ASP A 1 444 ? 29.399 1.969 -8.733 1.00 72.88 444 ASP A N 1
ATOM 3279 C CA . ASP A 1 444 ? 29.866 2.576 -7.474 1.00 72.88 444 ASP A CA 1
ATOM 3280 C C . ASP A 1 444 ? 29.538 4.079 -7.306 1.00 72.88 444 ASP A C 1
ATOM 3282 O O . ASP A 1 444 ? 30.012 4.740 -6.377 1.00 72.88 444 ASP A O 1
ATOM 3286 N N . GLY A 1 445 ? 28.682 4.630 -8.173 1.00 69.56 445 GLY A N 1
ATOM 3287 C CA . GLY A 1 445 ? 28.170 5.992 -8.061 1.00 69.56 445 GLY A CA 1
ATOM 3288 C C . GLY A 1 445 ? 27.146 6.152 -6.933 1.00 69.56 445 GLY A C 1
ATOM 3289 O O . GLY A 1 445 ? 26.587 5.187 -6.407 1.00 69.56 445 GLY A O 1
ATOM 3290 N N . ILE A 1 446 ? 26.819 7.404 -6.582 1.00 67.00 446 ILE A N 1
ATOM 3291 C CA . ILE A 1 446 ? 25.725 7.689 -5.626 1.00 67.00 446 ILE A CA 1
ATOM 3292 C C . ILE A 1 446 ? 24.393 7.131 -6.147 1.00 67.00 446 ILE A C 1
ATOM 3294 O O . ILE A 1 446 ? 23.592 6.608 -5.371 1.00 67.00 446 ILE A O 1
ATOM 3298 N N . ASN A 1 447 ? 24.180 7.213 -7.463 1.00 75.12 447 ASN A N 1
ATOM 3299 C CA . ASN A 1 447 ? 23.090 6.532 -8.141 1.00 75.12 447 ASN A CA 1
ATOM 3300 C C . ASN A 1 447 ? 23.652 5.305 -8.848 1.00 75.12 447 ASN A C 1
ATOM 3302 O O . ASN A 1 447 ? 24.208 5.401 -9.934 1.00 75.12 447 ASN A O 1
ATOM 3306 N N . GLN A 1 448 ? 23.493 4.158 -8.207 1.00 85.94 448 GLN A N 1
ATO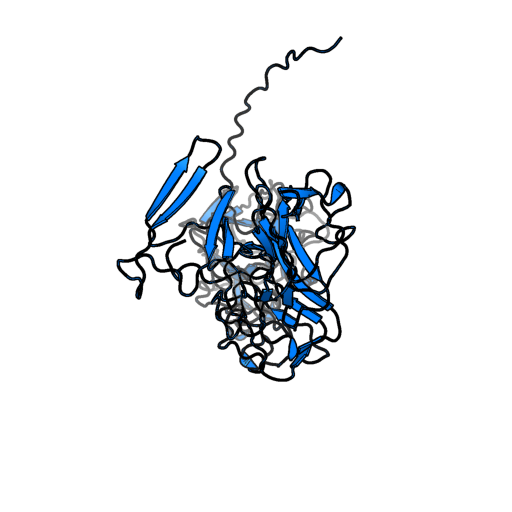M 3307 C CA . GLN A 1 448 ? 23.921 2.864 -8.736 1.00 85.94 448 GLN A CA 1
ATOM 3308 C C . GLN A 1 448 ? 22.756 1.877 -8.824 1.00 85.94 448 GLN A C 1
ATOM 3310 O O . GLN A 1 448 ? 22.960 0.707 -9.118 1.00 85.94 448 GLN A O 1
ATOM 3315 N N . TYR A 1 449 ? 21.526 2.323 -8.554 1.00 90.44 449 TYR A N 1
ATOM 3316 C CA . TYR A 1 449 ? 20.355 1.457 -8.556 1.00 90.44 449 TYR A CA 1
ATOM 3317 C C . TYR A 1 449 ? 19.368 1.846 -9.649 1.00 90.44 449 TYR A C 1
ATOM 3319 O O . TYR A 1 449 ? 19.140 3.024 -9.913 1.00 90.44 449 TYR A O 1
ATOM 3327 N N . ILE A 1 450 ? 18.743 0.842 -10.251 1.00 93.69 450 ILE A N 1
ATOM 3328 C CA . ILE A 1 450 ? 17.606 0.995 -11.155 1.00 93.69 450 ILE A CA 1
ATOM 3329 C C . ILE A 1 450 ? 16.395 0.405 -10.418 1.00 93.69 450 ILE A C 1
ATOM 3331 O O . ILE A 1 450 ? 16.357 -0.809 -10.220 1.00 93.69 450 ILE A O 1
ATOM 3335 N N . PRO A 1 451 ? 15.419 1.214 -9.966 1.00 93.19 451 PRO A N 1
ATOM 3336 C CA . PRO A 1 451 ? 14.288 0.749 -9.171 1.00 93.19 451 PRO A CA 1
ATOM 3337 C C . PRO A 1 451 ? 13.462 -0.317 -9.884 1.00 93.19 451 PRO A C 1
ATOM 3339 O O . PRO A 1 451 ? 13.514 -0.454 -11.110 1.00 93.19 451 PRO A O 1
ATOM 3342 N N . ALA A 1 452 ? 12.661 -1.056 -9.121 1.00 94.12 452 ALA A N 1
ATOM 3343 C CA . ALA A 1 452 ? 11.682 -1.961 -9.709 1.00 94.12 452 ALA A CA 1
ATOM 3344 C C . ALA A 1 452 ? 10.721 -1.194 -10.637 1.00 94.12 452 ALA A C 1
ATOM 3346 O O . ALA A 1 452 ? 10.417 -0.021 -10.412 1.00 94.12 452 ALA A O 1
ATOM 3347 N N . ASN A 1 453 ? 10.262 -1.848 -11.705 1.00 94.81 453 ASN A N 1
ATOM 3348 C CA . ASN A 1 453 ? 9.346 -1.280 -12.707 1.00 94.81 453 ASN A CA 1
ATOM 3349 C C . ASN A 1 453 ? 9.841 0.001 -13.413 1.00 94.81 453 ASN A C 1
ATOM 3351 O O . ASN A 1 453 ? 9.038 0.723 -14.008 1.00 94.81 453 ASN A O 1
ATOM 3355 N N . GLN A 1 454 ? 11.140 0.301 -13.353 1.00 93.81 454 GLN A N 1
ATOM 3356 C CA . GLN A 1 454 ? 11.749 1.483 -13.960 1.00 93.81 454 GLN A CA 1
ATOM 3357 C C . GLN A 1 454 ? 12.356 1.158 -15.333 1.00 93.81 454 GLN A C 1
ATOM 3359 O O . GLN A 1 454 ? 13.086 0.177 -15.483 1.00 93.81 454 GLN A O 1
ATOM 3364 N N . GLY A 1 455 ? 12.107 2.023 -16.316 1.00 95.75 455 GLY A N 1
ATOM 3365 C CA . GLY A 1 455 ? 12.860 2.073 -17.570 1.00 95.75 455 GLY A CA 1
ATOM 3366 C C . GLY A 1 455 ? 14.134 2.923 -17.459 1.00 95.75 455 GLY A C 1
ATOM 3367 O O . GLY A 1 455 ? 14.157 3.927 -16.739 1.00 95.75 455 GLY A O 1
ATOM 3368 N N . PHE A 1 456 ? 15.181 2.540 -18.185 1.00 95.19 456 PHE A N 1
ATOM 3369 C CA . PHE A 1 456 ? 16.484 3.204 -18.217 1.00 95.19 456 PHE A CA 1
ATOM 3370 C C . PHE A 1 456 ? 17.109 3.122 -19.615 1.00 95.19 456 PHE A C 1
ATOM 3372 O O . PHE A 1 456 ? 16.908 2.159 -20.349 1.00 95.19 456 PHE A O 1
ATOM 3379 N N . PHE A 1 457 ? 17.875 4.136 -19.993 1.00 95.94 457 PHE A N 1
ATOM 3380 C CA . PHE A 1 457 ? 18.591 4.182 -21.259 1.00 95.94 457 PHE A CA 1
ATOM 3381 C C . PHE A 1 457 ? 19.992 3.589 -21.136 1.00 95.94 457 PHE A C 1
ATOM 3383 O O . PHE A 1 457 ? 20.682 3.841 -20.152 1.00 95.94 457 PHE A O 1
ATOM 3390 N N . VAL A 1 458 ? 20.433 2.879 -22.172 1.00 96.44 458 VAL A N 1
ATOM 3391 C CA . VAL A 1 458 ? 21.834 2.480 -22.391 1.00 96.44 458 VAL A CA 1
ATOM 3392 C C . VAL A 1 458 ? 22.240 2.824 -23.816 1.00 96.44 458 VAL A C 1
ATOM 3394 O O . VAL A 1 458 ? 21.379 2.959 -24.687 1.00 96.44 458 VAL A O 1
ATOM 3397 N N . GLN A 1 459 ? 23.541 2.948 -24.070 1.00 96.25 459 GLN A N 1
ATOM 3398 C CA . GLN A 1 459 ? 24.053 3.237 -25.406 1.00 96.25 459 GLN A CA 1
ATOM 3399 C C . GLN A 1 459 ? 24.820 2.046 -25.979 1.00 96.25 459 GLN A C 1
ATOM 3401 O O . GLN A 1 459 ? 25.804 1.619 -25.389 1.00 96.25 459 GLN A O 1
ATOM 3406 N N . ALA A 1 460 ? 24.432 1.552 -27.149 1.00 97.06 460 ALA A N 1
ATOM 3407 C CA . ALA A 1 460 ? 25.284 0.713 -27.981 1.00 97.06 460 ALA A CA 1
ATOM 3408 C C . ALA A 1 460 ? 26.337 1.582 -28.683 1.00 97.06 460 ALA A C 1
ATOM 3410 O O . ALA A 1 460 ? 26.001 2.574 -29.329 1.00 97.06 460 ALA A O 1
ATOM 3411 N N . THR A 1 461 ? 27.614 1.226 -28.561 1.00 96.00 461 THR A N 1
ATOM 3412 C CA . THR A 1 461 ? 28.739 2.009 -29.104 1.00 96.00 461 THR A CA 1
ATOM 3413 C C . THR A 1 461 ? 29.351 1.400 -30.367 1.00 96.00 461 THR A C 1
ATOM 3415 O O . THR A 1 461 ? 30.092 2.081 -31.073 1.00 96.00 461 THR A O 1
ATOM 3418 N N . ASP A 1 462 ? 28.990 0.157 -30.696 1.00 95.75 462 ASP A N 1
ATOM 3419 C CA . ASP A 1 462 ? 29.341 -0.532 -31.942 1.00 95.75 462 ASP A CA 1
ATOM 3420 C C . ASP A 1 462 ? 28.150 -1.360 -32.461 1.00 95.75 462 ASP A C 1
ATOM 3422 O O . ASP A 1 462 ? 27.231 -1.696 -31.711 1.00 95.75 462 ASP A O 1
ATOM 3426 N N . ALA A 1 463 ? 28.164 -1.712 -33.749 1.00 91.19 463 ALA A N 1
ATOM 3427 C CA . ALA A 1 463 ? 27.156 -2.571 -34.370 1.00 91.19 463 ALA A CA 1
ATOM 3428 C C . ALA A 1 463 ? 27.158 -4.005 -33.805 1.00 91.19 463 ALA A C 1
ATOM 3430 O O . ALA A 1 463 ? 26.125 -4.671 -33.822 1.00 91.19 463 ALA A O 1
ATOM 3431 N N . THR A 1 464 ? 28.305 -4.488 -33.312 1.00 95.06 464 THR A N 1
ATOM 3432 C CA . THR A 1 464 ? 28.394 -5.759 -32.581 1.00 95.06 464 THR A CA 1
ATOM 3433 C C . THR A 1 464 ? 28.361 -5.480 -31.086 1.00 95.06 464 THR A C 1
ATOM 3435 O O . THR A 1 464 ? 29.388 -5.169 -30.487 1.00 95.06 464 THR A O 1
ATOM 3438 N N . ASN A 1 465 ? 27.179 -5.603 -30.485 1.00 96.75 465 ASN A N 1
ATOM 3439 C CA . ASN A 1 465 ? 26.968 -5.316 -29.070 1.00 96.75 465 ASN A CA 1
ATOM 3440 C C . ASN A 1 465 ? 26.068 -6.353 -28.381 1.00 96.75 465 ASN A C 1
ATOM 3442 O O . ASN A 1 465 ? 25.283 -7.057 -29.030 1.00 96.75 465 ASN A O 1
ATOM 3446 N N . SER A 1 466 ? 26.189 -6.423 -27.055 1.00 97.06 466 SER A N 1
ATOM 3447 C CA . SER A 1 466 ? 25.311 -7.202 -26.182 1.00 97.06 466 SER A CA 1
ATOM 3448 C C . SER A 1 466 ? 25.301 -6.668 -24.753 1.00 97.06 466 SER A C 1
ATOM 3450 O O . SER A 1 466 ? 26.280 -6.076 -24.303 1.00 97.06 466 SER A O 1
ATOM 3452 N N . LEU A 1 467 ? 24.211 -6.928 -24.037 1.00 97.06 467 LEU A N 1
ATOM 3453 C CA . LEU A 1 467 ? 24.053 -6.651 -22.611 1.00 97.06 467 LEU A CA 1
ATOM 3454 C C . LEU A 1 467 ? 23.158 -7.719 -21.984 1.00 97.06 467 LEU A C 1
ATOM 3456 O O . LEU A 1 467 ? 22.122 -8.058 -22.555 1.00 97.06 467 LEU A O 1
ATOM 3460 N N . THR A 1 468 ? 23.506 -8.199 -20.799 1.00 97.69 468 THR A N 1
ATOM 3461 C CA . THR A 1 468 ? 22.617 -9.009 -19.964 1.00 97.69 468 THR A CA 1
ATOM 3462 C C . THR A 1 468 ? 22.095 -8.157 -18.816 1.00 97.69 468 THR A C 1
ATOM 3464 O O . THR A 1 468 ? 22.861 -7.441 -18.184 1.00 97.69 468 THR A O 1
ATOM 3467 N N . ILE A 1 469 ? 20.792 -8.232 -18.545 1.00 98.00 469 ILE A N 1
ATOM 3468 C CA . ILE A 1 469 ? 20.177 -7.751 -17.308 1.00 98.00 469 ILE A CA 1
ATOM 3469 C C . ILE A 1 469 ? 20.073 -8.965 -16.369 1.00 98.00 469 ILE A C 1
ATOM 3471 O O . ILE A 1 469 ? 19.209 -9.820 -16.601 1.00 98.00 469 ILE A O 1
ATOM 3475 N N . PRO A 1 470 ? 20.962 -9.092 -15.369 1.00 97.12 470 PRO A N 1
ATOM 3476 C CA . PRO A 1 470 ? 21.139 -10.344 -14.640 1.00 97.12 470 PRO A CA 1
ATOM 3477 C C . PRO A 1 470 ? 20.269 -10.427 -13.378 1.00 97.12 470 PRO A C 1
ATOM 3479 O O . PRO A 1 470 ? 20.040 -9.433 -12.686 1.00 97.12 470 PRO A O 1
ATOM 3482 N N . LEU A 1 471 ? 19.850 -11.643 -13.025 1.00 95.81 471 LEU A N 1
ATOM 3483 C CA . LEU A 1 471 ? 19.207 -11.967 -11.749 1.00 95.81 471 LEU A CA 1
ATOM 3484 C C . LEU A 1 471 ? 20.101 -11.648 -10.550 1.00 95.81 471 LEU A C 1
ATOM 3486 O O . LEU A 1 471 ? 19.592 -11.257 -9.497 1.00 95.81 471 LEU A O 1
ATOM 3490 N N . ASP A 1 472 ? 21.409 -11.841 -10.702 1.00 95.06 472 ASP A N 1
ATOM 3491 C CA . ASP A 1 472 ? 22.386 -11.725 -9.615 1.00 95.06 472 ASP A CA 1
ATOM 3492 C C . ASP A 1 472 ? 22.572 -10.282 -9.127 1.00 95.06 472 ASP A C 1
ATOM 3494 O O . ASP A 1 472 ? 23.041 -10.067 -8.014 1.00 95.06 472 ASP A O 1
ATOM 3498 N N . GLU A 1 473 ? 22.147 -9.291 -9.917 1.00 96.19 473 GLU A N 1
ATOM 3499 C CA . GLU A 1 473 ? 22.241 -7.869 -9.560 1.00 96.19 473 GLU A CA 1
ATOM 3500 C C . GLU A 1 473 ? 20.951 -7.338 -8.917 1.00 96.19 473 GLU A C 1
ATOM 3502 O O . GLU A 1 473 ? 20.810 -6.139 -8.669 1.00 96.19 473 GLU A O 1
ATOM 3507 N N . ARG A 1 474 ? 19.979 -8.212 -8.625 1.00 96.81 474 ARG A N 1
ATOM 3508 C CA . ARG A 1 474 ? 18.785 -7.846 -7.855 1.00 96.81 474 ARG A CA 1
ATOM 3509 C C . ARG A 1 474 ? 19.171 -7.439 -6.437 1.00 96.81 474 ARG A C 1
ATOM 3511 O O . ARG A 1 474 ? 19.905 -8.136 -5.744 1.00 96.81 474 ARG A O 1
ATOM 3518 N N . THR A 1 475 ? 18.605 -6.336 -5.968 1.00 95.62 475 THR A N 1
ATOM 3519 C CA . THR A 1 475 ? 18.872 -5.805 -4.632 1.00 95.62 475 THR A CA 1
ATOM 3520 C C . THR A 1 475 ? 17.627 -5.191 -4.008 1.00 95.62 475 THR A C 1
ATOM 3522 O O . THR A 1 475 ? 16.752 -4.648 -4.694 1.00 95.62 475 THR A O 1
ATOM 3525 N N . HIS A 1 476 ? 17.530 -5.290 -2.682 1.00 95.44 476 HIS A N 1
ATOM 3526 C CA . HIS A 1 476 ? 16.460 -4.652 -1.934 1.00 95.44 476 HIS A CA 1
ATOM 3527 C C . HIS A 1 476 ? 16.755 -3.159 -1.836 1.00 95.44 476 HIS A C 1
ATOM 3529 O O . HIS A 1 476 ? 17.598 -2.714 -1.060 1.00 95.44 476 HIS A O 1
ATOM 3535 N N . ASN A 1 477 ? 16.033 -2.383 -2.633 1.00 88.31 477 ASN A N 1
ATOM 3536 C CA . ASN A 1 477 ? 16.060 -0.935 -2.582 1.00 88.31 477 ASN A CA 1
ATOM 3537 C C . ASN A 1 477 ? 14.659 -0.417 -2.927 1.00 88.31 477 ASN A C 1
ATOM 3539 O O . ASN A 1 477 ? 14.191 -0.584 -4.051 1.00 88.31 477 ASN A O 1
ATOM 3543 N N . SER A 1 478 ? 13.993 0.183 -1.941 1.00 78.06 478 SER A N 1
ATOM 3544 C CA . SER A 1 478 ? 12.630 0.717 -2.052 1.00 78.06 478 SER A CA 1
ATOM 3545 C C . SER A 1 478 ? 12.602 2.176 -2.514 1.00 78.06 478 SER A C 1
ATOM 3547 O O . SER A 1 478 ? 11.692 2.925 -2.163 1.00 78.06 478 SER A O 1
ATOM 3549 N N . THR A 1 479 ? 13.635 2.631 -3.229 1.00 73.88 479 THR A N 1
ATOM 3550 C CA . THR A 1 479 ? 13.593 3.944 -3.875 1.00 73.88 479 THR A CA 1
ATOM 3551 C C . THR A 1 479 ? 12.440 3.938 -4.874 1.00 73.88 479 THR A C 1
ATOM 3553 O O . THR A 1 479 ? 12.381 3.073 -5.749 1.00 73.88 479 THR A O 1
ATOM 3556 N N . ALA A 1 480 ? 11.531 4.907 -4.738 1.00 68.62 480 ALA A N 1
ATOM 3557 C CA . ALA A 1 480 ? 10.466 5.161 -5.705 1.00 68.62 480 ALA A CA 1
ATOM 3558 C C . ALA A 1 480 ? 11.051 5.495 -7.096 1.00 68.62 480 ALA A C 1
ATOM 3560 O O . ALA A 1 480 ? 12.267 5.480 -7.293 1.00 68.62 480 ALA A O 1
ATOM 3561 N N . PHE A 1 481 ? 10.216 5.841 -8.084 1.00 64.44 481 PHE A N 1
ATOM 3562 C CA . PHE A 1 481 ? 10.713 6.392 -9.358 1.00 64.44 481 PHE A CA 1
ATOM 3563 C C . PHE A 1 481 ? 11.812 7.442 -9.103 1.00 64.44 481 PHE A C 1
ATOM 3565 O O . PHE A 1 481 ? 11.570 8.414 -8.378 1.00 64.44 481 PHE A O 1
ATOM 3572 N N . TYR A 1 482 ? 13.010 7.264 -9.680 1.00 60.25 482 TYR A N 1
ATOM 3573 C CA . TYR A 1 482 ? 14.092 8.240 -9.514 1.00 60.25 482 TYR A CA 1
ATOM 3574 C C . TYR A 1 482 ? 13.654 9.573 -10.120 1.00 60.25 482 TYR A C 1
ATOM 3576 O O . TYR A 1 482 ? 13.644 9.764 -11.329 1.00 60.25 482 TYR A O 1
ATOM 3584 N N . LYS A 1 483 ? 13.258 10.502 -9.251 1.00 54.44 483 LYS A N 1
ATOM 3585 C CA . LYS A 1 483 ? 12.846 11.864 -9.611 1.00 54.44 483 LYS A CA 1
ATOM 3586 C C . LYS A 1 483 ? 13.634 12.934 -8.861 1.00 54.44 483 LYS A C 1
ATOM 3588 O O . LYS A 1 483 ? 13.421 14.122 -9.098 1.00 54.44 483 LYS A O 1
ATOM 3593 N N . SER A 1 484 ? 14.548 12.533 -7.982 1.00 44.44 484 SER A N 1
ATOM 3594 C CA . SER A 1 484 ? 15.274 13.442 -7.095 1.00 44.44 484 SER A CA 1
ATOM 3595 C C . SER A 1 484 ? 16.658 13.810 -7.646 1.00 44.44 484 SER A C 1
ATOM 3597 O O . SER A 1 484 ? 17.331 12.946 -8.207 1.00 44.44 484 SER A O 1
ATOM 3599 N N . PRO A 1 485 ? 17.111 15.065 -7.465 1.00 43.78 485 PRO A N 1
ATOM 3600 C CA . PRO A 1 485 ? 18.470 15.477 -7.802 1.00 43.78 485 PRO A CA 1
ATOM 3601 C C . PRO A 1 485 ? 19.511 14.808 -6.889 1.00 43.78 485 PRO A C 1
ATOM 3603 O O . PRO A 1 485 ? 19.227 14.449 -5.744 1.00 43.78 485 PRO A O 1
ATOM 3606 N N . VAL A 1 486 ? 20.734 14.670 -7.402 1.00 50.97 486 VAL A N 1
ATOM 3607 C CA . VAL A 1 486 ? 21.863 13.991 -6.746 1.00 50.97 486 VAL A CA 1
ATOM 3608 C C . VAL A 1 486 ? 22.329 14.763 -5.499 1.00 50.97 486 VAL A C 1
ATOM 3610 O O . VAL A 1 486 ? 22.766 15.912 -5.606 1.00 50.97 486 VAL A O 1
ATOM 3613 N N . GLN A 1 487 ? 22.281 14.147 -4.309 1.00 47.72 487 GLN A N 1
ATOM 3614 C CA . GLN A 1 487 ? 22.879 14.724 -3.091 1.00 47.72 487 GLN A CA 1
ATOM 3615 C C . GLN A 1 487 ? 24.418 14.647 -3.140 1.00 47.72 487 GLN A C 1
ATOM 3617 O O . GLN A 1 487 ? 24.970 13.739 -3.746 1.00 47.72 487 GLN A O 1
ATOM 3622 N N . ASN A 1 488 ? 25.122 15.595 -2.504 1.00 52.00 488 ASN A N 1
ATOM 3623 C CA . ASN A 1 488 ? 26.597 15.719 -2.506 1.00 52.00 488 ASN A CA 1
ATOM 3624 C C . ASN A 1 488 ? 27.255 15.875 -3.888 1.00 52.00 488 ASN A C 1
ATOM 3626 O O . ASN A 1 488 ? 28.443 15.598 -4.056 1.00 52.00 488 ASN A O 1
ATOM 3630 N N . SER A 1 489 ? 26.500 16.380 -4.857 1.00 61.56 489 SER A N 1
ATOM 3631 C CA . SER A 1 489 ? 27.021 16.804 -6.151 1.00 61.56 489 SER A CA 1
ATOM 3632 C C . SER A 1 489 ? 26.923 18.323 -6.296 1.00 61.56 489 SER A C 1
ATOM 3634 O O . SER A 1 489 ? 26.062 18.971 -5.693 1.00 61.56 489 SER A O 1
ATOM 3636 N N . LEU A 1 490 ? 27.803 18.904 -7.107 1.00 64.69 490 LEU A N 1
ATOM 3637 C CA . LEU A 1 490 ? 27.600 20.236 -7.659 1.00 64.69 490 LEU A CA 1
ATOM 3638 C C . LEU A 1 490 ? 26.858 20.090 -8.987 1.00 64.69 490 LEU A C 1
ATOM 3640 O O . LEU A 1 490 ? 27.461 19.739 -9.997 1.00 64.69 490 LEU A O 1
ATOM 3644 N N . THR A 1 491 ? 25.560 20.378 -8.993 1.00 68.81 491 THR A N 1
ATOM 3645 C CA . THR A 1 491 ? 24.764 20.410 -10.224 1.00 68.81 491 THR A CA 1
ATOM 3646 C C . THR A 1 491 ? 24.973 21.733 -10.962 1.00 68.81 491 THR A C 1
ATOM 3648 O O . THR A 1 491 ? 24.720 22.812 -10.420 1.00 68.81 491 THR A O 1
ATOM 3651 N N . LEU A 1 492 ? 25.409 21.658 -12.218 1.00 71.50 492 LEU A N 1
ATOM 3652 C CA . LEU A 1 492 ? 25.438 22.779 -13.149 1.00 71.50 492 LEU A CA 1
ATOM 3653 C C . LEU A 1 492 ? 24.195 22.702 -14.035 1.00 71.50 492 LEU A C 1
ATOM 3655 O O . LEU A 1 492 ? 24.055 21.790 -14.847 1.00 71.50 492 LEU A O 1
ATOM 3659 N N . LYS A 1 493 ? 23.299 23.676 -13.874 1.00 76.88 493 LYS A N 1
ATOM 3660 C CA . LYS A 1 493 ? 22.050 23.782 -14.632 1.00 76.88 493 LYS A CA 1
ATOM 3661 C C . LYS A 1 493 ? 22.129 24.930 -15.630 1.00 76.88 493 LYS A C 1
ATOM 3663 O O . LYS A 1 493 ? 22.340 26.078 -15.239 1.00 76.88 493 LYS A O 1
ATOM 3668 N N . ALA A 1 494 ? 21.881 24.633 -16.900 1.00 71.56 494 ALA A N 1
ATOM 3669 C CA . ALA A 1 494 ? 21.589 25.624 -17.929 1.00 71.56 494 ALA A CA 1
ATOM 3670 C C . ALA A 1 494 ? 20.098 25.537 -18.280 1.00 71.56 494 ALA A C 1
ATOM 3672 O O . ALA A 1 494 ? 19.612 24.458 -18.597 1.00 71.56 494 ALA A O 1
ATOM 3673 N N . SER A 1 495 ? 19.358 26.645 -18.205 1.00 76.75 495 SER A N 1
ATOM 3674 C CA . SER A 1 495 ? 17.910 26.672 -18.458 1.00 76.75 495 SER A CA 1
ATOM 3675 C C . SER A 1 495 ? 17.499 27.909 -19.249 1.00 76.75 495 SER A C 1
ATOM 3677 O O . SER A 1 495 ? 18.127 28.961 -19.111 1.00 76.75 495 SER A O 1
ATOM 3679 N N . ASP A 1 496 ? 16.432 27.785 -20.040 1.00 67.75 496 ASP A N 1
ATOM 3680 C CA . ASP A 1 496 ? 15.776 28.889 -20.753 1.00 67.75 496 ASP A CA 1
ATOM 3681 C C . ASP A 1 496 ? 14.416 29.301 -20.148 1.00 67.75 496 ASP A C 1
ATOM 3683 O O . ASP A 1 496 ? 13.793 30.252 -20.621 1.00 67.75 496 ASP A O 1
ATOM 3687 N N . GLY A 1 497 ? 13.985 28.635 -19.072 1.00 65.81 497 GLY A N 1
ATOM 3688 C CA . GLY A 1 497 ? 12.725 28.878 -18.364 1.00 65.81 497 GLY A CA 1
ATOM 3689 C C . GLY A 1 497 ? 11.641 27.820 -18.597 1.00 65.81 497 GLY A C 1
ATOM 3690 O O . GLY A 1 497 ? 10.828 27.624 -17.697 1.00 65.81 497 GLY A O 1
ATOM 3691 N N . GLU A 1 498 ? 11.650 27.114 -19.732 1.00 52.72 498 GLU A N 1
ATOM 3692 C CA . GLU A 1 498 ? 10.751 25.973 -20.012 1.00 52.72 498 GLU A CA 1
ATOM 3693 C C . GLU A 1 498 ? 11.502 24.641 -19.966 1.00 52.72 498 GLU A C 1
ATOM 3695 O O . GLU A 1 498 ? 10.982 23.657 -19.444 1.00 52.72 498 GLU A O 1
ATOM 3700 N N . PHE A 1 499 ? 12.746 24.622 -20.445 1.00 50.03 499 PHE A N 1
ATOM 3701 C CA . PHE A 1 499 ? 13.604 23.446 -20.458 1.00 50.03 499 PHE A CA 1
ATOM 3702 C C . PHE A 1 499 ? 14.913 23.722 -19.725 1.00 50.03 499 PHE A C 1
ATOM 3704 O O . PHE A 1 499 ? 15.326 24.867 -19.484 1.00 50.03 499 PHE A O 1
ATOM 3711 N N . TYR A 1 500 ? 15.593 22.649 -19.342 1.00 63.84 500 TYR A N 1
ATOM 3712 C CA . TYR A 1 500 ? 16.944 22.746 -18.825 1.00 63.84 500 TYR A CA 1
ATOM 3713 C C . TYR A 1 500 ? 17.782 21.528 -19.196 1.00 63.84 500 TYR A C 1
ATOM 3715 O O . TYR A 1 500 ? 17.267 20.443 -19.442 1.00 63.84 500 TYR A O 1
ATOM 3723 N N . VAL A 1 501 ? 19.096 21.728 -19.188 1.00 58.47 501 VAL A N 1
ATOM 3724 C CA . VAL A 1 501 ? 20.094 20.662 -19.203 1.00 58.47 501 VAL A CA 1
ATOM 3725 C C . VAL A 1 501 ? 20.878 20.759 -17.905 1.00 58.47 501 VAL A C 1
ATOM 3727 O O . VAL A 1 501 ? 21.242 21.854 -17.465 1.00 58.47 501 VAL A O 1
ATOM 3730 N N . GLU A 1 502 ? 21.114 19.613 -17.283 1.00 67.00 502 GLU A N 1
ATOM 3731 C CA . GLU A 1 502 ? 21.907 19.496 -16.067 1.00 67.00 502 GLU A CA 1
ATOM 3732 C C . GLU A 1 502 ? 23.089 18.564 -16.317 1.00 67.00 502 GLU A C 1
ATOM 3734 O O . GLU A 1 502 ? 22.973 17.554 -17.004 1.00 67.00 502 GLU A O 1
ATOM 3739 N N . THR A 1 503 ? 24.230 18.930 -15.750 1.00 65.69 503 THR A N 1
ATOM 3740 C CA . THR A 1 503 ? 25.355 18.028 -15.501 1.00 65.69 503 THR A CA 1
ATOM 3741 C C . THR A 1 503 ? 25.725 18.160 -14.030 1.00 65.69 503 THR A C 1
ATOM 3743 O O . THR A 1 503 ? 25.294 19.100 -13.352 1.00 65.69 503 THR A O 1
ATOM 3746 N N . TRP A 1 504 ? 26.491 17.222 -13.501 1.00 63.69 504 TRP A N 1
ATOM 3747 C CA . TRP A 1 504 ? 26.879 17.222 -12.104 1.00 63.69 504 TRP A CA 1
ATOM 3748 C C . TRP A 1 504 ? 28.359 16.902 -11.968 1.00 63.69 504 TRP A C 1
ATOM 3750 O O . TRP A 1 504 ? 28.936 16.167 -12.757 1.00 63.69 504 TRP A O 1
ATOM 3760 N N . ILE A 1 505 ? 28.977 17.500 -10.957 1.00 67.88 505 ILE A N 1
ATOM 3761 C CA . ILE A 1 505 ? 30.346 17.207 -10.550 1.00 67.88 505 ILE A CA 1
ATOM 3762 C C . ILE A 1 505 ? 30.259 16.539 -9.187 1.00 67.88 505 ILE A C 1
ATOM 3764 O O . ILE A 1 505 ? 29.633 17.077 -8.268 1.00 67.88 505 ILE A O 1
ATOM 3768 N N . GLN A 1 506 ? 30.902 15.388 -9.042 1.00 66.44 506 GLN A N 1
ATOM 3769 C CA . GLN A 1 506 ? 30.958 14.646 -7.790 1.00 66.44 506 GLN A CA 1
ATOM 3770 C C . GLN A 1 506 ? 32.405 14.274 -7.476 1.00 66.44 506 GLN A C 1
ATOM 3772 O O . GLN A 1 506 ? 33.180 13.949 -8.367 1.00 66.44 506 GLN A O 1
ATOM 3777 N N . MET A 1 507 ? 32.762 14.315 -6.195 1.00 63.72 507 MET A N 1
ATOM 3778 C CA . MET A 1 507 ? 34.029 13.771 -5.713 1.00 63.72 507 MET A CA 1
ATOM 3779 C C . MET A 1 507 ? 33.778 12.336 -5.244 1.00 63.72 507 MET A C 1
ATOM 3781 O O . MET A 1 507 ? 32.943 12.130 -4.361 1.00 63.72 507 MET A O 1
ATOM 3785 N N . MET A 1 508 ? 34.472 11.362 -5.834 1.00 61.81 508 MET A N 1
ATOM 3786 C CA . MET A 1 508 ? 34.309 9.934 -5.534 1.00 61.81 508 MET A CA 1
ATOM 3787 C C . MET A 1 508 ? 35.612 9.332 -5.006 1.00 61.81 508 MET A C 1
ATOM 3789 O O . MET A 1 508 ? 36.704 9.721 -5.420 1.00 61.81 508 MET A O 1
ATOM 3793 N N . GLU A 1 509 ? 35.504 8.397 -4.063 1.00 54.22 509 GLU A N 1
ATOM 3794 C CA . GLU A 1 509 ? 36.654 7.636 -3.575 1.00 54.22 509 GLU A CA 1
ATOM 3795 C C . GLU A 1 509 ? 37.093 6.653 -4.670 1.00 54.22 509 GLU A C 1
ATOM 3797 O O . GLU A 1 509 ? 36.315 5.800 -5.074 1.00 54.22 509 GLU A O 1
ATOM 3802 N N . GLY A 1 510 ? 38.320 6.801 -5.178 1.00 62.38 510 GLY A N 1
ATOM 3803 C CA . GLY A 1 510 ? 38.851 5.981 -6.277 1.00 62.38 510 GLY A CA 1
ATOM 3804 C C . GLY A 1 510 ? 38.957 6.694 -7.628 1.00 62.38 510 GLY A C 1
ATOM 3805 O O . GLY A 1 510 ? 39.712 6.222 -8.472 1.00 62.38 510 GLY A O 1
ATOM 3806 N N . ALA A 1 511 ? 38.308 7.851 -7.806 1.00 64.06 511 ALA A N 1
ATOM 3807 C CA . ALA A 1 511 ? 38.454 8.657 -9.019 1.00 64.06 511 ALA A CA 1
ATOM 3808 C C . ALA A 1 511 ? 39.872 9.243 -9.143 1.00 64.06 511 ALA A C 1
ATOM 3810 O O . ALA A 1 511 ? 40.470 9.689 -8.153 1.00 64.06 511 ALA A O 1
ATOM 3811 N N . THR A 1 512 ? 40.422 9.241 -10.361 1.00 66.88 512 THR A N 1
ATOM 3812 C CA . THR A 1 512 ? 41.762 9.785 -10.634 1.00 66.88 512 THR A CA 1
ATOM 3813 C C . THR A 1 512 ? 41.726 11.254 -11.076 1.00 66.88 512 THR A C 1
ATOM 3815 O O . THR A 1 512 ? 40.669 11.863 -11.198 1.00 66.88 512 THR A O 1
ATOM 3818 N N . ALA A 1 513 ? 42.904 11.869 -11.248 1.00 70.44 513 ALA A N 1
ATOM 3819 C CA . ALA A 1 513 ? 43.018 13.237 -11.766 1.00 70.44 513 ALA A CA 1
ATOM 3820 C C . ALA A 1 513 ? 42.949 13.315 -13.305 1.00 70.44 513 ALA A C 1
ATOM 3822 O O . ALA A 1 513 ? 42.842 14.416 -13.847 1.00 70.44 513 ALA A O 1
ATOM 3823 N N . ASP A 1 514 ? 43.058 12.170 -13.983 1.00 72.19 514 ASP A N 1
ATOM 3824 C CA . ASP A 1 514 ? 42.903 12.023 -15.429 1.00 72.19 514 ASP A CA 1
ATOM 3825 C C . ASP A 1 514 ? 41.489 11.505 -15.745 1.00 72.19 514 ASP A C 1
ATOM 3827 O O . ASP A 1 514 ? 40.785 11.073 -14.834 1.00 72.19 514 ASP A O 1
ATOM 3831 N N . PHE A 1 515 ? 41.088 11.544 -17.024 1.00 62.59 515 PHE A N 1
ATOM 3832 C CA . PHE A 1 515 ? 39.792 11.010 -17.459 1.00 62.59 515 PHE A CA 1
ATOM 3833 C C . PHE A 1 515 ? 39.665 9.542 -17.052 1.00 62.59 515 PHE A C 1
ATOM 3835 O O . PHE A 1 515 ? 40.455 8.700 -17.489 1.00 62.59 515 PHE A O 1
ATOM 3842 N N . ASP A 1 516 ? 38.679 9.264 -16.215 1.00 62.12 516 ASP A N 1
ATOM 3843 C CA . ASP A 1 516 ? 38.387 7.946 -15.699 1.00 62.12 516 ASP A CA 1
ATOM 3844 C C . ASP A 1 516 ? 37.189 7.370 -16.449 1.00 62.12 516 ASP A C 1
ATOM 3846 O O . ASP A 1 516 ? 36.041 7.742 -16.212 1.00 62.12 516 ASP A O 1
ATOM 3850 N N . GLU A 1 517 ? 37.467 6.439 -17.362 1.00 55.56 517 GLU A N 1
ATOM 3851 C CA . GLU A 1 517 ? 36.452 5.762 -18.173 1.00 55.56 517 GLU A CA 1
ATOM 3852 C C . GLU A 1 517 ? 35.398 5.024 -17.329 1.00 55.56 517 GLU A C 1
ATOM 3854 O O . GLU A 1 517 ? 34.401 4.585 -17.884 1.00 55.56 517 GLU A O 1
ATOM 3859 N N . GLN A 1 518 ? 35.583 4.858 -16.015 1.00 53.53 518 GLN A N 1
ATOM 3860 C CA . GLN A 1 518 ? 34.581 4.271 -15.125 1.00 53.53 518 GLN A CA 1
ATOM 3861 C C . GLN A 1 518 ? 33.654 5.318 -14.478 1.00 53.53 518 GLN A C 1
ATOM 3863 O O . GLN A 1 518 ? 32.532 4.988 -14.086 1.00 53.53 518 GLN A O 1
ATOM 3868 N N . TYR A 1 519 ? 34.097 6.573 -14.370 1.00 59.44 519 TYR A N 1
ATOM 3869 C CA . TYR A 1 519 ? 33.458 7.601 -13.541 1.00 59.44 519 TYR A CA 1
ATOM 3870 C C . TYR A 1 519 ? 33.079 8.885 -14.291 1.00 59.44 519 TYR A C 1
ATOM 3872 O O . TYR A 1 519 ? 32.116 9.543 -13.895 1.00 59.44 519 TYR A O 1
ATOM 3880 N N . ASP A 1 520 ? 33.810 9.246 -15.346 1.00 59.72 520 ASP A N 1
ATOM 3881 C CA . ASP A 1 520 ? 33.642 10.500 -16.079 1.00 59.72 520 ASP A CA 1
ATOM 3882 C C . ASP A 1 520 ? 32.707 10.304 -17.289 1.00 59.72 520 ASP A C 1
ATOM 3884 O O . ASP A 1 520 ? 33.099 9.754 -18.323 1.00 59.72 520 ASP A O 1
ATOM 3888 N N . VAL A 1 521 ? 31.455 10.760 -17.144 1.00 56.62 521 VAL A N 1
ATOM 3889 C CA . VAL A 1 521 ? 30.325 10.551 -18.081 1.00 56.62 521 VAL A CA 1
ATOM 3890 C C . VAL A 1 521 ? 29.743 11.827 -18.676 1.00 56.62 521 VAL A C 1
ATOM 3892 O O . VAL A 1 521 ? 29.717 12.874 -17.986 1.00 56.62 521 VAL A O 1
#

Foldseek 3Di:
DDDDDDDDDDDDPPPPPPPPCPDWDDAAALQKFKFWAAQAPPGKTKMFGLAKTAAQHKKKKWQFAAFQQFRDPPQQTFIKMFGHRHIDGGFDIDMDNSDQDDRIDTPDGHHHQHLCKTKIWMFDDDRNDTRTHAMEIELAQPQEDDDDGDHSHHYHDHPSDDLVQLRYAYYHNFRIKGFACVLDQEDASSSVSNLSNDRVRIDTDRHDHDDRDPDGHHHDHDQAFQEFDLAQPEQALPQLVRHSNSDRADLDTEHEQDPNRPYHHEYPAAGEHAEYEQEALGFYADCVRYHHNYKYKYKHKQAADPDPQFSKFKFAAQAAKDFCPPFLNVADPPKFKFFADLQAQDTHTCVVPPPGMGHHFGIIIIHHHHTDIGMRMHHGDPFKDKDWQQDAHPPHSRQKGKTWHNHRAKFFAQVDCVFFVKDQKAQWKWFQAGRGEIDTAAHVDLRRIAGHRHIIIIGRRDSGIMTMPGSVRGDHDSDHRHHDDDPQWDWDWDDPVNHIYIDTHHDDDPDDPDDDSRPHD

Radius of gyration: 30.8 Å; chains: 1; bounding box: 85×62×89 Å

Secondary structure (DSSP, 8-state):
-----------------------PPPPPTTSEEEEEEE-SSSPEEEEEESS-B-TT-EEEEE-SPB-SSSB-SSSS--EEEEE-SS-B-TTB-EEE-SS--TTEEEEES-----TT-EEEEEEEEETTEEEEEEEEEESSS-SEESSS--BTTBEEPPTT--TTTT-EEE--S--EEEE-GGG-SEEEHHHHHHHHH-GGGEEEESS-PPPP---B-EEEPPP-TTBBPTT-SSSBTT-GGGBTTS----TTPPEEE-TT-SS--B--S-EEES-EEE-TT---B-GGGEEESS-EEEEEEEPPPSSTTS--EEEE-SBS-EESTTSTT---TT-EEEEEETTTTEEEEGGGT-S-EE-TTBEEEEE-SS-EEEEEESPBP-S-EEEE-----TTTTTTEEEEE--SSSEEE----TTTT--BSB-S-EEEE-TTS-EEEE-TTSS--EE-TTBEEEEEB-SSS-EEEE-GGGEE-----SS-SPPTTSEEEEEE-SS-EEEEEE---TT--SS--TTT--